Protein AF-0000000087010559 (afdb_homodimer)

Radius of gyration: 24.09 Å; Cα contacts (8 Å, |Δi|>4): 1194; chains: 2; bounding box: 60×68×64 Å

Structure (mmCIF, N/CA/C/O backbone):
data_AF-0000000087010559-model_v1
#
loop_
_entity.id
_entity.type
_entity.pdbx_description
1 polymer 'ROK family protein'
#
loop_
_atom_site.group_PDB
_atom_site.id
_atom_site.type_symbol
_atom_site.label_atom_id
_atom_site.label_alt_id
_atom_site.label_comp_id
_atom_site.label_asym_id
_atom_site.label_entity_id
_atom_site.label_seq_id
_atom_site.pdbx_PDB_ins_code
_atom_site.Cartn_x
_atom_site.Cartn_y
_atom_site.Cartn_z
_atom_site.occupancy
_atom_site.B_iso_or_equiv
_atom_site.auth_seq_id
_atom_site.auth_comp_id
_atom_site.auth_asym_id
_atom_site.auth_atom_id
_atom_site.pdbx_PDB_model_num
ATOM 1 N N . MET A 1 1 ? 35.5 2.902 -21.094 1 21.44 1 MET A N 1
ATOM 2 C CA . MET A 1 1 ? 34.688 2.818 -19.875 1 21.44 1 MET A CA 1
ATOM 3 C C . MET A 1 1 ? 33.719 3.996 -19.781 1 21.44 1 MET A C 1
ATOM 5 O O . MET A 1 1 ? 33.938 4.898 -18.969 1 21.44 1 MET A O 1
ATOM 9 N N . THR A 1 2 ? 33.094 4.387 -20.797 1 21.78 2 THR A N 1
ATOM 10 C CA . THR A 1 2 ? 32.438 5.68 -20.938 1 21.78 2 THR A CA 1
ATOM 11 C C . THR A 1 2 ? 31.172 5.746 -20.078 1 21.78 2 THR A C 1
ATOM 13 O O . THR A 1 2 ? 30.25 4.945 -20.266 1 21.78 2 THR A O 1
ATOM 16 N N . ALA A 1 3 ? 31.328 6.133 -18.797 1 25.91 3 ALA A N 1
ATOM 17 C CA . ALA A 1 3 ? 30.312 6.434 -17.781 1 25.91 3 ALA A CA 1
ATOM 18 C C . ALA A 1 3 ? 29.188 7.285 -18.359 1 25.91 3 ALA A C 1
ATOM 20 O O . ALA A 1 3 ? 29.422 8.422 -18.781 1 25.91 3 ALA A O 1
ATOM 21 N N . GLU A 1 4 ? 28.312 6.664 -19.094 1 28.62 4 GLU A N 1
ATOM 22 C CA . GLU A 1 4 ? 27.219 7.441 -19.688 1 28.62 4 GLU A CA 1
ATOM 23 C C . GLU A 1 4 ? 26.609 8.406 -18.688 1 28.62 4 GLU A C 1
ATOM 25 O O . GLU A 1 4 ? 26.406 8.047 -17.531 1 28.62 4 GLU A O 1
ATOM 30 N N . SER A 1 5 ? 26.906 9.641 -18.828 1 27.52 5 SER A N 1
ATOM 31 C CA . SER A 1 5 ? 26.438 10.82 -18.109 1 27.52 5 SER A CA 1
ATOM 32 C C . SER A 1 5 ? 24.938 10.758 -17.859 1 27.52 5 SER A C 1
ATOM 34 O O . SER A 1 5 ? 24.141 10.648 -18.812 1 27.52 5 SER A O 1
ATOM 36 N N . HIS A 1 6 ? 24.5 9.938 -16.969 1 29.25 6 HIS A N 1
ATOM 37 C CA . HIS A 1 6 ? 23.109 9.992 -16.562 1 29.25 6 HIS A CA 1
ATOM 38 C C . HIS A 1 6 ? 22.594 11.422 -16.578 1 29.25 6 HIS A C 1
ATOM 40 O O . HIS A 1 6 ? 23.094 12.281 -15.852 1 29.25 6 HIS A O 1
ATOM 46 N N . ILE A 1 7 ? 22.312 11.961 -17.766 1 30.36 7 ILE A N 1
ATOM 47 C CA . ILE A 1 7 ? 21.641 13.25 -17.906 1 30.36 7 ILE A CA 1
ATOM 48 C C . ILE A 1 7 ? 20.609 13.422 -16.812 1 30.36 7 ILE A C 1
ATOM 50 O O . ILE A 1 7 ? 19.688 12.609 -16.688 1 30.36 7 ILE A O 1
ATOM 54 N N . GLN A 1 8 ? 20.984 13.961 -15.703 1 33.31 8 GLN A N 1
ATOM 55 C CA . GLN A 1 8 ? 20.047 14.477 -14.711 1 33.31 8 GLN A CA 1
ATOM 56 C C . GLN A 1 8 ? 18.891 15.234 -15.383 1 33.31 8 GLN A C 1
ATOM 58 O O . GLN A 1 8 ? 19.125 16.156 -16.156 1 33.31 8 GLN A O 1
ATOM 63 N N . LEU A 1 9 ? 17.891 14.57 -15.82 1 34.22 9 LEU A N 1
ATOM 64 C CA . LEU A 1 9 ? 16.797 15.375 -16.344 1 34.22 9 LEU A CA 1
ATOM 65 C C . LEU A 1 9 ? 16.75 16.734 -15.656 1 34.22 9 LEU A C 1
ATOM 67 O O . LEU A 1 9 ? 17.094 16.859 -14.477 1 34.22 9 LEU A O 1
ATOM 71 N N . PRO A 1 10 ? 16.828 17.797 -16.344 1 35.31 10 PRO A N 1
ATOM 72 C CA . PRO A 1 10 ? 16.703 19.125 -15.727 1 35.31 10 PRO A CA 1
ATOM 73 C C . PRO A 1 10 ? 15.672 19.156 -14.602 1 35.31 10 PRO A C 1
ATOM 75 O O . PRO A 1 10 ? 14.648 18.484 -14.68 1 35.31 10 PRO A O 1
ATOM 78 N N . ASP A 1 11 ? 16.016 19.312 -13.273 1 45.66 11 ASP A N 1
ATOM 79 C CA . ASP A 1 11 ? 15.234 19.531 -12.062 1 45.66 11 ASP A CA 1
ATOM 80 C C . ASP A 1 11 ? 14.07 20.5 -12.32 1 45.66 11 ASP A C 1
ATOM 82 O O . ASP A 1 11 ? 14.266 21.703 -12.391 1 45.66 11 ASP A O 1
ATOM 86 N N . LEU A 1 12 ? 13.289 20.25 -13.273 1 45.12 12 LEU A N 1
ATOM 87 C CA . LEU A 1 12 ? 12.141 21.109 -13.516 1 45.12 12 LEU A CA 1
ATOM 88 C C . LEU A 1 12 ? 11.773 21.906 -12.258 1 45.12 12 LEU A C 1
ATOM 90 O O . LEU A 1 12 ? 11.055 22.906 -12.336 1 45.12 12 LEU A O 1
ATOM 94 N N . ASN A 1 13 ? 12.078 21.281 -11.047 1 52.38 13 ASN A N 1
ATOM 95 C CA . ASN A 1 13 ? 11.688 21.906 -9.781 1 52.38 13 ASN A CA 1
ATOM 96 C C . ASN A 1 13 ? 12.773 22.844 -9.266 1 52.38 13 ASN A C 1
ATOM 98 O O . ASN A 1 13 ? 12.594 23.484 -8.227 1 52.38 13 ASN A O 1
ATOM 102 N N . SER A 1 14 ? 14.008 22.812 -9.859 1 58.09 14 SER A N 1
ATOM 103 C CA . SER A 1 14 ? 15.203 23.422 -9.289 1 58.09 14 SER A CA 1
ATOM 104 C C . SER A 1 14 ? 15.086 24.953 -9.289 1 58.09 14 SER A C 1
ATOM 106 O O . SER A 1 14 ? 15.656 25.625 -8.43 1 58.09 14 SER A O 1
ATOM 108 N N . GLY A 1 15 ? 13.867 25.422 -9.359 1 72 15 GLY A N 1
ATOM 109 C CA . GLY A 1 15 ? 13.953 26.875 -9.305 1 72 15 GLY A CA 1
ATOM 110 C C . GLY A 1 15 ? 12.695 27.531 -8.766 1 72 15 GLY A C 1
ATOM 111 O O . GLY A 1 15 ? 12.68 28.734 -8.5 1 72 15 GLY A O 1
ATOM 112 N N . HIS A 1 16 ? 11.773 26.703 -8.398 1 88.12 16 HIS A N 1
ATOM 113 C CA . HIS A 1 16 ? 10.516 27.328 -7.992 1 88.12 16 HIS A CA 1
ATOM 114 C C . HIS A 1 16 ? 10.414 27.422 -6.473 1 88.12 16 HIS A C 1
ATOM 116 O O . HIS A 1 16 ? 10.734 26.469 -5.766 1 88.12 16 HIS A O 1
ATOM 122 N N . ALA A 1 17 ? 10.031 28.609 -6.047 1 95.19 17 ALA A N 1
ATOM 123 C CA . ALA A 1 17 ? 9.688 28.766 -4.637 1 95.19 17 ALA A CA 1
ATOM 124 C C . ALA A 1 17 ? 8.336 28.125 -4.328 1 95.19 17 ALA A C 1
ATOM 126 O O . ALA A 1 17 ? 7.391 28.234 -5.113 1 95.19 17 ALA A O 1
ATOM 127 N N . THR A 1 18 ? 8.297 27.375 -3.186 1 96.31 18 THR A N 1
ATOM 128 C CA . THR A 1 18 ? 7.113 26.609 -2.805 1 96.31 18 THR A CA 1
ATOM 129 C C . THR A 1 18 ? 6.609 27.047 -1.431 1 96.31 18 THR A C 1
ATOM 131 O O . THR A 1 18 ? 7.371 27.062 -0.46 1 96.31 18 THR A O 1
ATOM 134 N N . LEU A 1 19 ? 5.371 27.5 -1.341 1 96.5 19 LEU A N 1
ATOM 135 C CA . LEU A 1 19 ? 4.73 27.641 -0.037 1 96.5 19 LEU A CA 1
ATOM 136 C C . LEU A 1 19 ? 4.312 26.266 0.503 1 96.5 19 LEU A C 1
ATOM 138 O O . LEU A 1 19 ? 3.432 25.625 -0.061 1 96.5 19 LEU A O 1
ATOM 142 N N . SER A 1 20 ? 4.973 25.844 1.565 1 95.5 20 SER A N 1
ATOM 143 C CA . SER A 1 20 ? 4.699 24.547 2.176 1 95.5 20 SER A CA 1
ATOM 144 C C . SER A 1 20 ? 3.877 24.688 3.451 1 95.5 20 SER A C 1
ATOM 146 O O . SER A 1 20 ? 4.27 25.422 4.367 1 95.5 20 SER A O 1
ATOM 148 N N . LEU A 1 21 ? 2.705 24.078 3.471 1 95.06 21 LEU A N 1
ATOM 149 C CA . LEU A 1 21 ? 1.866 24.078 4.664 1 95.06 21 LEU A CA 1
ATOM 150 C C . LEU A 1 21 ? 1.717 22.656 5.215 1 95.06 21 LEU A C 1
ATOM 152 O O . LEU A 1 21 ? 1.352 21.734 4.484 1 95.06 21 LEU A O 1
ATOM 156 N N . ASP A 1 22 ? 2.025 22.484 6.449 1 91.38 22 ASP A N 1
ATOM 157 C CA . ASP A 1 22 ? 1.865 21.234 7.188 1 91.38 22 ASP A CA 1
ATOM 158 C C . ASP A 1 22 ? 0.69 21.312 8.156 1 91.38 22 ASP A C 1
ATOM 160 O O . ASP A 1 22 ? 0.793 21.938 9.219 1 91.38 22 ASP A O 1
ATOM 164 N N . PHE A 1 23 ? -0.394 20.688 7.781 1 92.25 23 PHE A N 1
ATOM 165 C CA . PHE A 1 23 ? -1.586 20.688 8.625 1 92.25 23 PHE A CA 1
ATOM 166 C C . PHE A 1 23 ? -1.562 19.516 9.586 1 92.25 23 PHE A C 1
ATOM 168 O O . PHE A 1 23 ? -1.564 18.359 9.164 1 92.25 23 PHE A O 1
ATOM 175 N N . GLY A 1 24 ? -1.525 19.766 10.875 1 86.38 24 GLY A N 1
ATOM 176 C CA . GLY A 1 24 ? -1.696 18.75 11.898 1 86.38 24 GLY A CA 1
ATOM 177 C C . GLY A 1 24 ? -3.094 18.719 12.492 1 86.38 24 GLY A C 1
ATOM 178 O O . GLY A 1 24 ? -4.043 19.219 11.875 1 86.38 24 GLY A O 1
ATOM 179 N N . GLY A 1 25 ? -3.213 18.094 13.602 1 84 25 GLY A N 1
ATOM 180 C CA . GLY A 1 25 ? -4.492 18.047 14.289 1 84 25 GLY A CA 1
ATOM 181 C C . GLY A 1 25 ? -4.777 19.312 15.094 1 84 25 GLY A C 1
ATOM 182 O O . GLY A 1 25 ? -5.938 19.672 15.305 1 84 25 GLY A O 1
ATOM 183 N N . SER A 1 26 ? -3.662 19.984 15.492 1 83.19 26 SER A N 1
ATOM 184 C CA . SER A 1 26 ? -3.846 21.109 16.406 1 83.19 26 SER A CA 1
ATOM 185 C C . SER A 1 26 ? -3.225 22.391 15.844 1 83.19 26 SER A C 1
ATOM 187 O O . SER A 1 26 ? -3.615 23.484 16.234 1 83.19 26 SER A O 1
ATOM 189 N N . ARG A 1 27 ? -2.266 22.234 14.961 1 87.69 27 ARG A N 1
ATOM 190 C CA . ARG A 1 27 ? -1.552 23.391 14.43 1 87.69 27 ARG A CA 1
ATOM 191 C C . ARG A 1 27 ? -1.28 23.219 12.938 1 87.69 27 ARG A C 1
ATOM 193 O O . ARG A 1 27 ? -1.263 22.109 12.422 1 87.69 27 ARG A O 1
ATOM 200 N N . VAL A 1 28 ? -1.125 24.312 12.32 1 92.12 28 VAL A N 1
ATOM 201 C CA . VAL A 1 28 ? -0.604 24.375 10.961 1 92.12 28 VAL A CA 1
ATOM 202 C C . VAL A 1 28 ? 0.703 25.172 10.945 1 92.12 28 VAL A C 1
ATOM 204 O O . VAL A 1 28 ? 0.83 26.188 11.625 1 92.12 28 VAL A O 1
ATOM 207 N N . LYS A 1 29 ? 1.681 24.656 10.266 1 90.56 29 LYS A N 1
ATOM 208 C CA . LYS A 1 29 ? 2.982 25.281 10.07 1 90.56 29 LYS A CA 1
ATOM 209 C C . LYS A 1 29 ? 3.236 25.562 8.586 1 90.56 29 LYS A C 1
ATOM 211 O O . LYS A 1 29 ? 2.854 24.766 7.727 1 90.56 29 LYS A O 1
ATOM 216 N N . SER A 1 30 ? 3.875 26.719 8.305 1 93.44 30 SER A N 1
ATOM 217 C CA . SER A 1 30 ? 4.148 27.016 6.906 1 93.44 30 SER A CA 1
ATOM 218 C C . SER A 1 30 ? 5.48 27.734 6.742 1 93.44 30 SER A C 1
ATOM 220 O O . SER A 1 30 ? 5.945 28.406 7.672 1 93.44 30 SER A O 1
ATOM 222 N N . ALA A 1 31 ? 6.09 27.547 5.625 1 93.75 31 ALA A N 1
ATOM 223 C CA . ALA A 1 31 ? 7.297 28.234 5.176 1 93.75 31 ALA A CA 1
ATOM 224 C C . ALA A 1 31 ? 7.359 28.297 3.652 1 93.75 31 ALA A C 1
ATOM 226 O O . ALA A 1 31 ? 6.785 27.453 2.967 1 93.75 31 ALA A O 1
ATOM 227 N N . VAL A 1 32 ? 7.977 29.328 3.172 1 95.56 32 VAL A N 1
ATOM 228 C CA . VAL A 1 32 ? 8.32 29.359 1.755 1 95.56 32 VAL A CA 1
ATOM 229 C C . VAL A 1 32 ? 9.711 28.766 1.552 1 95.56 32 VAL A C 1
ATOM 231 O O . VAL A 1 32 ? 10.664 29.156 2.23 1 95.56 32 VAL A O 1
ATOM 234 N N . LEU A 1 33 ? 9.742 27.797 0.657 1 94.38 33 LEU A N 1
ATOM 235 C CA . LEU A 1 33 ? 10.977 27.062 0.418 1 94.38 33 LEU A CA 1
ATOM 236 C C . LEU A 1 33 ? 11.5 27.328 -0.989 1 94.38 33 LEU A C 1
ATOM 238 O O . LEU A 1 33 ? 10.727 27.406 -1.942 1 94.38 33 LEU A O 1
ATOM 242 N N . ASP A 1 34 ? 12.828 27.406 -1.091 1 92.75 34 ASP A N 1
ATOM 243 C CA . ASP A 1 34 ? 13.383 27.438 -2.439 1 92.75 34 ASP A CA 1
ATOM 244 C C . ASP A 1 34 ? 13.453 26.031 -3.035 1 92.75 34 ASP A C 1
ATOM 246 O O . ASP A 1 34 ? 12.953 25.078 -2.441 1 92.75 34 ASP A O 1
ATOM 250 N N . GLY A 1 35 ? 13.992 25.891 -4.188 1 88.19 35 GLY A N 1
ATOM 251 C CA . GLY A 1 35 ? 14.023 24.625 -4.895 1 88.19 35 GLY A CA 1
ATOM 252 C C . GLY A 1 35 ? 14.773 23.547 -4.148 1 88.19 35 GLY A C 1
ATOM 253 O O . GLY A 1 35 ? 14.5 22.359 -4.32 1 88.19 35 GLY A O 1
ATOM 254 N N . ASP A 1 36 ? 15.688 23.969 -3.256 1 84.19 36 ASP A N 1
ATOM 255 C CA . ASP A 1 36 ? 16.516 23.016 -2.516 1 84.19 36 ASP A CA 1
ATOM 256 C C . ASP A 1 36 ? 15.914 22.719 -1.145 1 84.19 36 ASP A C 1
ATOM 258 O O . ASP A 1 36 ? 16.453 21.906 -0.387 1 84.19 36 ASP A O 1
ATOM 262 N N . GLY A 1 37 ? 14.836 23.344 -0.834 1 88.5 37 GLY A N 1
ATOM 263 C CA . GLY A 1 37 ? 14.164 23.094 0.43 1 88.5 37 GLY A CA 1
ATOM 264 C C . GLY A 1 37 ? 14.594 24.031 1.535 1 88.5 37 GLY A C 1
ATOM 265 O O . GLY A 1 37 ? 14.203 23.859 2.693 1 88.5 37 GLY A O 1
ATOM 266 N N . THR A 1 38 ? 15.344 25.016 1.129 1 88.62 38 THR A N 1
ATOM 267 C CA . THR A 1 38 ? 15.773 26 2.119 1 88.62 38 THR A CA 1
ATOM 268 C C . THR A 1 38 ? 14.664 27.016 2.387 1 88.62 38 THR A C 1
ATOM 270 O O . THR A 1 38 ? 14.023 27.516 1.452 1 88.62 38 THR A O 1
ATOM 273 N N . GLN A 1 39 ? 14.438 27.344 3.617 1 90.5 39 GLN A N 1
ATOM 274 C CA . GLN A 1 39 ? 13.398 28.297 4.012 1 90.5 39 GLN A CA 1
ATOM 275 C C . GLN A 1 39 ? 13.758 29.703 3.572 1 90.5 39 GLN A C 1
ATOM 277 O O . GLN A 1 39 ? 14.883 30.172 3.795 1 90.5 39 GLN A O 1
ATOM 282 N N . LEU A 1 40 ? 12.711 30.25 2.912 1 91.06 40 LEU A N 1
ATOM 283 C CA . LEU A 1 40 ? 12.82 31.656 2.496 1 91.06 40 LEU A CA 1
ATOM 284 C C . LEU A 1 40 ? 11.961 32.562 3.379 1 91.06 40 LEU A C 1
ATOM 286 O O . LEU A 1 40 ? 10.75 32.344 3.488 1 91.06 40 LEU A O 1
ATOM 290 N N . GLY A 1 41 ? 12.562 33.25 4.289 1 89.81 41 GLY A N 1
ATOM 291 C CA . GLY A 1 41 ? 11.805 34.188 5.117 1 89.81 41 GLY A CA 1
ATOM 292 C C . GLY A 1 41 ? 11.383 33.594 6.449 1 89.81 41 GLY A C 1
ATOM 293 O O . GLY A 1 41 ? 12.172 32.906 7.105 1 89.81 41 GLY A O 1
ATOM 294 N N . THR A 1 42 ? 10.055 33.781 6.832 1 91 42 THR A N 1
ATOM 295 C CA . THR A 1 42 ? 9.617 33.469 8.18 1 91 42 THR A CA 1
ATOM 296 C C . THR A 1 42 ? 8.984 32.062 8.211 1 91 42 THR A C 1
ATOM 298 O O . THR A 1 42 ? 8.523 31.562 7.188 1 91 42 THR A O 1
ATOM 301 N N . TYR A 1 43 ? 9.117 31.438 9.352 1 90.75 43 TYR A N 1
ATOM 302 C CA . TYR A 1 43 ? 8.375 30.234 9.703 1 90.75 43 TYR A CA 1
ATOM 303 C C . TYR A 1 43 ? 7.141 30.578 10.531 1 90.75 43 TYR A C 1
ATOM 305 O O . TYR A 1 43 ? 7.254 31.203 11.594 1 90.75 43 TYR A O 1
ATOM 313 N N . ILE A 1 44 ? 5.949 30.234 10.07 1 92.69 44 ILE A N 1
ATOM 314 C CA . ILE A 1 44 ? 4.707 30.641 10.719 1 92.69 44 ILE A CA 1
ATOM 315 C C . ILE A 1 44 ? 4.027 29.422 11.336 1 92.69 44 ILE A C 1
ATOM 317 O O . ILE A 1 44 ? 3.949 28.359 10.711 1 92.69 44 ILE A O 1
ATOM 321 N N . VAL A 1 45 ? 3.574 29.531 12.578 1 91.94 45 VAL A N 1
ATOM 322 C CA . VAL A 1 45 ? 2.781 28.531 13.273 1 91.94 45 VAL A CA 1
ATOM 323 C C . VAL A 1 45 ? 1.449 29.141 13.719 1 91.94 45 VAL A C 1
ATOM 325 O O . VAL A 1 45 ? 1.417 30.219 14.297 1 91.94 45 VAL A O 1
ATOM 328 N N . GLU A 1 46 ? 0.391 28.469 13.367 1 93.75 46 GLU A N 1
ATOM 329 C CA . GLU A 1 46 ? -0.954 28.891 13.742 1 93.75 46 GLU A CA 1
ATOM 330 C C . GLU A 1 46 ? -1.744 27.75 14.375 1 93.75 46 GLU A C 1
ATOM 332 O O . GLU A 1 46 ? -1.699 26.625 13.891 1 93.75 46 GLU A O 1
ATOM 337 N N . PHE A 1 47 ? -2.441 28.016 15.461 1 92.44 47 PHE A N 1
ATOM 338 C CA . PHE A 1 47 ? -3.314 27.031 16.078 1 92.44 47 PHE A CA 1
ATOM 339 C C . PHE A 1 47 ? -4.609 26.891 15.289 1 92.44 47 PHE A C 1
ATOM 341 O O . PHE A 1 47 ? -5.172 27.875 14.82 1 92.44 47 PHE A O 1
ATOM 348 N N . MET A 1 48 ? -5.035 25.688 15.219 1 90.75 48 MET A N 1
ATOM 349 C CA . MET A 1 48 ? -6.242 25.391 14.453 1 90.75 48 MET A CA 1
ATOM 350 C C . MET A 1 48 ? -7.488 25.594 15.305 1 90.75 48 MET A C 1
ATOM 352 O O . MET A 1 48 ? -7.508 25.234 16.484 1 90.75 48 MET A O 1
ATOM 356 N N . ASP A 1 49 ? -8.516 26.203 14.688 1 92.69 49 ASP A N 1
ATOM 357 C CA . ASP A 1 49 ? -9.82 26.375 15.32 1 92.69 49 ASP A CA 1
ATOM 358 C C . ASP A 1 49 ? -10.789 25.281 14.875 1 92.69 49 ASP A C 1
ATOM 360 O O . ASP A 1 49 ? -10.93 25.031 13.68 1 92.69 49 ASP A O 1
ATOM 364 N N . TYR A 1 50 ? -11.43 24.625 15.82 1 93.25 50 TYR A N 1
ATOM 365 C CA . TYR A 1 50 ? -12.438 23.625 15.523 1 93.25 50 TYR A CA 1
ATOM 366 C C . TYR A 1 50 ? -13.836 24.141 15.82 1 93.25 50 TYR A C 1
ATOM 368 O O . TYR A 1 50 ? -14.023 24.969 16.719 1 93.25 50 TYR A O 1
ATOM 376 N N . PRO A 1 51 ? -14.906 23.719 15.094 1 95.06 51 PRO A N 1
ATOM 377 C CA . PRO A 1 51 ? -14.844 22.719 14.023 1 95.06 51 PRO A CA 1
ATOM 378 C C . PRO A 1 51 ? -14.07 23.203 12.797 1 95.06 51 PRO A C 1
ATOM 380 O O . PRO A 1 51 ? -14.062 24.406 12.508 1 95.06 51 PRO A O 1
ATOM 383 N N . PHE A 1 52 ? -13.398 22.344 12.102 1 96.38 52 PHE A N 1
ATOM 384 C CA . PHE A 1 52 ? -12.5 22.641 11 1 96.38 52 PHE A CA 1
ATOM 385 C C . PHE A 1 52 ? -13.023 22.047 9.695 1 96.38 52 PHE A C 1
ATOM 387 O O . PHE A 1 52 ? -12.93 20.844 9.477 1 96.38 52 PHE A O 1
ATOM 394 N N . THR A 1 53 ? -13.555 22.891 8.797 1 97.19 53 THR A N 1
ATOM 395 C CA . THR A 1 53 ? -14.148 22.469 7.539 1 97.19 53 THR A CA 1
ATOM 396 C C . THR A 1 53 ? -13.156 22.625 6.391 1 97.19 53 THR A C 1
ATOM 398 O O . THR A 1 53 ? -12.109 23.25 6.551 1 97.19 53 THR A O 1
ATOM 401 N N . PRO A 1 54 ? -13.5 22.031 5.234 1 98 54 PRO A N 1
ATOM 402 C CA . PRO A 1 54 ? -12.672 22.297 4.055 1 98 54 PRO A CA 1
ATOM 403 C C . PRO A 1 54 ? -12.562 23.781 3.74 1 98 54 PRO A C 1
ATOM 405 O O . PRO A 1 54 ? -11.477 24.266 3.414 1 98 54 PRO A O 1
ATOM 408 N N . ASP A 1 55 ? -13.641 24.484 3.941 1 97.56 55 ASP A N 1
ATOM 409 C CA . ASP A 1 55 ? -13.609 25.938 3.721 1 97.56 55 ASP A CA 1
ATOM 410 C C . ASP A 1 55 ? -12.68 26.625 4.711 1 97.56 55 ASP A C 1
ATOM 412 O O . ASP A 1 55 ? -12 27.594 4.359 1 97.56 55 ASP A O 1
ATOM 416 N N . SER A 1 56 ? -12.742 26.156 5.941 1 97.12 56 SER A N 1
ATOM 417 C CA . SER A 1 56 ? -11.805 26.672 6.934 1 97.12 56 SER A CA 1
ATOM 418 C C . SER A 1 56 ? -10.359 26.5 6.484 1 97.12 56 SER A C 1
ATOM 420 O O . SER A 1 56 ? -9.547 27.406 6.625 1 97.12 56 SER A O 1
ATOM 422 N N . LEU A 1 57 ? -10.047 25.312 5.941 1 97.81 57 LEU A N 1
ATOM 423 C CA . LEU A 1 57 ? -8.695 25.031 5.465 1 97.81 57 LEU A CA 1
ATOM 424 C C . LEU A 1 57 ? -8.297 26.016 4.363 1 97.81 57 LEU A C 1
ATOM 426 O O . LEU A 1 57 ? -7.184 26.547 4.375 1 97.81 57 LEU A O 1
ATOM 430 N N . ILE A 1 58 ? -9.227 26.266 3.471 1 98.06 58 ILE A N 1
ATOM 431 C CA . ILE A 1 58 ? -8.945 27.172 2.357 1 98.06 58 ILE A CA 1
ATOM 432 C C . ILE A 1 58 ? -8.656 28.562 2.889 1 98.06 58 ILE A C 1
ATOM 434 O O . ILE A 1 58 ? -7.73 29.234 2.424 1 98.06 58 ILE A O 1
ATOM 438 N N . ARG A 1 59 ? -9.422 28.984 3.883 1 97.75 59 ARG A N 1
ATOM 439 C CA . ARG A 1 59 ? -9.203 30.297 4.48 1 97.75 59 ARG A CA 1
ATOM 440 C C . ARG A 1 59 ? -7.832 30.391 5.141 1 97.75 59 ARG A C 1
ATOM 442 O O . ARG A 1 59 ? -7.148 31.406 5.043 1 97.75 59 ARG A O 1
ATOM 449 N N . VAL A 1 60 ? -7.434 29.328 5.797 1 97.81 60 VAL A N 1
ATOM 450 C CA . VAL A 1 60 ? -6.125 29.281 6.438 1 97.81 60 VAL A CA 1
ATOM 451 C C . VAL A 1 60 ? -5.027 29.375 5.379 1 97.81 60 VAL A C 1
ATOM 453 O O . VAL A 1 60 ? -4.078 30.156 5.531 1 97.81 60 VAL A O 1
ATOM 456 N N . VAL A 1 61 ? -5.145 28.609 4.316 1 98 61 VAL A N 1
ATOM 457 C CA . VAL A 1 61 ? -4.152 28.625 3.246 1 98 61 VAL A CA 1
ATOM 458 C C . VAL A 1 61 ? -4.039 30.031 2.664 1 98 61 VAL A C 1
ATOM 460 O O . VAL A 1 61 ? -2.934 30.547 2.482 1 98 61 VAL A O 1
ATOM 463 N N . ALA A 1 62 ? -5.191 30.672 2.434 1 97.12 62 ALA A N 1
ATOM 464 C CA . ALA A 1 62 ? -5.207 32.031 1.874 1 97.12 62 ALA A CA 1
ATOM 465 C C . ALA A 1 62 ? -4.531 33 2.816 1 97.12 62 ALA A C 1
ATOM 467 O O . ALA A 1 62 ? -3.771 33.875 2.375 1 97.12 62 ALA A O 1
ATOM 468 N N . ARG A 1 63 ? -4.812 32.875 4.062 1 97.25 63 ARG A N 1
ATOM 469 C CA . ARG A 1 63 ? -4.211 33.75 5.059 1 97.25 63 ARG A CA 1
ATOM 470 C C . ARG A 1 63 ? -2.697 33.562 5.098 1 97.25 63 ARG A C 1
ATOM 472 O O . ARG A 1 63 ? -1.957 34.562 5.102 1 97.25 63 ARG A O 1
ATOM 479 N N . HIS A 1 64 ? -2.244 32.312 5.121 1 97.06 64 HIS A N 1
ATOM 480 C CA . HIS A 1 64 ? -0.807 32.062 5.137 1 97.06 64 HIS A CA 1
ATOM 481 C C . HIS A 1 64 ? -0.146 32.562 3.857 1 97.06 64 HIS A C 1
ATOM 483 O O . HIS A 1 64 ? 0.938 33.156 3.9 1 97.06 64 HIS A O 1
ATOM 489 N N . ALA A 1 65 ? -0.792 32.344 2.73 1 96.44 65 ALA A N 1
ATOM 490 C CA . ALA A 1 65 ? -0.269 32.812 1.454 1 96.44 65 ALA A CA 1
ATOM 491 C C . ALA A 1 65 ? -0.092 34.344 1.472 1 96.44 65 ALA A C 1
ATOM 493 O O . ALA A 1 65 ? 0.888 34.875 0.936 1 96.44 65 ALA A O 1
ATOM 494 N N . ALA A 1 66 ? -1.017 35.031 2.145 1 95.5 66 ALA A N 1
ATOM 495 C CA . ALA A 1 66 ? -0.984 36.5 2.191 1 95.5 66 ALA A CA 1
ATOM 496 C C . ALA A 1 66 ? 0.03 37 3.219 1 95.5 66 ALA A C 1
ATOM 498 O O . ALA A 1 66 ? 0.575 38.094 3.086 1 95.5 66 ALA A O 1
ATOM 499 N N . THR A 1 67 ? 0.259 36.219 4.207 1 96 67 THR A N 1
ATOM 500 C CA . THR A 1 67 ? 1.11 36.625 5.316 1 96 67 THR A CA 1
ATOM 501 C C . THR A 1 67 ? 2.584 36.5 4.941 1 96 67 THR A C 1
ATOM 503 O O . THR A 1 67 ? 3.408 37.312 5.355 1 96 67 THR A O 1
ATOM 506 N N . HIS A 1 68 ? 2.906 35.406 4.188 1 94.62 68 HIS A N 1
ATOM 507 C CA . HIS A 1 68 ? 4.293 35.281 3.76 1 94.62 68 HIS A CA 1
ATOM 508 C C . HIS A 1 68 ? 4.688 36.375 2.781 1 94.62 68 HIS A C 1
ATOM 510 O O . HIS A 1 68 ? 3.947 36.656 1.838 1 94.62 68 HIS A O 1
ATOM 516 N N . ASN A 1 69 ? 5.824 37.062 2.984 1 91 69 ASN A N 1
ATOM 517 C CA . ASN A 1 69 ? 6.281 38.188 2.182 1 91 69 ASN A CA 1
ATOM 518 C C . ASN A 1 69 ? 7.234 37.75 1.076 1 91 69 ASN A C 1
ATOM 520 O O . ASN A 1 69 ? 7.891 38.594 0.447 1 91 69 ASN A O 1
ATOM 524 N N . VAL A 1 70 ? 7.398 36.562 0.957 1 94.19 70 VAL A N 1
ATOM 525 C CA . VAL A 1 70 ? 8.234 35.969 -0.096 1 94.19 70 VAL A CA 1
ATOM 526 C C . VAL A 1 70 ? 7.352 35.406 -1.203 1 94.19 70 VAL A C 1
ATOM 528 O O . VAL A 1 70 ? 6.383 34.688 -0.928 1 94.19 70 VAL A O 1
ATOM 531 N N . ALA A 1 71 ? 7.711 35.781 -2.424 1 94.44 71 ALA A N 1
ATOM 532 C CA . ALA A 1 71 ? 6.949 35.281 -3.557 1 94.44 71 ALA A CA 1
ATOM 533 C C . ALA A 1 71 ? 7.129 33.781 -3.695 1 94.44 71 ALA A C 1
ATOM 535 O O . ALA A 1 71 ? 8.195 33.219 -3.385 1 94.44 71 ALA A O 1
ATOM 536 N N . PHE A 1 72 ? 6.109 33.062 -4.098 1 96.12 72 PHE A N 1
ATOM 537 C CA . PHE A 1 72 ? 6.145 31.625 -4.395 1 96.12 72 PHE A CA 1
ATOM 538 C C . PHE A 1 72 ? 5.324 31.312 -5.637 1 96.12 72 PHE A C 1
ATOM 540 O O . PHE A 1 72 ? 4.469 32.094 -6.043 1 96.12 72 PHE A O 1
ATOM 547 N N . GLU A 1 73 ? 5.59 30.141 -6.191 1 95.81 73 GLU A N 1
ATOM 548 C CA . GLU A 1 73 ? 4.992 29.812 -7.48 1 95.81 73 GLU A CA 1
ATOM 549 C C . GLU A 1 73 ? 4.082 28.594 -7.367 1 95.81 73 GLU A C 1
ATOM 551 O O . GLU A 1 73 ? 3.293 28.312 -8.273 1 95.81 73 GLU A O 1
ATOM 556 N N . ARG A 1 74 ? 4.168 27.891 -6.281 1 96.19 74 ARG A N 1
ATOM 557 C CA . ARG A 1 74 ? 3.355 26.688 -6.074 1 96.19 74 ARG A CA 1
ATOM 558 C C . ARG A 1 74 ? 3.148 26.422 -4.59 1 96.19 74 ARG A C 1
ATOM 560 O O . ARG A 1 74 ? 3.803 27.031 -3.742 1 96.19 74 ARG A O 1
ATOM 567 N N . ILE A 1 75 ? 2.191 25.562 -4.273 1 96.38 75 ILE A N 1
ATOM 568 C CA . ILE A 1 75 ? 1.812 25.281 -2.896 1 96.38 75 ILE A CA 1
ATOM 569 C C . ILE A 1 75 ? 1.853 23.766 -2.656 1 96.38 75 ILE A C 1
ATOM 571 O O . ILE A 1 75 ? 1.434 22.984 -3.512 1 96.38 75 ILE A O 1
ATOM 575 N N . THR A 1 76 ? 2.449 23.359 -1.57 1 96.5 76 THR A N 1
ATOM 576 C CA . THR A 1 76 ? 2.369 21.984 -1.074 1 96.5 76 THR A CA 1
ATOM 577 C C . THR A 1 76 ? 1.615 21.938 0.252 1 96.5 76 THR A C 1
ATOM 579 O O . THR A 1 76 ? 1.938 22.672 1.185 1 96.5 76 THR A O 1
ATOM 582 N N . ILE A 1 77 ? 0.638 21.094 0.284 1 96.38 77 ILE A N 1
ATOM 583 C CA . ILE A 1 77 ? -0.098 20.891 1.526 1 96.38 77 ILE A CA 1
ATOM 584 C C . ILE A 1 77 ? 0.054 19.438 1.978 1 96.38 77 ILE A C 1
ATOM 586 O O . ILE A 1 77 ? -0.246 18.516 1.221 1 96.38 77 ILE A O 1
ATOM 590 N N . GLY A 1 78 ? 0.595 19.234 3.143 1 94.56 78 GLY A N 1
ATOM 591 C CA . GLY A 1 78 ? 0.518 17.969 3.857 1 94.56 78 GLY A CA 1
ATOM 592 C C . GLY A 1 78 ? -0.57 17.953 4.914 1 94.56 78 GLY A C 1
ATOM 593 O O . GLY A 1 78 ? -0.699 18.891 5.699 1 94.56 78 GLY A O 1
ATOM 594 N N . MET A 1 79 ? -1.37 16.938 4.922 1 93.94 79 MET A N 1
ATOM 595 C CA . MET A 1 79 ? -2.443 16.875 5.91 1 93.94 79 MET A CA 1
ATOM 596 C C . MET A 1 79 ? -2.688 15.438 6.359 1 93.94 79 MET A C 1
ATOM 598 O O . MET A 1 79 ? -2.359 14.492 5.637 1 93.94 79 MET A O 1
ATOM 602 N N . PRO A 1 80 ? -3.283 15.266 7.582 1 92.06 80 PRO A N 1
ATOM 603 C CA . PRO A 1 80 ? -3.574 13.914 8.055 1 92.06 80 PRO A CA 1
ATOM 604 C C . PRO A 1 80 ? -4.738 13.258 7.312 1 92.06 80 PRO A C 1
ATOM 606 O O . PRO A 1 80 ? -5.688 13.945 6.93 1 92.06 80 PRO A O 1
ATOM 609 N N . GLY A 1 81 ? -4.594 11.961 7.148 1 94.06 81 GLY A N 1
ATOM 610 C CA . GLY A 1 81 ? -5.676 11.203 6.539 1 94.06 81 GLY A CA 1
ATOM 611 C C . GLY A 1 81 ? -5.324 10.648 5.172 1 94.06 81 GLY A C 1
ATOM 612 O O . GLY A 1 81 ? -4.172 10.734 4.742 1 94.06 81 GLY A O 1
ATOM 613 N N . ILE A 1 82 ? -6.301 10.016 4.543 1 95.88 82 ILE A N 1
ATOM 614 C CA . ILE A 1 82 ? -6.145 9.445 3.211 1 95.88 82 ILE A CA 1
ATOM 615 C C . ILE A 1 82 ? -6.488 10.492 2.156 1 95.88 82 ILE A C 1
ATOM 617 O O . ILE A 1 82 ? -7.637 10.938 2.068 1 95.88 82 ILE A O 1
ATOM 621 N N . VAL A 1 83 ? -5.477 10.875 1.457 1 95.31 83 VAL A N 1
ATOM 622 C CA . VAL A 1 83 ? -5.625 11.828 0.362 1 95.31 83 VAL A CA 1
ATOM 623 C C . VAL A 1 83 ? -5.195 11.18 -0.951 1 95.31 83 VAL A C 1
ATOM 625 O O . VAL A 1 83 ? -4.117 10.586 -1.033 1 95.31 83 VAL A O 1
ATOM 628 N N . ARG A 1 84 ? -6.027 11.203 -1.951 1 92.38 84 ARG A N 1
ATOM 629 C CA . ARG A 1 84 ? -5.719 10.664 -3.27 1 92.38 84 ARG A CA 1
ATOM 630 C C . ARG A 1 84 ? -5.945 11.703 -4.359 1 92.38 84 ARG A C 1
ATOM 632 O O . ARG A 1 84 ? -7.07 12.164 -4.566 1 92.38 84 ARG A O 1
ATOM 639 N N . ARG A 1 85 ? -4.875 12.117 -4.988 1 89.69 85 ARG A N 1
ATOM 640 C CA . ARG A 1 85 ? -4.938 13.086 -6.078 1 89.69 85 ARG A CA 1
ATOM 641 C C . ARG A 1 85 ? -5.574 14.391 -5.617 1 89.69 85 ARG A C 1
ATOM 643 O O . ARG A 1 85 ? -6.445 14.945 -6.301 1 89.69 85 ARG A O 1
ATOM 650 N N . GLY A 1 86 ? -5.238 14.727 -4.457 1 93.81 86 GLY A N 1
ATOM 651 C CA . GLY A 1 86 ? -5.66 16.016 -3.928 1 93.81 86 GLY A CA 1
ATOM 652 C C . GLY A 1 86 ? -7.031 15.977 -3.279 1 93.81 86 GLY A C 1
ATOM 653 O O . GLY A 1 86 ? -7.508 16.984 -2.752 1 93.81 86 GLY A O 1
ATOM 654 N N . ILE A 1 87 ? -7.664 14.773 -3.332 1 94.75 87 ILE A N 1
ATOM 655 C CA . ILE A 1 87 ? -9.008 14.594 -2.797 1 94.75 87 ILE A CA 1
ATOM 656 C C . ILE A 1 87 ? -8.938 13.859 -1.46 1 94.75 87 ILE A C 1
ATOM 658 O O . ILE A 1 87 ? -8.258 12.836 -1.342 1 94.75 87 ILE A O 1
ATOM 662 N N . VAL A 1 88 ? -9.641 14.398 -0.483 1 96.75 88 VAL A N 1
ATOM 663 C CA . VAL A 1 88 ? -9.68 13.758 0.828 1 96.75 88 VAL A CA 1
ATOM 664 C C . VAL A 1 88 ? -10.672 12.594 0.808 1 96.75 88 VAL A C 1
ATOM 666 O O . VAL A 1 88 ? -11.852 12.781 0.522 1 96.75 88 VAL A O 1
ATOM 669 N N . ILE A 1 89 ? -10.141 11.445 1.104 1 96.25 89 ILE A N 1
ATOM 670 C CA . ILE A 1 89 ? -10.977 10.25 1.191 1 96.25 89 ILE A CA 1
ATOM 671 C C . ILE A 1 89 ? -11.461 10.062 2.627 1 96.25 89 ILE A C 1
ATOM 673 O O . ILE A 1 89 ? -12.609 9.695 2.857 1 96.25 89 ILE A O 1
ATOM 677 N N . HIS A 1 90 ? -10.555 10.352 3.541 1 95.19 90 HIS A N 1
ATOM 678 C CA . HIS A 1 90 ? -10.867 10.289 4.965 1 95.19 90 HIS A CA 1
ATOM 679 C C . HIS A 1 90 ? -9.836 11.062 5.785 1 95.19 90 HIS A C 1
ATOM 681 O O . HIS A 1 90 ? -8.641 11 5.5 1 95.19 90 HIS A O 1
ATOM 687 N N . THR A 1 91 ? -10.273 11.766 6.777 1 93.56 91 THR A N 1
ATOM 688 C CA . THR A 1 91 ? -9.391 12.422 7.73 1 93.56 91 THR A CA 1
ATOM 689 C C . THR A 1 91 ? -9.852 12.172 9.164 1 93.56 91 THR A C 1
ATOM 691 O O . THR A 1 91 ? -11.023 12.359 9.484 1 93.56 91 THR A O 1
ATOM 694 N N . PRO A 1 92 ? -8.992 11.711 9.992 1 86.75 92 PRO A N 1
ATOM 695 C CA . PRO A 1 92 ? -9.406 11.281 11.336 1 86.75 92 PRO A CA 1
ATOM 696 C C . PRO A 1 92 ? -9.648 12.461 12.273 1 86.75 92 PRO A C 1
ATOM 698 O O . PRO A 1 92 ? -10.453 12.352 13.203 1 86.75 92 PRO A O 1
ATOM 701 N N . HIS A 1 93 ? -9.023 13.594 12.055 1 86.94 93 HIS A N 1
ATOM 702 C CA . HIS A 1 93 ? -9.023 14.68 13.031 1 86.94 93 HIS A CA 1
ATOM 703 C C . HIS A 1 93 ? -10.086 15.719 12.695 1 86.94 93 HIS A C 1
ATOM 705 O O . HIS A 1 93 ? -10.82 16.172 13.578 1 86.94 93 HIS A O 1
ATOM 711 N N . TYR A 1 94 ? -10.219 15.984 11.477 1 94.19 94 TYR A N 1
ATOM 712 C CA . TYR A 1 94 ? -10.977 17.172 11.078 1 94.19 94 TYR A CA 1
ATOM 713 C C . TYR A 1 94 ? -12.469 16.875 11.086 1 94.19 94 TYR A C 1
ATOM 715 O O . TYR A 1 94 ? -13.289 17.812 11.016 1 94.19 94 TYR A O 1
ATOM 723 N N . ILE A 1 95 ? -12.812 15.602 11.242 1 95.19 95 ILE A N 1
ATOM 724 C CA . ILE A 1 95 ? -14.227 15.25 11.258 1 95.19 95 ILE A CA 1
ATOM 725 C C . ILE A 1 95 ? -14.758 15.289 12.695 1 95.19 95 ILE A C 1
ATOM 727 O O . ILE A 1 95 ? -15.898 14.898 12.953 1 95.19 95 ILE A O 1
ATOM 731 N N . ARG A 1 96 ? -13.891 15.727 13.562 1 92.75 96 ARG A N 1
ATOM 732 C CA . ARG A 1 96 ? -14.242 15.82 14.977 1 92.75 96 ARG A CA 1
ATOM 733 C C . ARG A 1 96 ? -14.445 17.266 15.398 1 92.75 96 ARG A C 1
ATOM 735 O O . ARG A 1 96 ? -13.594 18.125 15.133 1 92.75 96 ARG A O 1
ATOM 742 N N . SER A 1 97 ? -15.516 17.547 16.156 1 92.19 97 SER A N 1
ATOM 743 C CA . SER A 1 97 ? -15.922 18.906 16.453 1 92.19 97 SER A CA 1
ATOM 744 C C . SER A 1 97 ? -14.906 19.609 17.344 1 92.19 97 SER A C 1
ATOM 746 O O . SER A 1 97 ? -14.703 20.812 17.234 1 92.19 97 SER A O 1
ATOM 748 N N . GLY A 1 98 ? -14.328 18.875 18.234 1 89.69 98 GLY A N 1
ATOM 749 C CA . GLY A 1 98 ? -13.383 19.469 19.172 1 89.69 98 GLY A CA 1
ATOM 750 C C . GLY A 1 98 ? -11.938 19.156 18.828 1 89.69 98 GLY A C 1
ATOM 751 O O . GLY A 1 98 ? -11.047 19.344 19.656 1 89.69 98 GLY A O 1
ATOM 752 N N . GLY A 1 99 ? -11.734 18.609 17.641 1 85.5 99 GLY A N 1
ATOM 753 C CA . GLY A 1 99 ? -10.383 18.234 17.266 1 85.5 99 GLY A CA 1
ATOM 754 C C . GLY A 1 99 ? -10.023 16.812 17.672 1 85.5 99 GLY A C 1
ATOM 755 O O . GLY A 1 99 ? -10.906 16 17.969 1 85.5 99 GLY A O 1
ATOM 756 N N . PRO A 1 100 ? -8.672 16.484 17.609 1 78.5 100 PRO A N 1
ATOM 757 C CA . PRO A 1 100 ? -8.234 15.117 17.922 1 78.5 100 PRO A CA 1
ATOM 758 C C . PRO A 1 100 ? -8.742 14.648 19.281 1 78.5 100 PRO A C 1
ATOM 760 O O . PRO A 1 100 ? -8.648 15.375 20.281 1 78.5 100 PRO A O 1
ATOM 763 N N . GLY A 1 101 ? -9.32 13.422 19.297 1 76.75 101 GLY A N 1
ATOM 764 C CA . GLY A 1 101 ? -9.844 12.859 20.531 1 76.75 101 GLY A CA 1
ATOM 765 C C . GLY A 1 101 ? -11.289 13.227 20.797 1 76.75 101 GLY A C 1
ATOM 766 O O . GLY A 1 101 ? -11.938 12.648 21.672 1 76.75 101 GLY A O 1
ATOM 767 N N . GLY A 1 102 ? -11.781 14.234 20 1 83.06 102 GLY A N 1
ATOM 768 C CA . GLY A 1 102 ? -13.164 14.648 20.156 1 83.06 102 GLY A CA 1
ATOM 769 C C . GLY A 1 102 ? -14.148 13.711 19.484 1 83.06 102 GLY A C 1
ATOM 770 O O . GLY A 1 102 ? -13.766 12.664 18.969 1 83.06 102 GLY A O 1
ATOM 771 N N . GLU A 1 103 ? -15.375 14.117 19.578 1 91.88 103 GLU A N 1
ATOM 772 C CA . GLU A 1 103 ? -16.438 13.312 19 1 91.88 103 GLU A CA 1
ATOM 773 C C . GLU A 1 103 ? -16.547 13.539 17.484 1 91.88 103 GLU A C 1
ATOM 775 O O . GLU A 1 103 ? -16.359 14.664 17.016 1 91.88 103 GLU A O 1
ATOM 780 N N . ILE A 1 104 ? -16.938 12.492 16.859 1 93.62 104 ILE A N 1
ATOM 781 C CA . ILE A 1 104 ? -17.141 12.594 15.422 1 93.62 104 ILE A CA 1
ATOM 782 C C . ILE A 1 104 ? -18.422 13.383 15.133 1 93.62 104 ILE A C 1
ATOM 784 O O . ILE A 1 104 ? -19.453 13.148 15.758 1 93.62 104 ILE A O 1
ATOM 788 N N . ASP A 1 105 ? -18.344 14.359 14.297 1 96.06 105 ASP A N 1
ATOM 789 C CA . ASP A 1 105 ? -19.469 15.141 13.789 1 96.06 105 ASP A CA 1
ATOM 790 C C . ASP A 1 105 ? -19.859 14.695 12.383 1 96.06 105 ASP A C 1
ATOM 792 O O . ASP A 1 105 ? -19.125 14.922 11.422 1 96.06 105 ASP A O 1
ATOM 796 N N . PRO A 1 106 ? -21.062 14.078 12.25 1 94.44 106 PRO A N 1
ATOM 797 C CA . PRO A 1 106 ? -21.469 13.555 10.945 1 94.44 106 PRO A CA 1
ATOM 798 C C . PRO A 1 106 ? -21.516 14.625 9.867 1 94.44 106 PRO A C 1
ATOM 800 O O . PRO A 1 106 ? -21.266 14.336 8.695 1 94.44 106 PRO A O 1
ATOM 803 N N . TYR A 1 107 ? -21.844 15.797 10.289 1 95.06 107 TYR A N 1
ATOM 804 C CA . TYR A 1 107 ? -21.875 16.891 9.32 1 95.06 107 TYR A CA 1
ATOM 805 C C . TYR A 1 107 ? -20.469 17.203 8.805 1 95.06 107 TYR A C 1
ATOM 807 O O . TYR A 1 107 ? -20.281 17.375 7.602 1 95.06 107 TYR A O 1
ATOM 815 N N . LEU A 1 108 ? -19.516 17.203 9.68 1 95.5 108 LEU A N 1
ATOM 816 C CA . LEU A 1 108 ? -18.125 17.406 9.273 1 95.5 108 LEU A CA 1
ATOM 817 C C . LEU A 1 108 ? -17.641 16.25 8.414 1 95.5 108 LEU A C 1
ATOM 819 O O . LEU A 1 108 ? -16.938 16.453 7.414 1 95.5 108 LEU A O 1
ATOM 823 N N . SER A 1 109 ? -18 15.055 8.828 1 95.38 109 SER A N 1
ATOM 824 C CA . SER A 1 109 ? -17.625 13.867 8.062 1 95.38 109 SER A CA 1
ATOM 825 C C . SER A 1 109 ? -18.109 13.969 6.617 1 95.38 109 SER A C 1
ATOM 827 O O . SER A 1 109 ? -17.359 13.672 5.688 1 95.38 109 SER A O 1
ATOM 829 N N . GLU A 1 110 ? -19.281 14.438 6.441 1 96.06 110 GLU A N 1
ATOM 830 C CA . GLU A 1 110 ? -19.859 14.586 5.105 1 96.06 110 GLU A CA 1
ATOM 831 C C . GLU A 1 110 ? -19.109 15.648 4.301 1 96.06 110 GLU A C 1
ATOM 833 O O . GLU A 1 110 ? -18.859 15.469 3.107 1 96.06 110 GLU A O 1
ATOM 838 N N . GLN A 1 111 ? -18.734 16.688 4.918 1 97 111 GLN A N 1
ATOM 839 C CA . GLN A 1 111 ? -18.062 17.781 4.23 1 97 111 GLN A CA 1
AT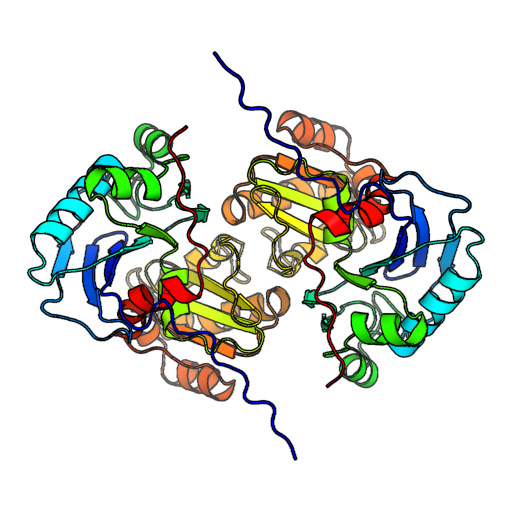OM 840 C C . GLN A 1 111 ? -16.672 17.375 3.752 1 97 111 GLN A C 1
ATOM 842 O O . GLN A 1 111 ? -16.219 17.797 2.684 1 97 111 GLN A O 1
ATOM 847 N N . TRP A 1 112 ? -16.047 16.547 4.539 1 97.56 112 TRP A N 1
ATOM 848 C CA . TRP A 1 112 ? -14.664 16.188 4.223 1 97.56 112 TRP A CA 1
ATOM 849 C C . TRP A 1 112 ? -14.617 15.023 3.236 1 97.56 112 TRP A C 1
ATOM 851 O O . TRP A 1 112 ? -13.648 14.875 2.488 1 97.56 112 TRP A O 1
ATOM 861 N N . ASP A 1 113 ? -15.695 14.219 3.254 1 95.94 113 ASP A N 1
ATOM 862 C CA . ASP A 1 113 ? -15.75 13.039 2.393 1 95.94 113 ASP A CA 1
ATOM 863 C C . ASP A 1 113 ? -15.758 13.438 0.918 1 95.94 113 ASP A C 1
ATOM 865 O O . ASP A 1 113 ? -16.766 13.938 0.412 1 95.94 113 ASP A O 1
ATOM 869 N N . GLY A 1 114 ? -14.57 13.266 0.253 1 95.56 114 GLY A N 1
ATOM 870 C CA . GLY A 1 114 ? -14.484 13.578 -1.165 1 95.56 114 GLY A CA 1
ATOM 871 C C . GLY A 1 114 ? -14.148 15.031 -1.437 1 95.56 114 GLY A C 1
ATOM 872 O O . GLY A 1 114 ? -14.242 15.492 -2.574 1 95.56 114 GLY A O 1
ATOM 873 N N . ALA A 1 115 ? -13.734 15.758 -0.418 1 97.44 115 ALA A N 1
ATOM 874 C CA . ALA A 1 115 ? -13.375 17.156 -0.617 1 97.44 115 ALA A CA 1
ATOM 875 C C . ALA A 1 115 ? -12.133 17.281 -1.498 1 97.44 115 ALA A C 1
ATOM 877 O O . ALA A 1 115 ? -11.062 16.781 -1.149 1 97.44 115 ALA A O 1
ATOM 878 N N . ASP A 1 116 ? -12.312 17.938 -2.637 1 96.94 116 ASP A N 1
ATOM 879 C CA . ASP A 1 116 ? -11.195 18.172 -3.549 1 96.94 116 ASP A CA 1
ATOM 880 C C . ASP A 1 116 ? -10.383 19.391 -3.117 1 96.94 116 ASP A C 1
ATOM 882 O O . ASP A 1 116 ? -10.5 20.469 -3.711 1 96.94 116 ASP A O 1
ATOM 886 N N . ILE A 1 117 ? -9.555 19.203 -2.143 1 97.62 117 ILE A N 1
ATOM 887 C CA . ILE A 1 117 ? -8.828 20.281 -1.496 1 97.62 117 ILE A CA 1
ATOM 888 C C . ILE A 1 117 ? -7.863 20.922 -2.494 1 97.62 117 ILE A C 1
ATOM 890 O O . ILE A 1 117 ? -7.664 22.141 -2.475 1 97.62 117 ILE A O 1
ATOM 894 N N . GLN A 1 118 ? -7.238 20.094 -3.326 1 97.19 118 GLN A N 1
ATOM 895 C CA . GLN A 1 118 ? -6.328 20.656 -4.32 1 97.19 118 GLN A CA 1
ATOM 896 C C . GLN A 1 118 ? -7.039 21.672 -5.203 1 97.19 118 GLN A C 1
ATOM 898 O O . GLN A 1 118 ? -6.566 22.812 -5.355 1 97.19 118 GLN A O 1
ATOM 903 N N . HIS A 1 119 ? -8.156 21.312 -5.703 1 96.5 119 HIS A N 1
ATOM 904 C CA . HIS A 1 119 ? -8.914 22.203 -6.57 1 96.5 119 HIS A CA 1
ATOM 905 C C . HIS A 1 119 ? -9.375 23.438 -5.816 1 96.5 119 HIS A C 1
ATOM 907 O O . HIS A 1 119 ? -9.281 24.562 -6.336 1 96.5 119 HIS A O 1
ATOM 913 N N . MET A 1 120 ? -9.852 23.234 -4.625 1 97.5 120 MET A N 1
ATOM 914 C CA . MET A 1 120 ? -10.344 24.344 -3.818 1 97.5 120 MET A CA 1
ATOM 915 C C . MET A 1 120 ? -9.234 25.359 -3.547 1 97.5 120 MET A C 1
ATOM 917 O O . MET A 1 120 ? -9.445 26.562 -3.648 1 97.5 120 MET A O 1
ATOM 921 N N . VAL A 1 121 ? -8.047 24.875 -3.26 1 97.75 121 VAL A N 1
ATOM 922 C CA . VAL A 1 121 ? -6.918 25.75 -2.979 1 97.75 121 VAL A CA 1
ATOM 923 C C . VAL A 1 121 ? -6.484 26.469 -4.258 1 97.75 121 VAL A C 1
ATOM 925 O O . VAL A 1 121 ? -6.242 27.672 -4.25 1 97.75 121 VAL A O 1
ATOM 928 N N . GLU A 1 122 ? -6.395 25.719 -5.316 1 96.69 122 GLU A N 1
ATOM 929 C CA . GLU A 1 122 ? -5.98 26.312 -6.586 1 96.69 122 GLU A CA 1
ATOM 930 C C . GLU A 1 122 ? -6.945 27.406 -7.027 1 96.69 122 GLU A C 1
ATOM 932 O O . GLU A 1 122 ? -6.523 28.438 -7.547 1 96.69 122 GLU A O 1
ATOM 937 N N . ASN A 1 123 ? -8.188 27.203 -6.836 1 95.44 123 ASN A N 1
ATOM 938 C CA . ASN A 1 123 ? -9.188 28.203 -7.18 1 95.44 123 ASN A CA 1
ATOM 939 C C . ASN A 1 123 ? -9.039 29.453 -6.324 1 95.44 123 ASN A C 1
ATOM 941 O O . ASN A 1 123 ? -9.242 30.578 -6.809 1 95.44 123 ASN A O 1
ATOM 945 N N . SER A 1 124 ? -8.734 29.25 -5.121 1 96.06 124 SER A N 1
ATOM 946 C CA . SER A 1 124 ? -8.648 30.359 -4.176 1 96.06 124 SER A CA 1
ATOM 947 C C . SER A 1 124 ? -7.355 31.156 -4.363 1 96.06 124 SER A C 1
ATOM 949 O O . SER A 1 124 ? -7.344 32.375 -4.227 1 96.06 124 SER A O 1
ATOM 951 N N . THR A 1 125 ? -6.234 30.5 -4.688 1 95.75 125 THR A N 1
ATOM 952 C CA . THR A 1 125 ? -4.922 31.125 -4.672 1 95.75 125 THR A CA 1
ATOM 953 C C . THR A 1 125 ? -4.402 31.328 -6.094 1 95.75 125 THR A C 1
ATOM 955 O O . THR A 1 125 ? -3.436 32.062 -6.309 1 95.75 125 THR A O 1
ATOM 958 N N . GLN A 1 126 ? -4.973 30.625 -7.043 1 94.06 126 GLN A N 1
ATOM 959 C CA . GLN A 1 126 ? -4.531 30.625 -8.43 1 94.06 126 GLN A CA 1
ATOM 960 C C . GLN A 1 126 ? -3.096 30.125 -8.555 1 94.06 126 GLN A C 1
ATOM 962 O O . GLN A 1 126 ? -2.34 30.594 -9.414 1 94.06 126 GLN A O 1
ATOM 967 N N . CYS A 1 127 ? -2.709 29.281 -7.629 1 95.25 127 CYS A N 1
ATOM 968 C CA . CYS A 1 127 ? -1.383 28.672 -7.625 1 95.25 127 CYS A CA 1
ATOM 969 C C . CYS A 1 127 ? -1.474 27.156 -7.789 1 95.25 127 CYS A C 1
ATOM 971 O O . CYS A 1 127 ? -2.309 26.516 -7.152 1 95.25 127 CYS A O 1
ATOM 973 N N . PRO A 1 128 ? -0.579 26.609 -8.711 1 96 128 PRO A N 1
ATOM 974 C CA . PRO A 1 128 ? -0.503 25.141 -8.727 1 96 128 PRO A CA 1
ATOM 975 C C . PRO A 1 128 ? -0.272 24.547 -7.34 1 96 128 PRO A C 1
ATOM 977 O O . PRO A 1 128 ? 0.547 25.062 -6.574 1 96 128 PRO A O 1
ATOM 980 N N . THR A 1 129 ? -1.058 23.484 -7.016 1 96.75 129 THR A N 1
ATOM 981 C CA . THR A 1 129 ? -1.032 22.953 -5.656 1 96.75 129 THR A CA 1
ATOM 982 C C . THR A 1 129 ? -1.006 21.438 -5.672 1 96.75 129 THR A C 1
ATOM 984 O O . THR A 1 129 ? -1.691 20.797 -6.477 1 96.75 129 THR A O 1
ATOM 987 N N . ILE A 1 130 ? -0.154 20.859 -4.824 1 95.62 130 ILE A N 1
ATOM 988 C CA . ILE A 1 130 ? -0.297 19.438 -4.52 1 95.62 130 ILE A CA 1
ATOM 989 C C . ILE A 1 130 ? -0.759 19.266 -3.076 1 95.62 130 ILE A C 1
ATOM 991 O O . ILE A 1 130 ? -0.323 20 -2.186 1 95.62 130 ILE A O 1
ATOM 995 N N . VAL A 1 131 ? -1.722 18.375 -2.869 1 96 131 VAL A N 1
ATOM 996 C CA . VAL A 1 131 ? -2.24 18 -1.556 1 96 131 VAL A CA 1
ATOM 997 C C . VAL A 1 131 ? -2.045 16.5 -1.326 1 96 131 VAL A C 1
ATOM 999 O O . VAL A 1 131 ? -2.547 15.688 -2.096 1 96 131 VAL A O 1
ATOM 1002 N N . VAL A 1 132 ? -1.276 16.188 -0.298 1 95 132 VAL A N 1
ATOM 1003 C CA . VAL A 1 132 ? -0.966 14.789 -0.008 1 95 132 VAL A CA 1
ATOM 1004 C C . VAL A 1 132 ? -0.978 14.555 1.502 1 95 132 VAL A C 1
ATOM 1006 O O . VAL A 1 132 ? -1.123 15.5 2.279 1 95 132 VAL A O 1
ATOM 1009 N N . ASN A 1 133 ? -0.941 13.32 1.899 1 95.12 133 ASN A N 1
ATOM 1010 C CA . ASN A 1 133 ? -0.742 13 3.309 1 95.12 133 ASN A CA 1
ATOM 1011 C C . ASN A 1 133 ? 0.551 13.609 3.846 1 95.12 133 ASN A C 1
ATOM 1013 O O . ASN A 1 133 ? 1.565 13.641 3.146 1 95.12 133 ASN A O 1
ATOM 1017 N N . ASP A 1 134 ? 0.538 14.008 5.055 1 91.62 134 ASP A N 1
ATOM 1018 C CA . ASP A 1 134 ? 1.677 14.695 5.664 1 91.62 134 ASP A CA 1
ATOM 1019 C C . ASP A 1 134 ? 2.902 13.781 5.703 1 91.62 134 ASP A C 1
ATOM 1021 O O . ASP A 1 134 ? 4.035 14.258 5.578 1 91.62 134 ASP A O 1
ATOM 1025 N N . ALA A 1 135 ? 2.736 12.492 5.836 1 92 135 ALA A N 1
ATOM 1026 C CA . ALA A 1 135 ? 3.873 11.578 5.828 1 92 135 ALA A CA 1
ATOM 1027 C C . ALA A 1 135 ? 4.551 11.555 4.461 1 92 135 ALA A C 1
ATOM 1029 O O . ALA A 1 135 ? 5.762 11.336 4.363 1 92 135 ALA A O 1
ATOM 1030 N N . ILE A 1 136 ? 3.822 11.758 3.41 1 93.44 136 ILE A N 1
ATOM 1031 C CA . ILE A 1 136 ? 4.371 11.797 2.061 1 93.44 136 ILE A CA 1
ATOM 1032 C C . ILE A 1 136 ? 5.281 13.016 1.909 1 93.44 136 ILE A C 1
ATOM 1034 O O . ILE A 1 136 ? 6.359 12.922 1.321 1 93.44 136 ILE A O 1
ATOM 1038 N N . VAL A 1 137 ? 4.859 14.133 2.477 1 92.06 137 VAL A N 1
ATOM 1039 C CA . VAL A 1 137 ? 5.688 15.336 2.422 1 92.06 137 VAL A CA 1
ATOM 1040 C C . VAL A 1 137 ? 6.988 15.102 3.188 1 92.06 137 VAL A C 1
ATOM 1042 O O . VAL A 1 137 ? 8.07 15.438 2.701 1 92.06 137 VAL A O 1
ATOM 1045 N N . ALA A 1 138 ? 6.879 14.539 4.324 1 90.06 138 ALA A N 1
ATOM 1046 C CA . ALA A 1 138 ? 8.062 14.219 5.117 1 90.06 138 ALA A CA 1
ATOM 1047 C C . ALA A 1 138 ? 8.992 13.289 4.352 1 90.06 138 ALA A C 1
ATOM 1049 O O . ALA A 1 138 ? 10.211 13.477 4.355 1 90.06 138 ALA A O 1
ATOM 1050 N N . ALA A 1 139 ? 8.422 12.297 3.713 1 93.25 139 ALA A N 1
ATOM 1051 C CA . ALA A 1 139 ? 9.211 11.32 2.963 1 93.25 139 ALA A CA 1
ATOM 1052 C C . ALA A 1 139 ? 9.961 11.992 1.814 1 93.25 139 ALA A C 1
ATOM 1054 O O . ALA A 1 139 ? 11.133 11.688 1.565 1 93.25 139 ALA A O 1
ATOM 1055 N N . ALA A 1 140 ? 9.328 12.875 1.181 1 92.06 140 ALA A N 1
ATOM 1056 C CA . ALA A 1 140 ? 9.938 13.555 0.037 1 92.06 140 ALA A CA 1
ATOM 1057 C C . ALA A 1 140 ? 11.227 14.258 0.437 1 92.06 140 ALA A C 1
ATOM 1059 O O . ALA A 1 140 ? 12.141 14.398 -0.377 1 92.06 140 ALA A O 1
ATOM 1060 N N . ALA A 1 141 ? 11.336 14.625 1.662 1 89.38 141 ALA A N 1
ATOM 1061 C CA . ALA A 1 141 ? 12.484 15.391 2.143 1 89.38 141 ALA A CA 1
ATOM 1062 C C . ALA A 1 141 ? 13.719 14.5 2.275 1 89.38 141 ALA A C 1
ATOM 1064 O O . ALA A 1 141 ? 14.852 14.992 2.299 1 89.38 141 ALA A O 1
ATOM 1065 N N . VAL A 1 142 ? 13.516 13.203 2.305 1 92 142 VAL A N 1
ATOM 1066 C CA . VAL A 1 142 ? 14.648 12.445 2.824 1 92 142 VAL A CA 1
ATOM 1067 C C . VAL A 1 142 ? 14.953 11.266 1.903 1 92 142 VAL A C 1
ATOM 1069 O O . VAL A 1 142 ? 16.047 10.703 1.943 1 92 142 VAL A O 1
ATOM 1072 N N . ILE A 1 143 ? 14.008 10.812 1.129 1 92.69 143 ILE A N 1
ATOM 1073 C CA . ILE A 1 143 ? 14.242 9.617 0.327 1 92.69 143 ILE A CA 1
ATOM 1074 C C . ILE A 1 143 ? 15.352 9.883 -0.684 1 92.69 143 ILE A C 1
ATOM 1076 O O . ILE A 1 143 ? 15.508 11.016 -1.163 1 92.69 143 ILE A O 1
ATOM 1080 N N . SER A 1 144 ? 16.109 8.922 -1.001 1 92.44 144 SER A N 1
ATOM 1081 C CA . SER A 1 144 ? 17.234 9.016 -1.933 1 92.44 144 SER A CA 1
ATOM 1082 C C . SER A 1 144 ? 16.781 8.75 -3.365 1 92.44 144 SER A C 1
ATOM 1084 O O . SER A 1 144 ? 17.484 9.117 -4.316 1 92.44 144 SER A O 1
ATOM 1086 N N . GLY A 1 145 ? 15.664 8.039 -3.502 1 91.12 145 GLY A N 1
ATOM 1087 C CA . GLY A 1 145 ? 15.172 7.66 -4.82 1 91.12 145 GLY A CA 1
ATOM 1088 C C . GLY A 1 145 ? 15.703 6.316 -5.289 1 91.12 145 GLY A C 1
ATOM 1089 O O . GLY A 1 145 ? 15.578 5.973 -6.465 1 91.12 145 GLY A O 1
ATOM 1090 N N . ARG A 1 146 ? 16.297 5.582 -4.367 1 91.69 146 ARG A N 1
ATOM 1091 C CA . ARG A 1 146 ? 16.875 4.289 -4.723 1 91.69 146 ARG A CA 1
ATOM 1092 C C . ARG A 1 146 ? 16.25 3.168 -3.898 1 91.69 146 ARG A C 1
ATOM 1094 O O . ARG A 1 146 ? 16.016 3.326 -2.699 1 91.69 146 ARG A O 1
ATOM 1101 N N . GLY A 1 147 ? 15.93 2.09 -4.609 1 92.88 147 GLY A N 1
ATOM 1102 C CA . GLY A 1 147 ? 15.391 0.939 -3.908 1 92.88 147 GLY A CA 1
ATOM 1103 C C . GLY A 1 147 ? 14.023 1.202 -3.301 1 92.88 147 GLY A C 1
ATOM 1104 O O . GLY A 1 147 ? 13.195 1.893 -3.896 1 92.88 147 GLY A O 1
ATOM 1105 N N . SER A 1 148 ? 13.742 0.485 -2.236 1 95.62 148 SER A N 1
ATOM 1106 C CA . SER A 1 148 ? 12.5 0.67 -1.49 1 95.62 148 SER A CA 1
ATOM 1107 C C . SER A 1 148 ? 12.758 1.351 -0.15 1 95.62 148 SER A C 1
ATOM 1109 O O . SER A 1 148 ? 13.594 0.895 0.633 1 95.62 148 SER A O 1
ATOM 1111 N N . GLU A 1 149 ? 12.086 2.473 0.07 1 96.81 149 GLU A N 1
ATOM 1112 C CA . GLU A 1 149 ? 12.344 3.312 1.235 1 96.81 149 GLU A CA 1
ATOM 1113 C C . GLU A 1 149 ? 11.07 3.537 2.043 1 96.81 149 GLU A C 1
ATOM 1115 O O . GLU A 1 149 ? 10.078 4.055 1.521 1 96.81 149 GLU A O 1
ATOM 1120 N N . LEU A 1 150 ? 11.094 3.105 3.301 1 98 150 LEU A N 1
ATOM 1121 C CA . LEU A 1 150 ? 9.969 3.297 4.215 1 98 150 LEU A CA 1
ATOM 1122 C C . LEU A 1 150 ? 10.234 4.461 5.164 1 98 150 LEU A C 1
ATOM 1124 O O . LEU A 1 150 ? 11.312 4.555 5.754 1 98 150 LEU A O 1
ATOM 1128 N N . VAL A 1 151 ? 9.297 5.387 5.246 1 96.56 151 VAL A N 1
ATOM 1129 C CA . VAL A 1 151 ? 9.391 6.523 6.156 1 96.56 151 VAL A CA 1
ATOM 1130 C C . VAL A 1 151 ? 8.258 6.461 7.18 1 96.56 151 VAL A C 1
ATOM 1132 O O . VAL A 1 151 ? 7.078 6.426 6.809 1 96.56 151 VAL A O 1
ATOM 1135 N N . LEU A 1 152 ? 8.656 6.406 8.406 1 97.06 152 LEU A N 1
ATOM 1136 C CA . LEU A 1 152 ? 7.711 6.445 9.516 1 97.06 152 LEU A CA 1
ATOM 1137 C C . LEU A 1 152 ? 7.812 7.766 10.273 1 97.06 152 LEU A C 1
ATOM 1139 O O . LEU A 1 152 ? 8.914 8.242 10.555 1 97.06 152 LEU A O 1
ATOM 1143 N N . THR A 1 153 ? 6.656 8.367 10.492 1 93.12 153 THR A N 1
ATOM 1144 C CA . THR A 1 153 ? 6.629 9.555 11.328 1 93.12 153 THR A CA 1
ATOM 1145 C C . THR A 1 153 ? 5.836 9.305 12.609 1 93.12 153 THR A C 1
ATOM 1147 O O . THR A 1 153 ? 4.684 8.859 12.555 1 93.12 153 THR A O 1
ATOM 1150 N N . LEU A 1 154 ? 6.488 9.555 13.766 1 93.69 154 LEU A N 1
ATOM 1151 C CA . LEU A 1 154 ? 5.863 9.367 15.07 1 93.69 154 LEU A CA 1
ATOM 1152 C C . LEU A 1 154 ? 5.316 10.688 15.602 1 93.69 154 LEU A C 1
ATOM 1154 O O . LEU A 1 154 ? 6.086 11.602 15.898 1 93.69 154 LEU A O 1
ATOM 1158 N N . GLY A 1 155 ? 4.043 10.844 15.672 1 88 155 GLY A N 1
ATOM 1159 C CA . GLY A 1 155 ? 3.334 11.992 16.219 1 88 155 GLY A CA 1
ATOM 1160 C C . GLY A 1 155 ? 2.129 11.609 17.047 1 88 155 GLY A C 1
ATOM 1161 O O . GLY A 1 155 ? 2.232 10.766 17.953 1 88 155 GLY A O 1
ATOM 1162 N N . THR A 1 156 ? 0.98 12.266 16.703 1 83.88 156 THR A N 1
ATOM 1163 C CA . THR A 1 156 ? -0.249 11.852 17.375 1 83.88 156 THR A CA 1
ATOM 1164 C C . THR A 1 156 ? -0.572 10.398 17.047 1 83.88 156 THR A C 1
ATOM 1166 O O . THR A 1 156 ? -1.148 9.688 17.875 1 83.88 156 THR A O 1
ATOM 1169 N N . GLY A 1 157 ? -0.195 10.016 15.953 1 90.25 157 GLY A N 1
ATOM 1170 C CA . GLY A 1 157 ? -0.28 8.641 15.492 1 90.25 157 GLY A CA 1
ATOM 1171 C C . GLY A 1 157 ? 0.936 8.195 14.703 1 90.25 157 GLY A C 1
ATOM 1172 O O . GLY A 1 157 ? 2.061 8.602 15 1 90.25 157 GLY A O 1
ATOM 1173 N N . LEU A 1 158 ? 0.75 7.297 13.844 1 94.56 158 LEU A N 1
ATOM 1174 C CA . LEU A 1 158 ? 1.826 6.773 13.008 1 94.56 158 LEU A CA 1
ATOM 1175 C C . LEU A 1 158 ? 1.614 7.152 11.547 1 94.56 158 LEU A C 1
ATOM 1177 O O . LEU A 1 158 ? 0.623 6.75 10.93 1 94.56 158 LEU A O 1
ATOM 1181 N N . GLY A 1 159 ? 2.496 7.992 11.039 1 94.19 159 GLY A N 1
ATOM 1182 C CA . GLY A 1 159 ? 2.533 8.227 9.602 1 94.19 159 GLY A CA 1
ATOM 1183 C C . GLY A 1 159 ? 3.385 7.223 8.852 1 94.19 159 GLY A C 1
ATOM 1184 O O . GLY A 1 159 ? 4.434 6.805 9.344 1 94.19 159 GLY A O 1
ATOM 1185 N N . VAL A 1 160 ? 2.916 6.812 7.707 1 96.56 160 VAL A N 1
ATOM 1186 C CA . VAL A 1 160 ? 3.643 5.844 6.891 1 96.56 160 VAL A CA 1
ATOM 1187 C C . VAL A 1 160 ? 3.697 6.324 5.441 1 96.56 160 VAL A C 1
ATOM 1189 O O . VAL A 1 160 ? 2.67 6.684 4.863 1 96.56 160 VAL A O 1
ATOM 1192 N N . ALA A 1 161 ? 4.82 6.41 4.895 1 95.56 161 ALA A N 1
ATOM 1193 C CA . ALA A 1 161 ? 5.035 6.66 3.471 1 95.56 161 ALA A CA 1
ATOM 1194 C C . ALA A 1 161 ? 6.07 5.695 2.898 1 95.56 161 ALA A C 1
ATOM 1196 O O . ALA A 1 161 ? 7.016 5.305 3.59 1 95.56 161 ALA A O 1
ATOM 1197 N N . PHE A 1 162 ? 5.859 5.266 1.723 1 96.06 162 PHE A N 1
ATOM 1198 C CA . PHE A 1 162 ? 6.703 4.258 1.088 1 96.06 162 PHE A CA 1
ATOM 1199 C C . PHE A 1 162 ? 7.066 4.676 -0.332 1 96.06 162 PHE A C 1
ATOM 1201 O O . PHE A 1 162 ? 6.223 5.18 -1.074 1 96.06 162 PHE A O 1
ATOM 1208 N N . ALA A 1 163 ? 8.32 4.562 -0.688 1 93.69 163 ALA A N 1
ATOM 1209 C CA . ALA A 1 163 ? 8.805 4.879 -2.029 1 93.69 163 ALA A CA 1
ATOM 1210 C C . ALA A 1 163 ? 9.531 3.688 -2.645 1 93.69 163 ALA A C 1
ATOM 1212 O O . ALA A 1 163 ? 10.273 2.982 -1.958 1 93.69 163 ALA A O 1
ATOM 1213 N N . ILE A 1 164 ? 9.312 3.488 -3.9 1 91.62 164 ILE A N 1
ATOM 1214 C CA . ILE A 1 164 ? 10.016 2.469 -4.68 1 91.62 164 ILE A CA 1
ATOM 1215 C C . ILE A 1 164 ? 10.711 3.117 -5.871 1 91.62 164 ILE A C 1
ATOM 1217 O O . ILE A 1 164 ? 10.055 3.709 -6.734 1 91.62 164 ILE A O 1
ATOM 1221 N N . GLU A 1 165 ? 11.977 3.031 -5.914 1 88.19 165 GLU A N 1
ATOM 1222 C CA . GLU A 1 165 ? 12.789 3.58 -6.992 1 88.19 165 GLU A CA 1
ATOM 1223 C C . GLU A 1 165 ? 12.406 5.027 -7.293 1 88.19 165 GLU A C 1
ATOM 1225 O O . GLU A 1 165 ? 12.18 5.387 -8.445 1 88.19 165 GLU A O 1
ATOM 1230 N N . GLY A 1 166 ? 12.227 5.715 -6.246 1 86.19 166 GLY A N 1
ATOM 1231 C CA . GLY A 1 166 ? 12.008 7.148 -6.367 1 86.19 166 GLY A CA 1
ATOM 1232 C C . GLY A 1 166 ? 10.555 7.516 -6.602 1 86.19 166 GLY A C 1
ATOM 1233 O O . GLY A 1 166 ? 10.234 8.672 -6.879 1 86.19 166 GLY A O 1
ATOM 1234 N N . THR A 1 167 ? 9.75 6.562 -6.551 1 84.69 167 THR A N 1
ATOM 1235 C CA . THR A 1 167 ? 8.328 6.84 -6.695 1 84.69 167 THR A CA 1
ATOM 1236 C C . THR A 1 167 ? 7.598 6.602 -5.375 1 84.69 167 THR A C 1
ATOM 1238 O O . THR A 1 167 ? 7.613 5.488 -4.844 1 84.69 167 THR A O 1
ATOM 1241 N N . LEU A 1 168 ? 7 7.691 -4.895 1 89.25 168 LEU A N 1
ATOM 1242 C CA . LEU A 1 168 ? 6.168 7.543 -3.705 1 89.25 168 LEU A CA 1
ATOM 1243 C C . LEU A 1 168 ? 4.855 6.848 -4.039 1 89.25 168 LEU A C 1
ATOM 1245 O O . LEU A 1 168 ? 4.176 7.223 -4.996 1 89.25 168 LEU A O 1
ATOM 1249 N N . THR A 1 169 ? 4.555 5.836 -3.283 1 87.62 169 THR A N 1
ATOM 1250 C CA . THR A 1 169 ? 3.352 5.051 -3.549 1 87.62 169 THR A CA 1
ATOM 1251 C C . THR A 1 169 ? 2.107 5.785 -3.062 1 87.62 169 THR A C 1
ATOM 1253 O O . THR A 1 169 ? 2.197 6.676 -2.215 1 87.62 169 THR A O 1
ATOM 1256 N N . GLU A 1 170 ? 1.012 5.375 -3.695 1 84.44 170 GLU A N 1
ATOM 1257 C CA . GLU A 1 170 ? -0.258 5.922 -3.229 1 84.44 170 GLU A CA 1
ATOM 1258 C C . GLU A 1 170 ? -0.477 5.625 -1.748 1 84.44 170 GLU A C 1
ATOM 1260 O O . GLU A 1 170 ? -0.127 4.543 -1.269 1 84.44 170 GLU A O 1
ATOM 1265 N N . HIS A 1 171 ? -1.081 6.594 -1.226 1 82.31 171 HIS A N 1
ATOM 1266 C CA . HIS A 1 171 ? -1.186 6.504 0.226 1 82.31 171 HIS A CA 1
ATOM 1267 C C . HIS A 1 171 ? -2.316 5.57 0.641 1 82.31 171 HIS A C 1
ATOM 1269 O O . HIS A 1 171 ? -3.447 5.707 0.166 1 82.31 171 HIS A O 1
ATOM 1275 N N . ILE A 1 172 ? -1.989 4.57 1.371 1 90 172 ILE A N 1
ATOM 1276 C CA . ILE A 1 172 ? -2.916 3.799 2.191 1 90 172 ILE A CA 1
ATOM 1277 C C . ILE A 1 172 ? -2.559 3.961 3.666 1 90 172 ILE A C 1
ATOM 1279 O O . ILE A 1 172 ? -1.42 4.293 4.004 1 90 172 ILE A O 1
ATOM 1283 N N . GLU A 1 173 ? -3.559 3.801 4.535 1 94.44 173 GLU A N 1
ATOM 1284 C CA . GLU A 1 173 ? -3.32 4.023 5.957 1 94.44 173 GLU A CA 1
ATOM 1285 C C . GLU A 1 173 ? -3.064 2.709 6.688 1 94.44 173 GLU A C 1
ATOM 1287 O O . GLU A 1 173 ? -3.85 2.311 7.551 1 94.44 173 GLU A O 1
ATOM 1292 N N . VAL A 1 174 ? -1.913 2.203 6.434 1 95.88 174 VAL A N 1
ATOM 1293 C CA . VAL A 1 174 ? -1.528 0.943 7.062 1 95.88 174 VAL A CA 1
ATOM 1294 C C . VAL A 1 174 ? -1.495 1.108 8.578 1 95.88 174 VAL A C 1
ATOM 1296 O O . VAL A 1 174 ? -1.643 0.133 9.32 1 95.88 174 VAL A O 1
ATOM 1299 N N . SER A 1 175 ? -1.36 2.369 9.016 1 95.81 175 SER A N 1
ATOM 1300 C CA . SER A 1 175 ? -1.295 2.633 10.445 1 95.81 175 SER A CA 1
ATOM 1301 C C . SER A 1 175 ? -2.59 2.225 11.148 1 95.81 175 SER A C 1
ATOM 1303 O O . SER A 1 175 ? -2.609 2.023 12.359 1 95.81 175 SER A O 1
ATOM 1305 N N . HIS A 1 176 ? -3.625 2.096 10.422 1 95.62 176 HIS A N 1
ATOM 1306 C CA . HIS A 1 176 ? -4.91 1.761 11.023 1 95.62 176 HIS A CA 1
ATOM 1307 C C . HIS A 1 176 ? -5.148 0.255 11.016 1 95.62 176 HIS A C 1
ATOM 1309 O O . HIS A 1 176 ? -6.184 -0.218 11.492 1 95.62 176 HIS A O 1
ATOM 1315 N N . ALA A 1 177 ? -4.238 -0.54 10.484 1 96.88 177 ALA A N 1
ATOM 1316 C CA . ALA A 1 177 ? -4.289 -1.993 10.625 1 96.88 177 ALA A CA 1
ATOM 1317 C C . ALA A 1 177 ? -4.008 -2.416 12.062 1 96.88 177 ALA A C 1
ATOM 1319 O O . ALA A 1 177 ? -3.443 -1.646 12.844 1 96.88 177 ALA A O 1
ATOM 1320 N N . PRO A 1 178 ? -4.367 -3.602 12.391 1 97.38 178 PRO A N 1
ATOM 1321 C CA . PRO A 1 178 ? -4.09 -4.102 13.734 1 97.38 178 PRO A CA 1
ATOM 1322 C C . PRO A 1 178 ? -2.596 -4.168 14.047 1 97.38 178 PRO A C 1
ATOM 1324 O O . PRO A 1 178 ? -1.781 -4.344 13.133 1 97.38 178 PRO A O 1
ATOM 1327 N N . SER A 1 179 ? -2.328 -3.988 15.258 1 97.12 179 SER A N 1
ATOM 1328 C CA . SER A 1 179 ? -0.956 -4.16 15.727 1 97.12 179 SER A CA 1
ATOM 1329 C C . SER A 1 179 ? -0.759 -5.523 16.375 1 97.12 179 SER A C 1
ATOM 1331 O O . SER A 1 179 ? -1.73 -6.199 16.734 1 97.12 179 SER A O 1
ATOM 1333 N N . PRO A 1 180 ? 0.508 -5.945 16.531 1 94.62 180 PRO A N 1
ATOM 1334 C CA . PRO A 1 180 ? 0.76 -7.254 17.141 1 94.62 180 PRO A CA 1
ATOM 1335 C C . PRO A 1 180 ? 0.478 -7.277 18.641 1 94.62 180 PRO A C 1
ATOM 1337 O O . PRO A 1 180 ? 0.431 -8.352 19.25 1 94.62 180 PRO A O 1
ATOM 1340 N N . ILE A 1 181 ? 0.292 -6.133 19.266 1 94.69 181 ILE A N 1
ATOM 1341 C CA . ILE A 1 181 ? 0.129 -6.117 20.719 1 94.69 181 ILE A CA 1
ATOM 1342 C C . ILE A 1 181 ? -1.248 -5.562 21.078 1 94.69 181 ILE A C 1
ATOM 1344 O O . ILE A 1 181 ? -1.466 -5.102 22.203 1 94.69 181 ILE A O 1
ATOM 1348 N N . GLY A 1 182 ? -2.127 -5.559 20.141 1 93.5 182 GLY A N 1
ATOM 1349 C CA . GLY A 1 182 ? -3.469 -5.047 20.359 1 93.5 182 GLY A CA 1
ATOM 1350 C C . GLY A 1 182 ? -3.678 -3.65 19.797 1 93.5 182 GLY A C 1
ATOM 1351 O O . GLY A 1 182 ? -2.725 -2.883 19.672 1 93.5 182 GLY A O 1
ATOM 1352 N N . GLY A 1 183 ? -4.91 -3.295 19.469 1 95 183 GLY A N 1
ATOM 1353 C CA . GLY A 1 183 ? -5.172 -2.02 18.812 1 95 183 GLY A CA 1
ATOM 1354 C C . GLY A 1 183 ? -4.555 -1.916 17.438 1 95 183 GLY A C 1
ATOM 1355 O O . GLY A 1 183 ? -4.191 -2.93 16.828 1 95 183 GLY A O 1
ATOM 1356 N N . THR A 1 184 ? -4.535 -0.723 16.906 1 96.56 184 THR A N 1
ATOM 1357 C CA . THR A 1 184 ? -3.914 -0.487 15.602 1 96.56 184 THR A CA 1
ATOM 1358 C C . THR A 1 184 ? -2.475 -0.008 15.766 1 96.56 184 THR A C 1
ATOM 1360 O O . THR A 1 184 ? -2.053 0.331 16.875 1 96.56 184 THR A O 1
ATOM 1363 N N . PHE A 1 185 ? -1.706 -0.037 14.695 1 97.75 185 PHE A N 1
ATOM 1364 C CA . PHE A 1 185 ? -0.375 0.558 14.727 1 97.75 185 PHE A CA 1
ATOM 1365 C C . PHE A 1 185 ? -0.44 2.004 15.203 1 97.75 185 PHE A C 1
ATOM 1367 O O . PHE A 1 185 ? 0.42 2.449 15.969 1 97.75 185 PHE A O 1
ATOM 1374 N N . ASP A 1 186 ? -1.442 2.703 14.758 1 95.06 186 ASP A N 1
ATOM 1375 C CA . ASP A 1 186 ? -1.646 4.105 15.102 1 95.06 186 ASP A CA 1
ATOM 1376 C C . ASP A 1 186 ? -1.843 4.281 16.609 1 95.06 186 ASP A C 1
ATOM 1378 O O . ASP A 1 186 ? -1.251 5.176 17.219 1 95.06 186 ASP A O 1
ATOM 1382 N N . ASP A 1 187 ? -2.658 3.43 17.203 1 93.81 187 ASP A N 1
ATOM 1383 C CA . ASP A 1 187 ? -2.904 3.465 18.641 1 93.81 187 ASP A CA 1
ATOM 1384 C C . ASP A 1 187 ? -1.609 3.273 19.422 1 93.81 187 ASP A C 1
ATOM 1386 O O . ASP A 1 187 ? -1.335 4.016 20.359 1 93.81 187 ASP A O 1
ATOM 1390 N N . VAL A 1 188 ? -0.886 2.312 19 1 96.75 188 VAL A N 1
ATOM 1391 C CA . VAL A 1 188 ? 0.331 1.946 19.719 1 96.75 188 VAL A CA 1
ATOM 1392 C C . VAL A 1 188 ? 1.36 3.066 19.594 1 96.75 188 VAL A C 1
ATOM 1394 O O . VAL A 1 188 ? 1.94 3.496 20.594 1 96.75 188 VAL A O 1
ATOM 1397 N N . ALA A 1 189 ? 1.541 3.588 18.406 1 96.62 189 ALA A N 1
ATOM 1398 C CA . ALA A 1 189 ? 2.508 4.66 18.188 1 96.62 189 ALA A CA 1
ATOM 13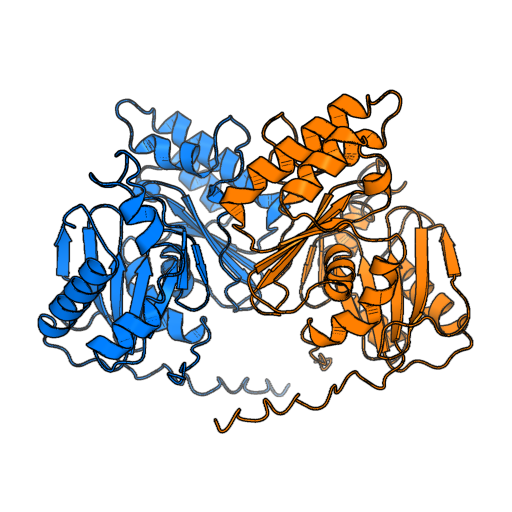99 C C . ALA A 1 189 ? 2.09 5.934 18.922 1 96.62 189 ALA A C 1
ATOM 1401 O O . ALA A 1 189 ? 2.928 6.637 19.484 1 96.62 189 ALA A O 1
ATOM 1402 N N . GLY A 1 190 ? 0.854 6.195 18.938 1 93.62 190 GLY A N 1
ATOM 1403 C CA . GLY A 1 190 ? 0.349 7.426 19.516 1 93.62 190 GLY A CA 1
ATOM 1404 C C . GLY A 1 190 ? 0.249 7.367 21.031 1 93.62 190 GLY A C 1
ATOM 1405 O O . GLY A 1 190 ? 0.016 8.383 21.688 1 93.62 190 GLY A O 1
ATOM 1406 N N . ALA A 1 191 ? 0.442 6.219 21.672 1 95.44 191 ALA A N 1
ATOM 1407 C CA . ALA A 1 191 ? 0.229 6.008 23.094 1 95.44 191 ALA A CA 1
ATOM 1408 C C . ALA A 1 191 ? 1.12 6.93 23.922 1 95.44 191 ALA A C 1
ATOM 1410 O O . ALA A 1 191 ? 0.762 7.309 25.047 1 95.44 191 ALA A O 1
ATOM 1411 N N . ILE A 1 192 ? 2.205 7.336 23.391 1 95.75 192 ILE A N 1
ATOM 1412 C CA . ILE A 1 192 ? 3.182 8.156 24.109 1 95.75 192 ILE A CA 1
ATOM 1413 C C . ILE A 1 192 ? 2.57 9.508 24.453 1 95.75 192 ILE A C 1
ATOM 1415 O O . ILE A 1 192 ? 3.084 10.234 25.312 1 95.75 192 ILE A O 1
ATOM 1419 N N . ASN A 1 193 ? 1.517 9.898 23.734 1 89.69 193 ASN A N 1
ATOM 1420 C CA . ASN A 1 193 ? 0.878 11.188 23.953 1 89.69 193 ASN A CA 1
ATOM 1421 C C . ASN A 1 193 ? -0.034 11.156 25.188 1 89.69 193 ASN A C 1
ATOM 1423 O O . ASN A 1 193 ? -0.508 12.203 25.641 1 89.69 193 ASN A O 1
ATOM 1427 N N . TYR A 1 194 ? -0.278 9.961 25.734 1 90.88 194 TYR A N 1
ATOM 1428 C CA . TYR A 1 194 ? -1.119 9.844 26.922 1 90.88 194 TYR A CA 1
ATOM 1429 C C . TYR A 1 194 ? -0.294 10 28.188 1 90.88 194 TYR A C 1
ATOM 1431 O O . TYR A 1 194 ? 0.852 9.547 28.25 1 90.88 194 TYR A O 1
ATOM 1439 N N . PRO A 1 195 ? -0.999 10.516 29.125 1 91 195 PRO A N 1
ATOM 1440 C CA . PRO A 1 195 ? -0.288 10.703 30.391 1 91 195 PRO A CA 1
ATOM 1441 C C . PRO A 1 195 ? 0.143 9.383 31.031 1 91 195 PRO A C 1
ATOM 1443 O O . PRO A 1 195 ? -0.57 8.375 30.922 1 91 195 PRO A O 1
ATOM 1446 N N . HIS A 1 196 ? 1.27 9.273 31.594 1 91.94 196 HIS A N 1
ATOM 1447 C CA . HIS A 1 196 ? 1.805 8.203 32.406 1 91.94 196 HIS A CA 1
ATOM 1448 C C . HIS A 1 196 ? 2.273 7.027 31.562 1 91.94 196 HIS A C 1
ATOM 1450 O O . HIS A 1 196 ? 2.537 5.941 32.094 1 91.94 196 HIS A O 1
ATOM 1456 N N . THR A 1 197 ? 2.264 7.273 30.234 1 95.06 197 THR A N 1
ATOM 1457 C CA . THR A 1 197 ? 2.85 6.234 29.391 1 95.06 197 THR A CA 1
ATOM 1458 C C . THR A 1 197 ? 4.332 6.055 29.719 1 95.06 197 THR A C 1
ATOM 1460 O O . THR A 1 197 ? 5.059 7.035 29.875 1 95.06 197 THR A O 1
ATOM 1463 N N . ASN A 1 198 ? 4.754 4.785 29.875 1 97.31 198 ASN A N 1
ATOM 1464 C CA . ASN A 1 198 ? 6.16 4.465 30.094 1 97.31 198 ASN A CA 1
ATOM 1465 C C . ASN A 1 198 ? 6.965 4.531 28.797 1 97.31 198 ASN A C 1
ATOM 1467 O O . ASN A 1 198 ? 6.793 3.689 27.906 1 97.31 198 ASN A O 1
ATOM 1471 N N . PRO A 1 199 ? 7.902 5.445 28.766 1 97.25 199 PRO A N 1
ATOM 1472 C CA . PRO A 1 199 ? 8.641 5.641 27.516 1 97.25 199 PRO A CA 1
ATOM 1473 C C . PRO A 1 199 ? 9.445 4.406 27.109 1 97.25 199 PRO A C 1
ATOM 1475 O O . PRO A 1 199 ? 9.617 4.145 25.922 1 97.25 199 PRO A O 1
ATOM 1478 N N . GLN A 1 200 ? 9.906 3.695 28.062 1 98.19 200 GLN A N 1
ATOM 1479 C CA . GLN A 1 200 ? 10.688 2.5 27.75 1 98.19 200 GLN A CA 1
ATOM 1480 C C . GLN A 1 200 ? 9.812 1.43 27.109 1 98.19 200 GLN A C 1
ATOM 1482 O O . GLN A 1 200 ? 10.188 0.865 26.078 1 98.19 200 GLN A O 1
ATOM 1487 N N . GLN A 1 201 ? 8.734 1.215 27.75 1 98.12 201 GLN A N 1
ATOM 1488 C CA . GLN A 1 201 ? 7.809 0.235 27.188 1 98.12 201 GLN A CA 1
ATOM 1489 C C . GLN A 1 201 ? 7.309 0.678 25.812 1 98.12 201 GLN A C 1
ATOM 1491 O O . GLN A 1 201 ? 7.199 -0.136 24.891 1 98.12 201 GLN A O 1
ATOM 1496 N N . TRP A 1 202 ? 6.938 1.937 25.688 1 98.5 202 TRP A N 1
ATOM 1497 C CA . TRP A 1 202 ? 6.496 2.486 24.406 1 98.5 202 TRP A CA 1
ATOM 1498 C C . TRP A 1 202 ? 7.57 2.311 23.344 1 98.5 202 TRP A C 1
ATOM 1500 O O . TRP A 1 202 ? 7.277 1.897 22.219 1 98.5 202 TRP A O 1
ATOM 1510 N N . SER A 1 203 ? 8.781 2.574 23.703 1 98.75 203 SER A N 1
ATOM 1511 C CA . SER A 1 203 ? 9.891 2.439 22.766 1 98.75 203 SER A CA 1
ATOM 1512 C C . SER A 1 203 ? 10.031 1.003 22.281 1 98.75 203 SER A C 1
ATOM 1514 O O . SER A 1 203 ? 10.25 0.767 21.094 1 98.75 203 SER A O 1
ATOM 1516 N N . HIS A 1 204 ? 9.875 0.106 23.172 1 98.62 204 HIS A N 1
ATOM 1517 C CA . HIS A 1 204 ? 9.922 -1.3 22.781 1 98.62 204 HIS A CA 1
ATOM 1518 C C . HIS A 1 204 ? 8.758 -1.656 21.859 1 98.62 204 HIS A C 1
ATOM 1520 O O . HIS A 1 204 ? 8.906 -2.475 20.953 1 98.62 204 HIS A O 1
ATOM 1526 N N . ASN A 1 205 ? 7.641 -1.058 22.156 1 98.44 205 ASN A N 1
ATOM 1527 C CA . ASN A 1 205 ? 6.484 -1.293 21.312 1 98.44 205 ASN A CA 1
ATOM 1528 C C . ASN A 1 205 ? 6.711 -0.765 19.891 1 98.44 205 ASN A C 1
ATOM 1530 O O . ASN A 1 205 ? 6.211 -1.339 18.922 1 98.44 205 ASN A O 1
ATOM 1534 N N . ILE A 1 206 ? 7.473 0.319 19.734 1 98.62 206 ILE A N 1
ATOM 1535 C CA . ILE A 1 206 ? 7.812 0.844 18.406 1 98.62 206 ILE A CA 1
ATOM 1536 C C . ILE A 1 206 ? 8.656 -0.175 17.656 1 98.62 206 ILE A C 1
ATOM 1538 O O . ILE A 1 206 ? 8.453 -0.393 16.453 1 98.62 206 ILE A O 1
ATOM 1542 N N . VAL A 1 207 ? 9.523 -0.834 18.344 1 98.69 207 VAL A N 1
ATOM 1543 C CA . VAL A 1 207 ? 10.328 -1.883 17.719 1 98.69 207 VAL A CA 1
ATOM 1544 C C . VAL A 1 207 ? 9.414 -3 17.219 1 98.69 207 VAL A C 1
ATOM 1546 O O . VAL A 1 207 ? 9.586 -3.496 16.109 1 98.69 207 VAL A O 1
ATOM 1549 N N . ARG A 1 208 ? 8.43 -3.34 18.031 1 98.25 208 ARG A N 1
ATOM 1550 C CA . ARG A 1 208 ? 7.488 -4.383 17.641 1 98.25 208 ARG A CA 1
ATOM 1551 C C . ARG A 1 208 ? 6.691 -3.973 16.406 1 98.25 208 ARG A C 1
ATOM 1553 O O . ARG A 1 208 ? 6.383 -4.809 15.547 1 98.25 208 ARG A O 1
ATOM 1560 N N . ILE A 1 209 ? 6.34 -2.705 16.312 1 98.19 209 ILE A N 1
ATOM 1561 C CA . ILE A 1 209 ? 5.656 -2.168 15.133 1 98.19 209 ILE A CA 1
ATOM 1562 C C . ILE A 1 209 ? 6.535 -2.344 13.898 1 98.19 209 ILE A C 1
ATOM 1564 O O . ILE A 1 209 ? 6.07 -2.832 12.867 1 98.19 209 ILE A O 1
ATOM 1568 N N . ILE A 1 210 ? 7.754 -1.966 14.055 1 98.56 210 ILE A N 1
ATOM 1569 C CA . ILE A 1 210 ? 8.695 -2.012 12.938 1 98.56 210 ILE A CA 1
ATOM 1570 C C . ILE A 1 210 ? 8.891 -3.457 12.484 1 98.56 210 ILE A C 1
ATOM 1572 O O . ILE A 1 210 ? 8.883 -3.746 11.289 1 98.56 210 ILE A O 1
ATOM 1576 N N . GLU A 1 211 ? 9 -4.363 13.453 1 98.19 211 GLU A N 1
ATOM 1577 C CA . GLU A 1 211 ? 9.141 -5.781 13.141 1 98.19 211 GLU A CA 1
ATOM 1578 C C . GLU A 1 211 ? 7.914 -6.316 12.406 1 98.19 211 GLU A C 1
ATOM 1580 O O . GLU A 1 211 ? 8.039 -7.129 11.492 1 98.19 211 GLU A O 1
ATOM 1585 N N . ALA A 1 212 ? 6.789 -5.867 12.789 1 97.88 212 ALA A N 1
ATOM 1586 C CA . ALA A 1 212 ? 5.547 -6.32 12.172 1 97.88 212 ALA A CA 1
ATOM 1587 C C . ALA A 1 212 ? 5.391 -5.754 10.766 1 97.88 212 ALA A C 1
ATOM 1589 O O . ALA A 1 212 ? 4.734 -6.359 9.914 1 97.88 212 ALA A O 1
ATOM 1590 N N . LEU A 1 213 ? 5.973 -4.59 10.508 1 98.12 213 LEU A N 1
ATOM 1591 C CA . LEU A 1 213 ? 5.848 -3.938 9.203 1 98.12 213 LEU A CA 1
ATOM 1592 C C . LEU A 1 213 ? 6.852 -4.508 8.211 1 98.12 213 LEU A C 1
ATOM 1594 O O . LEU A 1 213 ? 6.676 -4.375 7 1 98.12 213 LEU A O 1
ATOM 1598 N N . TRP A 1 214 ? 7.871 -5.176 8.68 1 97.75 214 TRP A N 1
ATOM 1599 C CA . TRP A 1 214 ? 8.945 -5.656 7.816 1 97.75 214 TRP A CA 1
ATOM 1600 C C . TRP A 1 214 ? 8.406 -6.625 6.77 1 97.75 214 TRP A C 1
ATOM 1602 O O . TRP A 1 214 ? 8.625 -6.43 5.57 1 97.75 214 TRP A O 1
ATOM 1612 N N . PRO A 1 215 ? 7.641 -7.641 7.133 1 96 215 PRO A N 1
ATOM 1613 C CA . PRO A 1 215 ? 7.164 -8.578 6.109 1 96 215 PRO A CA 1
ATOM 1614 C C . PRO A 1 215 ? 6.137 -7.949 5.172 1 96 215 PRO A C 1
ATOM 1616 O O . PRO A 1 215 ? 5.828 -8.516 4.117 1 96 215 PRO A O 1
ATOM 1619 N N . VAL A 1 216 ? 5.602 -6.832 5.504 1 96.69 216 VAL A N 1
ATOM 1620 C CA . VAL A 1 216 ? 4.617 -6.137 4.688 1 96.69 216 VAL A CA 1
ATOM 1621 C C . VAL A 1 216 ? 5.32 -5.359 3.578 1 96.69 216 VAL A C 1
ATOM 1623 O O . VAL A 1 216 ? 4.898 -5.398 2.42 1 96.69 216 VAL A O 1
ATOM 1626 N N . TYR A 1 217 ? 6.43 -4.719 3.928 1 96.75 217 TYR A N 1
ATOM 1627 C CA . TYR A 1 217 ? 7.004 -3.74 3.012 1 96.75 217 TYR A CA 1
ATOM 1628 C C . TYR A 1 217 ? 8.328 -4.242 2.438 1 96.75 217 TYR A C 1
ATOM 1630 O O . TYR A 1 217 ? 8.664 -3.945 1.289 1 96.75 217 TYR A O 1
ATOM 1638 N N . ARG A 1 218 ? 9.164 -4.918 3.246 1 96.62 218 ARG A N 1
ATOM 1639 C CA . ARG A 1 218 ? 10.5 -5.359 2.875 1 96.62 218 ARG A CA 1
ATOM 1640 C C . ARG A 1 218 ? 11.32 -4.203 2.307 1 96.62 218 ARG A C 1
ATOM 1642 O O . ARG A 1 218 ? 11.812 -4.281 1.179 1 96.62 218 ARG A O 1
ATOM 1649 N N . TRP A 1 219 ? 11.578 -3.232 3.104 1 97.19 219 TRP A N 1
ATOM 1650 C CA . TRP A 1 219 ? 12.266 -2.02 2.67 1 97.19 219 TRP A CA 1
ATOM 1651 C C . TRP A 1 219 ? 13.773 -2.23 2.631 1 97.19 219 TRP A C 1
ATOM 1653 O O . TRP A 1 219 ? 14.297 -3.158 3.256 1 97.19 219 TRP A O 1
ATOM 1663 N N . ASP A 1 220 ? 14.469 -1.374 1.802 1 97.25 220 ASP A N 1
ATOM 1664 C CA . ASP A 1 220 ? 15.922 -1.296 1.82 1 97.25 220 ASP A CA 1
ATOM 1665 C C . ASP A 1 220 ? 16.406 -0.293 2.867 1 97.25 220 ASP A C 1
ATOM 1667 O O . ASP A 1 220 ? 17.453 -0.489 3.484 1 97.25 220 ASP A O 1
ATOM 1671 N N . GLN A 1 221 ? 15.633 0.745 3.082 1 98.25 221 GLN A N 1
ATOM 1672 C CA . GLN A 1 221 ? 16 1.825 3.994 1 98.25 221 GLN A CA 1
ATOM 1673 C C . GLN A 1 221 ? 14.797 2.283 4.812 1 98.25 221 GLN A C 1
ATOM 1675 O O . GLN A 1 221 ? 13.711 2.494 4.27 1 98.25 221 GLN A O 1
ATOM 1680 N N . LEU A 1 222 ? 15.008 2.346 6.125 1 98.56 222 LEU A N 1
ATOM 1681 C CA . LEU A 1 222 ? 13.984 2.852 7.031 1 98.56 222 LEU A CA 1
ATOM 1682 C C . LEU A 1 222 ? 14.367 4.223 7.582 1 98.56 222 LEU A C 1
ATOM 1684 O O . LEU A 1 222 ? 15.5 4.418 8.031 1 98.56 222 LEU A O 1
ATOM 1688 N N . TYR A 1 223 ? 13.445 5.176 7.465 1 97.31 223 TYR A N 1
ATOM 1689 C CA . TYR A 1 223 ? 13.562 6.488 8.094 1 97.31 223 TYR A CA 1
ATOM 1690 C C . TYR A 1 223 ? 12.523 6.656 9.195 1 97.31 223 TYR A C 1
ATOM 1692 O O . TYR A 1 223 ? 11.375 6.234 9.047 1 97.31 223 TYR A O 1
ATOM 1700 N N . ILE A 1 224 ? 12.945 7.254 10.297 1 97.12 224 ILE A N 1
ATOM 1701 C CA . ILE A 1 224 ? 12 7.547 11.367 1 97.12 224 ILE A CA 1
ATOM 1702 C C . ILE A 1 224 ? 12.102 9.023 11.758 1 97.12 224 ILE A C 1
ATOM 1704 O O . ILE A 1 224 ? 13.195 9.516 12.055 1 97.12 224 ILE A O 1
ATOM 1708 N N . GLY A 1 225 ? 11.016 9.695 11.633 1 93 225 GLY A N 1
ATOM 1709 C CA . GLY A 1 225 ? 10.93 11.086 12.055 1 93 225 GLY A CA 1
ATOM 1710 C C . GLY A 1 225 ? 9.711 11.375 12.914 1 93 225 GLY A C 1
ATOM 1711 O O . GLY A 1 225 ? 9.195 10.484 13.586 1 93 225 GLY A O 1
ATOM 1712 N N . GLY A 1 226 ? 9.359 12.695 12.961 1 88.5 226 GLY A N 1
ATOM 1713 C CA . GLY A 1 226 ? 8.25 13.117 13.797 1 88.5 226 GLY A CA 1
ATOM 1714 C C . GLY A 1 226 ? 8.68 13.555 15.18 1 88.5 226 GLY A C 1
ATOM 1715 O O . GLY A 1 226 ? 9.711 13.109 15.688 1 88.5 226 GLY A O 1
ATOM 1716 N N . GLY A 1 227 ? 7.852 14.391 15.758 1 86.69 227 GLY A N 1
ATOM 1717 C CA . GLY A 1 227 ? 8.188 14.945 17.062 1 86.69 227 GLY A CA 1
ATOM 1718 C C . GLY A 1 227 ? 8.391 13.891 18.125 1 86.69 227 GLY A C 1
ATOM 1719 O O . GLY A 1 227 ? 9.266 14.016 18.984 1 86.69 227 GLY A O 1
ATOM 1720 N N . ASN A 1 228 ? 7.621 12.828 18.094 1 92.06 228 ASN A N 1
ATOM 1721 C CA . ASN A 1 228 ? 7.676 11.812 19.141 1 92.06 228 ASN A CA 1
ATOM 1722 C C . ASN A 1 228 ? 8.852 10.867 18.938 1 92.06 228 ASN A C 1
ATOM 1724 O O . ASN A 1 228 ? 9.18 10.07 19.812 1 92.06 228 ASN A O 1
ATOM 1728 N N . ALA A 1 229 ? 9.516 10.961 17.766 1 94.62 229 ALA A N 1
ATOM 1729 C CA . ALA A 1 229 ? 10.711 10.156 17.562 1 94.62 229 ALA A CA 1
ATOM 1730 C C . ALA A 1 229 ? 11.789 10.484 18.594 1 94.62 229 ALA A C 1
ATOM 1732 O O . ALA A 1 229 ? 12.602 9.633 18.953 1 94.62 229 ALA A O 1
ATOM 1733 N N . PHE A 1 230 ? 11.734 11.695 19.078 1 93.69 230 PHE A N 1
ATOM 1734 C CA . PHE A 1 230 ? 12.734 12.156 20.047 1 93.69 230 PHE A CA 1
ATOM 1735 C C . PHE A 1 230 ? 12.453 11.586 21.438 1 93.69 230 PHE A C 1
ATOM 1737 O O . PHE A 1 230 ? 13.289 11.672 22.328 1 93.69 230 PHE A O 1
ATOM 1744 N N . LYS A 1 231 ? 11.352 10.953 21.609 1 95.81 231 LYS A N 1
ATOM 1745 C CA . LYS A 1 231 ? 10.977 10.367 22.891 1 95.81 231 LYS A CA 1
ATOM 1746 C C . LYS A 1 231 ? 11.422 8.914 22.984 1 95.81 231 LYS A C 1
ATOM 1748 O O . LYS A 1 231 ? 11.289 8.289 24.047 1 95.81 231 LYS A O 1
ATOM 1753 N N . LEU A 1 232 ? 11.922 8.367 21.875 1 97.81 232 LEU A N 1
ATOM 1754 C CA . LEU A 1 232 ? 12.492 7.023 21.938 1 97.81 232 LEU A CA 1
ATOM 1755 C C . LEU A 1 232 ? 13.672 6.973 22.906 1 97.81 232 LEU A C 1
ATOM 1757 O O . LEU A 1 232 ? 14.5 7.887 22.938 1 97.81 232 LEU A O 1
ATOM 1761 N N . THR A 1 233 ? 13.719 5.926 23.703 1 98.5 233 THR A N 1
ATOM 1762 C CA . THR A 1 233 ? 14.828 5.781 24.641 1 98.5 233 THR A CA 1
ATOM 1763 C C . THR A 1 233 ? 16.141 5.508 23.891 1 98.5 233 THR A C 1
ATOM 1765 O O . THR A 1 233 ? 16.125 4.992 22.781 1 98.5 233 THR A O 1
ATOM 1768 N N . ALA A 1 234 ? 17.188 5.812 24.531 1 98.06 234 ALA A N 1
ATOM 1769 C CA . ALA A 1 234 ? 18.5 5.746 23.906 1 98.06 234 ALA A CA 1
ATOM 1770 C C . ALA A 1 234 ? 18.812 4.324 23.438 1 98.06 234 ALA A C 1
ATOM 1772 O O . ALA A 1 234 ? 19.359 4.129 22.344 1 98.06 234 ALA A O 1
ATOM 1773 N N . ASP A 1 235 ? 18.531 3.361 24.203 1 98.38 235 ASP A N 1
ATOM 1774 C CA . ASP A 1 235 ? 18.844 1.978 23.859 1 98.38 235 ASP A CA 1
ATOM 1775 C C . ASP A 1 235 ? 18.078 1.538 22.609 1 98.38 235 ASP A C 1
ATOM 1777 O O . ASP A 1 235 ? 18.625 0.864 21.75 1 98.38 235 ASP A O 1
ATOM 1781 N N . VAL A 1 236 ? 16.859 1.917 22.594 1 98.56 236 VAL A N 1
ATOM 1782 C CA . VAL A 1 236 ? 16.047 1.554 21.438 1 98.56 236 VAL A CA 1
ATOM 1783 C C . VAL A 1 236 ? 16.531 2.316 20.203 1 98.56 236 VAL A C 1
ATOM 1785 O O . VAL A 1 236 ? 16.641 1.745 19.109 1 98.56 236 VAL A O 1
ATOM 1788 N N . ARG A 1 237 ? 16.797 3.561 20.312 1 97.94 237 ARG A N 1
ATOM 1789 C CA . ARG A 1 237 ? 17.328 4.348 19.203 1 97.94 237 ARG A CA 1
ATOM 1790 C C . ARG A 1 237 ? 18.625 3.74 18.672 1 97.94 237 ARG A C 1
ATOM 1792 O O . ARG A 1 237 ? 18.797 3.607 17.453 1 97.94 237 ARG A O 1
ATOM 1799 N N . ASP A 1 238 ? 19.469 3.379 19.578 1 98.25 238 ASP A N 1
ATOM 1800 C CA . ASP A 1 238 ? 20.734 2.762 19.203 1 98.25 238 ASP A CA 1
ATOM 1801 C C . ASP A 1 238 ? 20.5 1.441 18.469 1 98.25 238 ASP A C 1
ATOM 1803 O O . ASP A 1 238 ? 21.172 1.153 17.469 1 98.25 238 ASP A O 1
ATOM 1807 N N . HIS A 1 239 ? 19.609 0.68 19.016 1 98.44 239 HIS A N 1
ATOM 1808 C CA . HIS A 1 239 ? 19.281 -0.593 18.391 1 98.44 239 HIS A CA 1
ATOM 1809 C C . HIS A 1 239 ? 18.781 -0.389 16.953 1 98.44 239 HIS A C 1
ATOM 1811 O O . HIS A 1 239 ? 19.281 -1.028 16.031 1 98.44 239 HIS A O 1
ATOM 1817 N N . LEU A 1 240 ? 17.891 0.525 16.766 1 98.44 240 LEU A N 1
ATOM 1818 C CA . LEU A 1 240 ? 17.344 0.8 15.453 1 98.44 240 LEU A CA 1
ATOM 1819 C C . LEU A 1 240 ? 18.406 1.365 14.516 1 98.44 240 LEU A C 1
ATOM 1821 O O . LEU A 1 240 ? 18.453 1.013 13.336 1 98.44 240 LEU A O 1
ATOM 1825 N N . SER A 1 241 ? 19.25 2.205 15.023 1 98 241 SER A N 1
ATOM 1826 C CA . SER A 1 241 ? 20.344 2.736 14.242 1 98 241 SER A CA 1
ATOM 1827 C C . SER A 1 241 ? 21.297 1.624 13.781 1 98 241 SER A C 1
ATOM 1829 O O . SER A 1 241 ? 21.781 1.646 12.656 1 98 241 SER A O 1
ATOM 1831 N N . SER A 1 242 ? 21.516 0.674 14.641 1 98.25 242 SER A N 1
ATOM 1832 C CA . SER A 1 242 ? 22.406 -0.438 14.312 1 98.25 242 SER A CA 1
ATOM 1833 C C . SER A 1 242 ? 21.828 -1.293 13.188 1 98.25 242 SER A C 1
ATOM 1835 O O . SER A 1 242 ? 22.562 -1.996 12.492 1 98.25 242 SER A O 1
ATOM 1837 N N . LEU A 1 243 ? 20.531 -1.18 13.039 1 97.62 243 LEU A N 1
ATOM 1838 C CA . LEU A 1 243 ? 19.875 -1.918 11.977 1 97.62 243 LEU A CA 1
ATOM 1839 C C . LEU A 1 243 ? 19.797 -1.086 10.695 1 97.62 243 LEU A C 1
ATOM 1841 O O . LEU A 1 243 ? 19.172 -1.493 9.719 1 97.62 243 LEU A O 1
ATOM 1845 N N . GLY A 1 244 ? 20.375 0.145 10.75 1 97.56 244 GLY A N 1
ATOM 1846 C CA . GLY A 1 244 ? 20.469 0.954 9.539 1 97.56 244 GLY A CA 1
ATOM 1847 C C . GLY A 1 244 ? 19.406 2.035 9.461 1 97.56 244 GLY A C 1
ATOM 1848 O O . GLY A 1 244 ? 19.297 2.719 8.445 1 97.56 244 GLY A O 1
ATOM 1849 N N . THR A 1 245 ? 18.641 2.18 10.516 1 98.38 245 THR A N 1
ATOM 1850 C CA . THR A 1 245 ? 17.594 3.207 10.531 1 98.38 245 THR A CA 1
ATOM 1851 C C . THR A 1 245 ? 18.219 4.602 10.555 1 98.38 245 THR A C 1
ATOM 1853 O O . THR A 1 245 ? 19.188 4.848 11.281 1 98.38 245 THR A O 1
ATOM 1856 N N . ILE A 1 246 ? 17.703 5.508 9.711 1 96.62 246 ILE A N 1
ATOM 1857 C CA . ILE A 1 246 ? 18.109 6.91 9.727 1 96.62 246 ILE A CA 1
ATOM 1858 C C . ILE A 1 246 ? 17.047 7.754 10.414 1 96.62 246 ILE A C 1
ATOM 1860 O O . ILE A 1 246 ? 15.883 7.758 9.992 1 96.62 246 ILE A O 1
ATOM 1864 N N . PHE A 1 247 ? 17.406 8.422 11.43 1 95.94 247 PHE A N 1
ATOM 1865 C CA . PHE A 1 247 ? 16.484 9.305 12.133 1 95.94 247 PHE A CA 1
ATOM 1866 C C . PHE A 1 247 ? 16.516 10.703 11.539 1 95.94 247 PHE A C 1
ATOM 1868 O O . PHE A 1 247 ? 17.578 11.219 11.195 1 95.94 247 PHE A O 1
ATOM 1875 N N . LEU A 1 248 ? 15.297 11.18 11.391 1 89.38 248 LEU A N 1
ATOM 1876 C CA . LEU A 1 248 ? 15.156 12.5 10.773 1 89.38 248 LEU A CA 1
ATOM 1877 C C . LEU A 1 248 ? 15.219 13.602 11.828 1 89.38 248 LEU A C 1
ATOM 1879 O O . LEU A 1 248 ? 14.82 13.391 12.977 1 89.38 248 LEU A O 1
ATOM 1883 N N . ASP A 1 249 ? 15.75 14.711 11.328 1 78.75 249 ASP A N 1
ATOM 1884 C CA . ASP A 1 249 ? 15.734 15.891 12.188 1 78.75 249 ASP A CA 1
ATOM 1885 C C . ASP A 1 249 ? 14.383 16.609 12.117 1 78.75 249 ASP A C 1
ATOM 1887 O O . ASP A 1 249 ? 13.523 16.234 11.312 1 78.75 249 ASP A O 1
ATOM 1891 N N . TYR A 1 250 ? 14.133 17.516 13.102 1 64.19 250 TYR A N 1
ATOM 1892 C CA . TYR A 1 250 ? 12.859 18.219 13.242 1 64.19 250 TYR A CA 1
ATOM 1893 C C . TYR A 1 250 ? 12.516 18.969 11.961 1 64.19 250 TYR A C 1
ATOM 1895 O O . TYR A 1 250 ? 11.336 19.094 11.609 1 64.19 250 TYR A O 1
ATOM 1903 N N . GLU A 1 251 ? 13.562 19.297 11.188 1 60.5 251 GLU A N 1
ATOM 1904 C CA . GLU A 1 251 ? 13.344 20.203 10.062 1 60.5 251 GLU A CA 1
ATOM 1905 C C . GLU A 1 251 ? 13.055 19.438 8.781 1 60.5 251 GLU A C 1
ATOM 1907 O O . GLU A 1 251 ? 12.656 20.016 7.773 1 60.5 251 GLU A O 1
ATOM 1912 N N . ALA A 1 252 ? 13.234 18.109 8.836 1 59.59 252 ALA A N 1
ATOM 1913 C CA . ALA A 1 252 ? 13.094 17.344 7.605 1 59.59 252 ALA A CA 1
ATOM 1914 C C . ALA A 1 252 ? 11.688 17.469 7.039 1 59.59 252 ALA A C 1
ATOM 1916 O O . ALA A 1 252 ? 11.508 17.594 5.824 1 59.59 252 ALA A O 1
ATOM 1917 N N . GLY A 1 253 ? 10.695 17.484 7.871 1 60.31 253 GLY A N 1
ATOM 1918 C CA . GLY A 1 253 ? 9.32 17.562 7.414 1 60.31 253 GLY A CA 1
ATOM 1919 C C . GLY A 1 253 ? 9.031 18.828 6.617 1 60.31 253 GLY A C 1
ATOM 1920 O O . GLY A 1 253 ? 8.414 18.766 5.551 1 60.31 253 GLY A O 1
ATOM 1921 N N . ALA A 1 254 ? 9.664 19.891 7.031 1 61.94 254 ALA A N 1
ATOM 1922 C CA . ALA A 1 254 ? 9.391 21.172 6.363 1 61.94 254 ALA A CA 1
ATOM 1923 C C . ALA A 1 254 ? 10.086 21.234 5.008 1 61.94 254 ALA A C 1
ATOM 1925 O O . ALA A 1 254 ? 9.531 21.766 4.043 1 61.94 254 ALA A O 1
ATOM 1926 N N . ARG A 1 255 ? 11.102 20.531 4.84 1 73.38 255 ARG A N 1
ATOM 1927 C CA . ARG A 1 255 ? 11.875 20.547 3.6 1 73.38 255 ARG A CA 1
ATOM 1928 C C . ARG A 1 255 ? 11.211 19.688 2.531 1 73.38 255 ARG A C 1
ATOM 1930 O O . ARG A 1 255 ? 11.484 19.844 1.339 1 73.38 255 ARG A O 1
ATOM 1937 N N . GLY A 1 256 ? 10.281 18.953 2.963 1 89.25 256 GLY A N 1
ATOM 1938 C CA . GLY A 1 256 ? 9.695 18.016 2.018 1 89.25 256 GLY A CA 1
ATOM 1939 C C . GLY A 1 256 ? 8.703 18.656 1.076 1 89.25 256 GLY A C 1
ATOM 1940 O O . GLY A 1 256 ? 8.32 18.062 0.064 1 89.25 256 GLY A O 1
ATOM 1941 N N . GLY A 1 257 ? 8.336 19.938 1.433 1 92 257 GLY A N 1
ATOM 1942 C CA . GLY A 1 257 ? 7.324 20.594 0.621 1 92 257 GLY A CA 1
ATOM 1943 C C . GLY A 1 257 ? 7.801 20.906 -0.785 1 92 257 GLY A C 1
ATOM 1944 O O . GLY A 1 257 ? 7.039 20.781 -1.745 1 92 257 GLY A O 1
ATOM 1945 N N . ALA A 1 258 ? 9.047 21.344 -0.926 1 92.44 258 ALA A N 1
ATOM 1946 C CA . ALA A 1 258 ? 9.625 21.609 -2.242 1 92.44 258 ALA A CA 1
ATOM 1947 C C . ALA A 1 258 ? 9.938 20.312 -2.979 1 92.44 258 ALA A C 1
ATOM 1949 O O . ALA A 1 258 ? 9.562 20.141 -4.141 1 92.44 258 ALA A O 1
ATOM 1950 N N . ALA A 1 259 ? 10.492 19.375 -2.219 1 91.12 259 ALA A N 1
ATOM 1951 C CA . ALA A 1 259 ? 10.938 18.125 -2.812 1 91.12 259 ALA A CA 1
ATOM 1952 C C . ALA A 1 259 ? 9.75 17.281 -3.262 1 91.12 259 ALA A C 1
ATOM 1954 O O . ALA A 1 259 ? 9.867 16.469 -4.191 1 91.12 259 ALA A O 1
ATOM 1955 N N . ALA A 1 260 ? 8.602 17.422 -2.67 1 91.88 260 ALA A N 1
ATOM 1956 C CA . ALA A 1 260 ? 7.418 16.641 -2.998 1 91.88 260 ALA A CA 1
ATOM 1957 C C . ALA A 1 260 ? 7.051 16.797 -4.473 1 91.88 260 ALA A C 1
ATOM 1959 O O . ALA A 1 260 ? 6.512 15.867 -5.082 1 91.88 260 ALA A O 1
ATOM 1960 N N . TRP A 1 261 ? 7.375 17.859 -5.062 1 91.25 261 TRP A N 1
ATOM 1961 C CA . TRP A 1 261 ? 7.023 18.141 -6.449 1 91.25 261 TRP A CA 1
ATOM 1962 C C . TRP A 1 261 ? 7.848 17.281 -7.402 1 91.25 261 TRP A C 1
ATOM 1964 O O . TRP A 1 261 ? 7.527 17.172 -8.586 1 91.25 261 TRP A O 1
ATOM 1974 N N . ASN A 1 262 ? 8.875 16.641 -6.867 1 87.19 262 ASN A N 1
ATOM 1975 C CA . ASN A 1 262 ? 9.68 15.727 -7.668 1 87.19 262 ASN A CA 1
ATOM 1976 C C . ASN A 1 262 ? 9.094 14.312 -7.652 1 87.19 262 ASN A C 1
ATOM 1978 O O . ASN A 1 262 ? 9.438 13.484 -8.5 1 87.19 262 ASN A O 1
ATOM 1982 N N . TYR A 1 263 ? 8.227 14.148 -6.672 1 85.25 263 TYR A N 1
ATOM 1983 C CA . TYR A 1 263 ? 7.879 12.758 -6.422 1 85.25 263 TYR A CA 1
ATOM 1984 C C . TYR A 1 263 ? 6.375 12.539 -6.551 1 85.25 263 TYR A C 1
ATOM 1986 O O . TYR A 1 263 ? 5.914 11.398 -6.641 1 85.25 263 TYR A O 1
ATOM 1994 N N . VAL A 1 264 ? 5.594 13.516 -6.531 1 84.94 264 VAL A N 1
ATOM 1995 C CA . VAL A 1 264 ? 4.137 13.445 -6.613 1 84.94 264 VAL A CA 1
ATOM 1996 C C . VAL A 1 264 ? 3.672 13.977 -7.969 1 84.94 264 VAL A C 1
ATOM 1998 O O . VAL A 1 264 ? 3.975 15.117 -8.328 1 84.94 264 VAL A O 1
ATOM 2001 N N . PRO A 1 265 ? 2.975 13.125 -8.695 1 78.94 265 PRO A N 1
ATOM 2002 C CA . PRO A 1 265 ? 2.467 13.617 -9.977 1 78.94 265 PRO A CA 1
ATOM 2003 C C . PRO A 1 265 ? 1.46 14.75 -9.812 1 78.94 265 PRO A C 1
ATOM 2005 O O . PRO A 1 265 ? 0.613 14.711 -8.922 1 78.94 265 PRO A O 1
ATOM 2008 N N . TYR A 1 266 ? 1.702 15.828 -10.523 1 83.81 266 TYR A N 1
ATOM 2009 C CA . TYR A 1 266 ? 0.785 16.969 -10.555 1 83.81 266 TYR A CA 1
ATOM 2010 C C . TYR A 1 266 ? -0.042 16.969 -11.836 1 83.81 266 TYR A C 1
ATOM 2012 O O . TYR A 1 266 ? 0.502 16.828 -12.93 1 83.81 266 TYR A O 1
ATOM 2020 N N . GLN A 1 267 ? -1.347 16.844 -11.742 1 73.5 267 GLN A N 1
ATOM 2021 C CA . GLN A 1 267 ? -2.248 16.953 -12.883 1 73.5 267 GLN A CA 1
ATOM 2022 C C . GLN A 1 267 ? -3.143 18.188 -12.758 1 73.5 267 GLN A C 1
ATOM 2024 O O . GLN A 1 267 ? -3.852 18.344 -11.766 1 73.5 267 GLN A O 1
ATOM 2029 N N . LEU A 1 268 ? -2.945 19.109 -13.758 1 64.94 268 LEU A N 1
ATOM 2030 C CA . LEU A 1 268 ? -3.852 20.25 -13.789 1 64.94 268 LEU A CA 1
ATOM 2031 C C . LEU A 1 268 ? -5.277 19.797 -14.094 1 64.94 268 LEU A C 1
ATOM 2033 O O . LEU A 1 268 ? -5.516 19.047 -15.047 1 64.94 268 LEU A O 1
ATOM 2037 N N . ARG A 1 269 ? -6.121 19.812 -13.148 1 61.91 269 ARG A N 1
ATOM 2038 C CA . ARG A 1 269 ? -7.5 19.375 -13.367 1 61.91 269 ARG A CA 1
ATOM 2039 C C . ARG A 1 269 ? -8.336 20.516 -13.953 1 61.91 269 ARG A C 1
ATOM 2041 O O . ARG A 1 269 ? -8.18 21.672 -13.57 1 61.91 269 ARG A O 1
ATOM 2048 N N . THR A 1 270 ? -8.469 20.422 -15.289 1 52.72 270 THR A N 1
ATOM 2049 C CA . THR A 1 270 ? -9.344 21.406 -15.914 1 52.72 270 THR A CA 1
ATOM 2050 C C . THR A 1 270 ? -10.766 21.281 -15.383 1 52.72 270 THR A C 1
ATOM 2052 O O . THR A 1 270 ? -11.258 20.188 -15.133 1 52.72 270 THR A O 1
ATOM 2055 N N . ALA A 1 271 ? -11.125 22.266 -14.68 1 44.06 271 ALA A N 1
ATOM 2056 C CA . ALA A 1 271 ? -12.531 22.328 -14.305 1 44.06 271 ALA A CA 1
ATOM 2057 C C . ALA A 1 271 ? -13.43 21.922 -15.477 1 44.06 271 ALA A C 1
ATOM 2059 O O . ALA A 1 271 ? -13.219 22.375 -16.609 1 44.06 271 ALA A O 1
ATOM 2060 N N . ASP A 1 272 ? -13.898 20.625 -15.492 1 37.84 272 ASP A N 1
ATOM 2061 C CA . ASP A 1 272 ? -15.008 20.578 -16.438 1 37.84 272 ASP A CA 1
ATOM 2062 C C . ASP A 1 272 ? -15.984 21.719 -16.203 1 37.84 272 ASP A C 1
ATOM 2064 O O . ASP A 1 272 ? -16.266 22.078 -15.062 1 37.84 272 ASP A O 1
ATOM 2068 N N . MET B 1 1 ? -24.219 20.797 -25.297 1 20.45 1 MET B N 1
ATOM 2069 C CA . MET B 1 1 ? -24.078 19.422 -24.828 1 20.45 1 MET B CA 1
ATOM 2070 C C . MET B 1 1 ? -22.781 18.812 -25.328 1 20.45 1 MET B C 1
ATOM 2072 O O . MET B 1 1 ? -22.641 17.578 -25.344 1 20.45 1 MET B O 1
ATOM 2076 N N . THR B 1 2 ? -21.812 19.547 -25.734 1 22.47 2 THR B N 1
ATOM 2077 C CA . THR B 1 2 ? -20.766 18.938 -26.562 1 22.47 2 THR B CA 1
ATOM 2078 C C . THR B 1 2 ? -19.875 18.031 -25.719 1 22.47 2 THR B C 1
ATOM 2080 O O . THR B 1 2 ? -19.156 18.484 -24.844 1 22.47 2 THR B O 1
ATOM 2083 N N . ALA B 1 3 ? -20.422 16.828 -25.438 1 26.97 3 ALA B N 1
ATOM 2084 C CA . ALA B 1 3 ? -19.828 15.68 -24.766 1 26.97 3 ALA B CA 1
ATOM 2085 C C . ALA B 1 3 ? -18.469 15.336 -25.344 1 26.97 3 ALA B C 1
ATOM 2087 O O . ALA B 1 3 ? -18.359 14.953 -26.516 1 26.97 3 ALA B O 1
ATOM 2088 N N . GLU B 1 4 ? -17.438 16.094 -25 1 28.77 4 GLU B N 1
ATOM 2089 C CA . GLU B 1 4 ? -16.109 15.844 -25.562 1 28.77 4 GLU B CA 1
ATOM 2090 C C . GLU B 1 4 ? -15.789 14.352 -25.578 1 28.77 4 GLU B C 1
ATOM 2092 O O . GLU B 1 4 ? -16.062 13.641 -24.625 1 28.77 4 GLU B O 1
ATOM 2097 N N . SER B 1 5 ? -15.789 13.766 -26.719 1 27.61 5 SER B N 1
ATOM 2098 C CA . SER B 1 5 ? -15.438 12.406 -27.109 1 27.61 5 SER B CA 1
ATOM 2099 C C . SER B 1 5 ? -14.156 11.953 -26.406 1 27.61 5 SER B C 1
ATOM 2101 O O . SER B 1 5 ? -13.109 12.586 -26.547 1 27.61 5 SER B O 1
ATOM 2103 N N . HIS B 1 6 ? -14.234 11.625 -25.188 1 29.39 6 HIS B N 1
ATOM 2104 C CA . HIS B 1 6 ? -13.102 11 -24.516 1 29.39 6 HIS B CA 1
ATOM 2105 C C . HIS B 1 6 ? -12.367 10.047 -25.453 1 29.39 6 HIS B C 1
ATOM 2107 O O . HIS B 1 6 ? -12.945 9.055 -25.906 1 29.39 6 HIS B O 1
ATOM 2113 N N . ILE B 1 7 ? -11.578 10.57 -26.406 1 30.42 7 ILE B N 1
ATOM 2114 C CA . ILE B 1 7 ? -10.703 9.758 -27.25 1 30.42 7 ILE B CA 1
ATOM 2115 C C . ILE B 1 7 ? -10.141 8.594 -26.438 1 30.42 7 ILE B C 1
ATOM 2117 O O . ILE B 1 7 ? -9.492 8.805 -25.406 1 30.42 7 ILE B O 1
ATOM 2121 N N . GLN B 1 8 ? -10.789 7.461 -26.422 1 33.19 8 GLN B N 1
ATOM 2122 C CA . GLN B 1 8 ? -10.234 6.191 -25.969 1 33.19 8 GLN B CA 1
ATOM 2123 C C . GLN B 1 8 ? -8.82 5.984 -26.516 1 33.19 8 GLN B C 1
ATOM 2125 O O . GLN B 1 8 ? -8.594 6.062 -27.719 1 33.19 8 GLN B O 1
ATOM 2130 N N . LEU B 1 9 ? -7.844 6.52 -25.875 1 34.81 9 LEU B N 1
ATOM 2131 C CA . LEU B 1 9 ? -6.512 6.195 -26.375 1 34.81 9 LEU B CA 1
ATOM 2132 C C . LEU B 1 9 ? -6.508 4.832 -27.062 1 34.81 9 LEU B C 1
ATOM 2134 O O . LEU B 1 9 ? -7.25 3.93 -26.672 1 34.81 9 LEU B O 1
ATOM 2138 N N . PRO B 1 10 ? -6.141 4.688 -28.25 1 35.78 10 PRO B N 1
ATOM 2139 C CA . PRO B 1 10 ? -6.055 3.387 -28.922 1 35.78 10 PRO B CA 1
ATOM 2140 C C . PRO B 1 10 ? -5.543 2.281 -28 1 35.78 10 PRO B C 1
ATOM 2142 O O . PRO B 1 10 ? -4.719 2.539 -27.125 1 35.78 10 PRO B O 1
ATOM 2145 N N . ASP B 1 11 ? -6.332 1.227 -27.578 1 45.41 11 ASP B N 1
ATOM 2146 C CA . ASP B 1 11 ? -6.055 0.013 -26.812 1 45.41 11 ASP B CA 1
ATOM 2147 C C . ASP B 1 11 ? -4.738 -0.622 -27.266 1 45.41 11 ASP B C 1
ATOM 2149 O O . ASP B 1 11 ? -4.688 -1.319 -28.281 1 45.41 11 ASP B O 1
ATOM 2153 N N . LEU B 1 12 ? -3.711 0.076 -27.328 1 44.88 12 LEU B N 1
ATOM 2154 C CA . LEU B 1 12 ? -2.418 -0.49 -27.703 1 44.88 12 LEU B CA 1
ATOM 2155 C C . LEU B 1 12 ? -2.398 -1.997 -27.469 1 44.88 12 LEU B C 1
ATOM 2157 O O . LEU B 1 12 ? -1.531 -2.699 -28 1 44.88 12 LEU B O 1
ATOM 2161 N N . ASN B 1 13 ? -3.209 -2.482 -26.438 1 52 13 ASN B N 1
ATOM 2162 C CA . ASN B 1 13 ? -3.191 -3.893 -26.062 1 52 13 ASN B CA 1
ATOM 2163 C C . ASN B 1 13 ? -4.219 -4.695 -26.859 1 52 13 ASN B C 1
ATOM 2165 O O . ASN B 1 13 ? -4.324 -5.91 -26.703 1 52 13 ASN B O 1
ATOM 2169 N N . SER B 1 14 ? -5.16 -4.043 -27.562 1 57.56 14 SER B N 1
ATOM 2170 C CA . SER B 1 14 ? -6.348 -4.688 -28.109 1 57.56 14 SER B CA 1
ATOM 2171 C C . SER B 1 14 ? -5.98 -5.715 -29.172 1 57.56 14 SER B C 1
ATOM 2173 O O . SER B 1 14 ? -6.707 -6.688 -29.391 1 57.56 14 SER B O 1
ATOM 2175 N N . GLY B 1 15 ? -4.688 -5.859 -29.344 1 71.06 15 GLY B N 1
ATOM 2176 C CA . GLY B 1 15 ? -4.539 -6.797 -30.438 1 71.06 15 GLY B CA 1
ATOM 2177 C C . GLY B 1 15 ? -3.463 -7.84 -30.203 1 71.06 15 GLY B C 1
ATOM 2178 O O . GLY B 1 15 ? -3.332 -8.797 -30.969 1 71.06 15 GLY B O 1
ATOM 2179 N N . HIS B 1 16 ? -2.9 -7.797 -29.016 1 88 16 HIS B N 1
ATOM 2180 C CA . HIS B 1 16 ? -1.778 -8.711 -28.844 1 88 16 HIS B CA 1
ATOM 2181 C C . HIS B 1 16 ? -2.201 -9.953 -28.062 1 88 16 HIS B C 1
ATOM 2183 O O . HIS B 1 16 ? -2.908 -9.852 -27.047 1 88 16 HIS B O 1
ATOM 2189 N N . ALA B 1 17 ? -1.786 -11.086 -28.609 1 95.19 17 ALA B N 1
ATOM 2190 C CA . ALA B 1 17 ? -1.933 -12.328 -27.859 1 95.19 17 ALA B CA 1
ATOM 2191 C C . ALA B 1 17 ? -0.91 -12.406 -26.734 1 95.19 17 ALA B C 1
ATOM 2193 O O . ALA B 1 17 ? 0.252 -12.031 -26.906 1 95.19 17 ALA B O 1
ATOM 2194 N N . THR B 1 18 ? -1.387 -12.836 -25.531 1 96.38 18 THR B N 1
ATOM 2195 C CA . THR B 1 18 ? -0.566 -12.859 -24.328 1 96.38 18 THR B CA 1
ATOM 2196 C C . THR B 1 18 ? -0.5 -14.273 -23.75 1 96.38 18 THR B C 1
ATOM 2198 O O . THR B 1 18 ? -1.534 -14.898 -23.516 1 96.38 18 THR B O 1
ATOM 2201 N N . LEU B 1 19 ? 0.684 -14.836 -23.625 1 96.5 19 LEU B N 1
ATOM 2202 C CA . LEU B 1 19 ? 0.848 -16.031 -22.797 1 96.5 19 LEU B CA 1
ATOM 2203 C C . LEU B 1 19 ? 0.801 -15.68 -21.312 1 96.5 19 LEU B C 1
ATOM 2205 O O . LEU B 1 19 ? 1.69 -14.992 -20.812 1 96.5 19 LEU B O 1
ATOM 2209 N N . SER B 1 20 ? -0.246 -16.125 -20.641 1 95.5 20 SER B N 1
ATOM 2210 C CA . SER B 1 20 ? -0.437 -15.844 -19.234 1 95.5 20 SER B CA 1
ATOM 2211 C C . SER B 1 20 ? -0.092 -17.062 -18.375 1 95.5 20 SER B C 1
ATOM 2213 O O . SER B 1 20 ? -0.641 -18.141 -18.578 1 95.5 20 SER B O 1
ATOM 2215 N N . LEU B 1 21 ? 0.88 -16.891 -17.484 1 95 21 LEU B N 1
ATOM 2216 C CA . LEU B 1 21 ? 1.239 -17.953 -16.547 1 95 21 LEU B CA 1
ATOM 2217 C C . LEU B 1 21 ? 0.936 -17.547 -15.117 1 95 21 LEU B C 1
ATOM 2219 O O . LEU B 1 21 ? 1.361 -16.469 -14.672 1 95 21 LEU B O 1
ATOM 2223 N N . ASP B 1 22 ? 0.189 -18.328 -14.422 1 91.38 22 ASP B N 1
ATOM 2224 C CA . ASP B 1 22 ? -0.141 -18.172 -13.008 1 91.38 22 ASP B CA 1
ATOM 2225 C C . ASP B 1 22 ? 0.619 -19.172 -12.148 1 91.38 22 ASP B C 1
ATOM 2227 O O . ASP B 1 22 ? 0.268 -20.344 -12.102 1 91.38 22 ASP B O 1
ATOM 2231 N N . PHE B 1 23 ? 1.641 -18.672 -11.492 1 92.12 23 PHE B N 1
ATOM 2232 C CA . PHE B 1 23 ? 2.447 -19.531 -10.617 1 92.12 23 PHE B CA 1
ATOM 2233 C C . PHE B 1 23 ? 1.881 -19.547 -9.203 1 92.12 23 PHE B C 1
ATOM 2235 O O . PHE B 1 23 ? 1.812 -18.516 -8.547 1 92.12 23 PHE B O 1
ATOM 2242 N N . GLY B 1 24 ? 1.452 -20.703 -8.727 1 86.25 24 GLY B N 1
ATOM 2243 C CA . GLY B 1 24 ? 1.076 -20.906 -7.34 1 86.25 24 GLY B CA 1
ATOM 2244 C C . GLY B 1 24 ? 2.158 -21.578 -6.52 1 86.25 24 GLY B C 1
ATOM 2245 O O . GLY B 1 24 ? 3.33 -21.578 -6.902 1 86.25 24 GLY B O 1
ATOM 2246 N N . GLY B 1 25 ? 1.77 -22.062 -5.391 1 83.81 25 GLY B N 1
ATOM 2247 C CA . GLY B 1 25 ? 2.707 -22.781 -4.551 1 83.81 25 GLY B CA 1
ATOM 2248 C C . GLY B 1 25 ? 2.916 -24.219 -5 1 83.81 25 GLY B C 1
ATOM 2249 O O . GLY B 1 25 ? 3.975 -24.812 -4.758 1 83.81 25 GLY B O 1
ATOM 2250 N N . SER B 1 26 ? 1.877 -24.766 -5.691 1 83 26 SER B N 1
ATOM 2251 C CA . SER B 1 26 ? 1.931 -26.188 -6.004 1 83 26 SER B CA 1
ATOM 2252 C C . SER B 1 26 ? 1.77 -26.422 -7.5 1 83 26 SER B C 1
ATOM 2254 O O . SER B 1 26 ? 2.184 -27.469 -8.016 1 83 26 SER B O 1
ATOM 2256 N N . ARG B 1 27 ? 1.162 -25.484 -8.195 1 87.38 27 ARG B N 1
ATOM 2257 C CA . ARG B 1 27 ? 0.886 -25.656 -9.617 1 87.38 27 ARG B CA 1
ATOM 2258 C C . ARG B 1 27 ? 1.124 -24.359 -10.383 1 87.38 27 ARG B C 1
ATOM 2260 O O . ARG B 1 27 ? 1.095 -23.281 -9.805 1 87.38 27 ARG B O 1
ATOM 2267 N N . VAL B 1 28 ? 1.383 -24.531 -11.602 1 92.12 28 VAL B N 1
ATOM 2268 C CA . VAL B 1 28 ? 1.384 -23.422 -12.562 1 92.12 28 VAL B CA 1
ATOM 2269 C C . VAL B 1 28 ? 0.326 -23.672 -13.633 1 92.12 28 VAL B C 1
ATOM 2271 O O . VAL B 1 28 ? 0.153 -24.797 -14.094 1 92.12 28 VAL B O 1
ATOM 2274 N N . LYS B 1 29 ? -0.425 -22.672 -13.938 1 90.62 29 LYS B N 1
ATOM 2275 C CA . LYS B 1 29 ? -1.445 -22.672 -14.977 1 90.62 29 LYS B CA 1
ATOM 2276 C C . LYS B 1 29 ? -1.121 -21.672 -16.078 1 90.62 29 LYS B C 1
ATOM 2278 O O . LYS B 1 29 ? -0.618 -20.578 -15.789 1 90.62 29 LYS B O 1
ATOM 2283 N N . SER B 1 30 ? -1.404 -22.031 -17.328 1 93.5 30 SER B N 1
ATOM 2284 C CA . SER B 1 30 ? -1.123 -21.094 -18.406 1 93.5 30 SER B CA 1
ATOM 2285 C C . SER B 1 30 ? -2.16 -21.188 -19.516 1 93.5 30 SER B C 1
ATOM 2287 O O . SER B 1 30 ? -2.793 -22.234 -19.688 1 93.5 30 SER B O 1
ATOM 2289 N N . ALA B 1 31 ? -2.373 -20.109 -20.188 1 93.81 31 ALA B N 1
ATOM 2290 C CA . ALA B 1 31 ? -3.209 -19.984 -21.375 1 93.81 31 ALA B CA 1
ATOM 2291 C C . ALA B 1 31 ? -2.725 -18.828 -22.25 1 93.81 31 ALA B C 1
ATOM 2293 O O . ALA B 1 31 ? -2.111 -17.875 -21.766 1 93.81 31 ALA B O 1
ATOM 2294 N N . VAL B 1 32 ? -2.943 -19 -23.531 1 95.56 32 VAL B N 1
ATOM 2295 C CA . VAL B 1 32 ? -2.768 -17.859 -24.422 1 95.56 32 VAL B CA 1
ATOM 2296 C C . VAL B 1 32 ? -4.086 -17.094 -24.562 1 95.56 32 VAL B C 1
ATOM 2298 O O . VAL B 1 32 ? -5.129 -17.688 -24.828 1 95.56 32 VAL B O 1
ATOM 2301 N N . LEU B 1 33 ? -3.977 -15.812 -24.312 1 94.38 33 LEU B N 1
ATOM 2302 C CA . LEU B 1 33 ? -5.16 -14.961 -24.297 1 94.38 33 LEU B CA 1
ATOM 2303 C C . LEU B 1 33 ? -5.113 -13.945 -25.438 1 94.38 33 LEU B C 1
ATOM 2305 O O . LEU B 1 33 ? -4.051 -13.398 -25.734 1 94.38 33 LEU B O 1
ATOM 2309 N N . ASP B 1 34 ? -6.281 -13.695 -26.031 1 92.75 34 ASP B N 1
ATOM 2310 C CA . ASP B 1 34 ? -6.32 -12.578 -26.969 1 92.75 34 ASP B CA 1
ATOM 2311 C C . ASP B 1 34 ? -6.426 -11.242 -26.219 1 92.75 34 ASP B C 1
ATOM 2313 O O . ASP B 1 34 ? -6.34 -11.203 -25 1 92.75 34 ASP B O 1
ATOM 2317 N N . GLY B 1 35 ? -6.555 -10.18 -26.906 1 88.5 35 GLY B N 1
ATOM 2318 C CA . GLY B 1 35 ? -6.559 -8.844 -26.328 1 88.5 35 GLY B CA 1
ATOM 2319 C C . GLY B 1 35 ? -7.707 -8.625 -25.359 1 88.5 35 GLY B C 1
ATOM 2320 O O . GLY B 1 35 ? -7.602 -7.809 -24.438 1 88.5 35 GLY B O 1
ATOM 2321 N N . ASP B 1 36 ? -8.766 -9.422 -25.531 1 84.31 36 ASP B N 1
ATOM 2322 C CA . ASP B 1 36 ? -9.953 -9.266 -24.703 1 84.31 36 ASP B CA 1
ATOM 2323 C C . ASP B 1 36 ? -9.93 -10.242 -23.531 1 84.31 36 ASP B C 1
ATOM 2325 O O . ASP B 1 36 ? -10.836 -10.242 -22.688 1 84.31 36 ASP B O 1
ATOM 2329 N N . GLY B 1 37 ? -8.93 -11.047 -23.469 1 88.75 37 GLY B N 1
ATOM 2330 C CA . GLY B 1 37 ? -8.789 -11.984 -22.359 1 88.75 37 GLY B CA 1
ATOM 2331 C C . GLY B 1 37 ? -9.406 -13.344 -22.641 1 88.75 37 GLY B C 1
ATOM 2332 O O . GLY B 1 37 ? -9.484 -14.188 -21.75 1 88.75 37 GLY B O 1
ATOM 2333 N N . THR B 1 38 ? -9.781 -13.492 -23.875 1 88.69 38 THR B N 1
ATOM 2334 C CA . THR B 1 38 ? -10.352 -14.781 -24.25 1 88.69 38 THR B CA 1
ATOM 2335 C C . THR B 1 38 ? -9.242 -15.805 -24.5 1 88.69 38 THR B C 1
ATOM 2337 O O . THR B 1 38 ? -8.25 -15.5 -25.172 1 88.69 38 THR B O 1
ATOM 2340 N N . GLN B 1 39 ? -9.391 -16.984 -24.016 1 90.5 39 GLN B N 1
ATOM 2341 C CA . GLN B 1 39 ? -8.414 -18.047 -24.172 1 90.5 39 GLN B CA 1
ATOM 2342 C C . GLN B 1 39 ? -8.344 -18.516 -25.625 1 90.5 39 GLN B C 1
ATOM 2344 O O . GLN B 1 39 ? -9.375 -18.766 -26.25 1 90.5 39 GLN B O 1
ATOM 2349 N N . LEU B 1 40 ? -7.043 -18.531 -26.031 1 90.88 40 LEU B N 1
ATOM 2350 C CA . LEU B 1 40 ? -6.754 -19.047 -27.359 1 90.88 40 LEU B CA 1
ATOM 2351 C C . LEU B 1 40 ? -6.117 -20.422 -27.281 1 90.88 40 LEU B C 1
ATOM 2353 O O . LEU B 1 40 ? -5.082 -20.609 -26.641 1 90.88 40 LEU B O 1
ATOM 2357 N N . GLY B 1 41 ? -6.875 -21.453 -27.547 1 89.5 41 GLY B N 1
ATOM 2358 C CA . GLY B 1 41 ? -6.305 -22.781 -27.547 1 89.5 41 GLY B CA 1
ATOM 2359 C C . GLY B 1 41 ? -6.484 -23.516 -26.234 1 89.5 41 GLY B C 1
ATOM 2360 O O . GLY B 1 41 ? -7.559 -23.469 -25.625 1 89.5 41 GLY B O 1
ATOM 2361 N N . THR B 1 42 ? -5.344 -24.188 -25.734 1 90.88 42 THR B N 1
ATOM 2362 C CA . THR B 1 42 ? -5.473 -25.094 -24.594 1 90.88 42 THR B CA 1
ATOM 2363 C C . THR B 1 42 ? -5.141 -24.375 -23.281 1 90.88 42 THR B C 1
ATOM 2365 O O . THR B 1 42 ? -4.461 -23.359 -23.297 1 90.88 42 THR B O 1
ATOM 2368 N N . TYR B 1 43 ? -5.77 -24.844 -22.25 1 90.75 43 TYR B N 1
ATOM 2369 C CA . TYR B 1 43 ? -5.418 -24.5 -20.875 1 90.75 43 TYR B CA 1
ATOM 2370 C C . TYR B 1 43 ? -4.512 -25.562 -20.266 1 90.75 43 TYR B C 1
ATOM 2372 O O . TYR B 1 43 ? -4.871 -26.75 -20.219 1 90.75 43 TYR B O 1
ATOM 2380 N N . ILE B 1 44 ? -3.311 -25.203 -19.828 1 92.69 44 ILE B N 1
ATOM 2381 C CA . ILE B 1 44 ? -2.32 -26.156 -19.359 1 92.69 44 ILE B CA 1
ATOM 2382 C C . ILE B 1 44 ? -2.119 -26.016 -17.859 1 92.69 44 ILE B C 1
ATOM 2384 O O . ILE B 1 44 ? -2.02 -24.891 -17.344 1 92.69 44 ILE B O 1
ATOM 2388 N N . VAL B 1 45 ? -2.111 -27.125 -17.125 1 91.88 45 VAL B N 1
ATOM 2389 C CA . VAL B 1 45 ? -1.799 -27.172 -15.703 1 91.88 45 VAL B CA 1
ATOM 2390 C C . VAL B 1 45 ? -0.619 -28.125 -15.469 1 91.88 45 VAL B C 1
ATOM 2392 O O . VAL B 1 45 ? -0.6 -29.234 -15.977 1 91.88 45 VAL B O 1
ATOM 2395 N N . GLU B 1 46 ? 0.357 -27.625 -14.773 1 93.62 46 GLU B N 1
ATOM 2396 C CA . GLU B 1 46 ? 1.543 -28.406 -14.438 1 93.62 46 GLU B CA 1
ATOM 2397 C C . GLU B 1 46 ? 1.853 -28.328 -12.945 1 93.62 46 GLU B C 1
ATOM 2399 O O . GLU B 1 46 ? 1.78 -27.25 -12.344 1 93.62 46 GLU B O 1
ATOM 2404 N N . PHE B 1 47 ? 2.17 -29.438 -12.32 1 92.31 47 PHE B N 1
ATOM 2405 C CA . PHE B 1 47 ? 2.584 -29.453 -10.922 1 92.31 47 PHE B CA 1
ATOM 2406 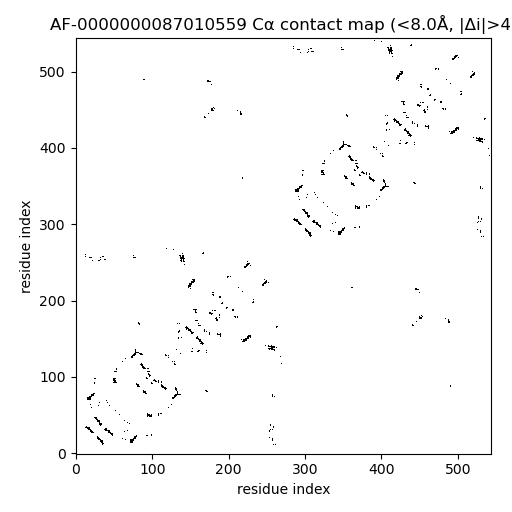C C . PHE B 1 47 ? 4.023 -28.984 -10.773 1 92.31 47 PHE B C 1
ATOM 2408 O O . PHE B 1 47 ? 4.883 -29.312 -11.594 1 92.31 47 PHE B O 1
ATOM 2415 N N . MET B 1 48 ? 4.227 -28.281 -9.742 1 90.5 48 MET B N 1
ATOM 2416 C CA . MET B 1 48 ? 5.551 -27.703 -9.508 1 90.5 48 MET B CA 1
ATOM 2417 C C . MET B 1 48 ? 6.441 -28.703 -8.773 1 90.5 48 MET B C 1
ATOM 2419 O O . MET B 1 48 ? 5.988 -29.391 -7.859 1 90.5 48 MET B O 1
ATOM 2423 N N . ASP B 1 49 ? 7.707 -28.766 -9.227 1 92.5 49 ASP B N 1
ATOM 2424 C CA . ASP B 1 49 ? 8.719 -29.594 -8.555 1 92.5 49 ASP B CA 1
ATOM 2425 C C . ASP B 1 49 ? 9.578 -28.75 -7.617 1 92.5 49 ASP B C 1
ATOM 2427 O O . ASP B 1 49 ? 10.07 -27.688 -8.008 1 92.5 49 ASP B O 1
ATOM 2431 N N . TYR B 1 50 ? 9.719 -29.172 -6.387 1 93.19 50 TYR B N 1
ATOM 2432 C CA . TYR B 1 50 ? 10.578 -28.516 -5.414 1 93.19 50 TYR B CA 1
ATOM 2433 C C . TYR B 1 50 ? 11.859 -29.297 -5.176 1 93.19 50 TYR B C 1
ATOM 2435 O O . TYR B 1 50 ? 11.859 -30.531 -5.258 1 93.19 50 TYR B O 1
ATOM 2443 N N . PRO B 1 51 ? 13.023 -28.656 -4.859 1 95 51 PRO B N 1
ATOM 2444 C CA . PRO B 1 51 ? 13.156 -27.219 -4.691 1 95 51 PRO B CA 1
ATOM 2445 C C . PRO B 1 51 ? 12.945 -26.438 -5.992 1 95 51 PRO B C 1
ATOM 2447 O O . PRO B 1 51 ? 13.25 -26.953 -7.07 1 95 51 PRO B O 1
ATOM 2450 N N . PHE B 1 52 ? 12.406 -25.266 -5.93 1 96.31 52 PHE B N 1
ATOM 2451 C CA . PHE B 1 52 ? 12.016 -24.438 -7.07 1 96.31 52 PHE B CA 1
ATOM 2452 C C . PHE B 1 52 ? 12.844 -23.156 -7.129 1 96.31 52 PHE B C 1
ATOM 2454 O O . PHE B 1 52 ? 12.617 -22.234 -6.34 1 96.31 52 PHE B O 1
ATOM 2461 N N . THR B 1 53 ? 13.781 -23.062 -8.062 1 97.12 53 THR B N 1
ATOM 2462 C CA . THR B 1 53 ? 14.695 -21.938 -8.203 1 97.12 53 THR B CA 1
ATOM 2463 C C . THR B 1 53 ? 14.211 -20.984 -9.281 1 97.12 53 THR B C 1
ATOM 2465 O O . THR B 1 53 ? 13.305 -21.312 -10.047 1 97.12 53 THR B O 1
ATOM 2468 N N . PRO B 1 54 ? 14.82 -19.781 -9.32 1 98 54 PRO B N 1
ATOM 2469 C CA . PRO B 1 54 ? 14.516 -18.906 -10.445 1 98 54 PRO B CA 1
ATOM 2470 C C . PRO B 1 54 ? 14.789 -19.547 -11.805 1 98 54 PRO B C 1
ATOM 2472 O O . PRO B 1 54 ? 13.984 -19.406 -12.727 1 98 54 PRO B O 1
ATOM 2475 N N . ASP B 1 55 ? 15.836 -20.312 -11.867 1 97.56 55 ASP B N 1
ATOM 2476 C CA . ASP B 1 55 ? 16.141 -21.031 -13.109 1 97.56 55 ASP B CA 1
ATOM 2477 C C . ASP B 1 55 ? 15.062 -22.047 -13.438 1 97.56 55 ASP B C 1
ATOM 2479 O O . ASP B 1 55 ? 14.727 -22.266 -14.602 1 97.56 55 ASP B O 1
ATOM 2483 N N . SER B 1 56 ? 14.602 -22.734 -12.391 1 97.12 56 SER B N 1
ATOM 2484 C CA . SER B 1 56 ? 13.492 -23.656 -12.586 1 97.12 56 SER B CA 1
ATOM 2485 C C . SER B 1 56 ? 12.281 -22.953 -13.195 1 97.12 56 SER B C 1
ATOM 2487 O O . SER B 1 56 ? 11.648 -23.484 -14.109 1 97.12 56 SER B O 1
ATOM 2489 N N . LEU B 1 57 ? 11.969 -21.75 -12.68 1 97.75 57 LEU B N 1
ATOM 2490 C CA . LEU B 1 57 ? 10.844 -20.984 -13.195 1 97.75 57 LEU B CA 1
ATOM 2491 C C . LEU B 1 57 ? 11.031 -20.656 -14.672 1 97.75 57 LEU B C 1
ATOM 2493 O O . LEU B 1 57 ? 10.094 -20.812 -15.461 1 97.75 57 LEU B O 1
ATOM 2497 N N . ILE B 1 58 ? 12.242 -20.281 -15.016 1 98 58 ILE B N 1
ATOM 2498 C CA . ILE B 1 58 ? 12.523 -19.922 -16.406 1 98 58 ILE B CA 1
ATOM 2499 C C . ILE B 1 58 ? 12.328 -21.156 -17.297 1 98 58 ILE B C 1
ATOM 2501 O O . ILE B 1 58 ? 11.75 -21.047 -18.375 1 98 58 ILE B O 1
ATOM 2505 N N . ARG B 1 59 ? 12.758 -22.312 -16.812 1 97.75 59 ARG B N 1
ATOM 2506 C CA . ARG B 1 59 ? 12.578 -23.547 -17.594 1 97.75 59 ARG B CA 1
ATOM 2507 C C . ARG B 1 59 ? 11.102 -23.859 -17.766 1 97.75 59 ARG B C 1
ATOM 2509 O O . ARG B 1 59 ? 10.688 -24.297 -18.844 1 97.75 59 ARG B O 1
ATOM 2516 N N . VAL B 1 60 ? 10.336 -23.656 -16.75 1 97.81 60 VAL B N 1
ATOM 2517 C CA . VAL B 1 60 ? 8.898 -23.891 -16.828 1 97.81 60 VAL B CA 1
ATOM 2518 C C . VAL B 1 60 ? 8.266 -22.953 -17.859 1 97.81 60 VAL B C 1
ATOM 2520 O O . VAL B 1 60 ? 7.477 -23.375 -18.703 1 97.81 60 VAL B O 1
ATOM 2523 N N . VAL B 1 61 ? 8.609 -21.672 -17.781 1 97.94 61 VAL B N 1
ATOM 2524 C CA . VAL B 1 61 ? 8.07 -20.688 -18.703 1 97.94 61 VAL B CA 1
ATOM 2525 C C . VAL B 1 61 ? 8.414 -21.078 -20.141 1 97.94 61 VAL B C 1
ATOM 2527 O O . VAL B 1 61 ? 7.547 -21.062 -21.016 1 97.94 61 VAL B O 1
ATOM 2530 N N . ALA B 1 62 ? 9.664 -21.484 -20.359 1 97.12 62 ALA B N 1
ATOM 2531 C CA . ALA B 1 62 ? 10.109 -21.891 -21.688 1 97.12 62 ALA B CA 1
ATOM 2532 C C . ALA B 1 62 ? 9.336 -23.109 -22.188 1 97.12 62 ALA B C 1
ATOM 2534 O O . ALA B 1 62 ? 8.938 -23.156 -23.359 1 97.12 62 ALA B O 1
ATOM 2535 N N . ARG B 1 63 ? 9.133 -24.016 -21.312 1 97.25 63 ARG B N 1
ATOM 2536 C CA . ARG B 1 63 ? 8.391 -25.234 -21.672 1 97.25 63 ARG B CA 1
ATOM 2537 C C . ARG B 1 63 ? 6.953 -24.891 -22.047 1 97.25 63 ARG B C 1
ATOM 2539 O O . ARG B 1 63 ? 6.445 -25.375 -23.062 1 97.25 63 ARG B O 1
ATOM 2546 N N . HIS B 1 64 ? 6.309 -24.062 -21.219 1 97 64 HIS B N 1
ATOM 2547 C CA . HIS B 1 64 ? 4.938 -23.672 -21.516 1 97 64 HIS B CA 1
ATOM 2548 C C . HIS B 1 64 ? 4.859 -22.875 -22.812 1 97 64 HIS B C 1
ATOM 2550 O O . HIS B 1 64 ? 3.949 -23.078 -23.625 1 97 64 HIS B O 1
ATOM 2556 N N . ALA B 1 65 ? 5.812 -21.984 -23.016 1 96.38 65 ALA B N 1
ATOM 2557 C CA . ALA B 1 65 ? 5.859 -21.203 -24.25 1 96.38 65 ALA B CA 1
ATOM 2558 C C . ALA B 1 65 ? 5.957 -22.109 -25.469 1 96.38 65 ALA B C 1
ATOM 2560 O O . ALA B 1 65 ? 5.332 -21.844 -26.5 1 96.38 65 ALA B O 1
ATOM 2561 N N . ALA B 1 66 ? 6.699 -23.219 -25.328 1 95.5 66 ALA B N 1
ATOM 2562 C CA . ALA B 1 66 ? 6.91 -24.156 -26.453 1 95.5 66 ALA B CA 1
ATOM 2563 C C . ALA B 1 66 ? 5.707 -25.062 -26.625 1 95.5 66 ALA B C 1
ATOM 2565 O O . ALA B 1 66 ? 5.445 -25.547 -27.734 1 95.5 66 ALA B O 1
ATOM 2566 N N . THR B 1 67 ? 5.016 -25.312 -25.578 1 95.94 67 THR B N 1
ATOM 2567 C CA . THR B 1 67 ? 3.922 -26.266 -25.609 1 95.94 67 THR B CA 1
ATOM 2568 C C . THR B 1 67 ? 2.67 -25.656 -26.219 1 95.94 67 THR B C 1
ATOM 2570 O O . THR B 1 67 ? 1.916 -26.328 -26.922 1 95.94 67 THR B O 1
ATOM 2573 N N . HIS B 1 68 ? 2.439 -24.344 -25.906 1 94.5 68 HIS B N 1
ATOM 2574 C CA . HIS B 1 68 ? 1.284 -23.688 -26.5 1 94.5 68 HIS B CA 1
ATOM 2575 C C . HIS B 1 68 ? 1.461 -23.531 -28.016 1 94.5 68 HIS B C 1
ATOM 2577 O O . HIS B 1 68 ? 2.518 -23.109 -28.484 1 94.5 68 HIS B O 1
ATOM 2583 N N . ASN B 1 69 ? 0.483 -23.938 -28.844 1 90.88 69 ASN B N 1
ATOM 2584 C CA . ASN B 1 69 ? 0.544 -23.922 -30.297 1 90.88 69 ASN B CA 1
ATOM 2585 C C . ASN B 1 69 ? -0.028 -22.641 -30.875 1 90.88 69 ASN B C 1
ATOM 2587 O O . ASN B 1 69 ? -0.247 -22.531 -32.094 1 90.88 69 ASN B O 1
ATOM 2591 N N . VAL B 1 70 ? -0.38 -21.781 -30.062 1 94.12 70 VAL B N 1
ATOM 2592 C CA . VAL B 1 70 ? -0.885 -20.484 -30.484 1 94.12 70 VAL B CA 1
ATOM 2593 C C . VAL B 1 70 ? 0.21 -19.438 -30.328 1 94.12 70 VAL B C 1
ATOM 2595 O O . VAL B 1 70 ? 0.88 -19.375 -29.297 1 94.12 70 VAL B O 1
ATOM 2598 N N . ALA B 1 71 ? 0.382 -18.672 -31.406 1 94.38 71 ALA B N 1
ATOM 2599 C CA . ALA B 1 71 ? 1.386 -17.609 -31.344 1 94.38 71 ALA B CA 1
ATOM 2600 C C . ALA B 1 71 ? 0.997 -16.547 -30.312 1 94.38 71 ALA B C 1
ATOM 2602 O O . ALA B 1 71 ? -0.189 -16.281 -30.109 1 94.38 71 ALA B O 1
ATOM 2603 N N . PHE B 1 72 ? 1.945 -15.969 -29.625 1 96.06 72 PHE B N 1
ATOM 2604 C CA . PHE B 1 72 ? 1.757 -14.859 -28.703 1 96.06 72 PHE B CA 1
ATOM 2605 C C . PHE B 1 72 ? 2.889 -13.852 -28.828 1 96.06 72 PHE B C 1
ATOM 2607 O O . PHE B 1 72 ? 3.957 -14.172 -29.359 1 96.06 72 PHE B O 1
ATOM 2614 N N . GLU B 1 73 ? 2.629 -12.656 -28.328 1 95.75 73 GLU B N 1
ATOM 2615 C CA . GLU B 1 73 ? 3.566 -11.562 -28.547 1 95.75 73 GLU B CA 1
ATOM 2616 C C . GLU B 1 73 ? 4.152 -11.062 -27.234 1 95.75 73 GLU B C 1
ATOM 2618 O O . GLU B 1 73 ? 5.141 -10.328 -27.219 1 95.75 73 GLU B O 1
ATOM 2623 N N . ARG B 1 74 ? 3.572 -11.461 -26.141 1 96.19 74 ARG B N 1
ATOM 2624 C CA . ARG B 1 74 ? 4.035 -11.031 -24.828 1 96.19 74 ARG B CA 1
ATOM 2625 C C . ARG B 1 74 ? 3.664 -12.047 -23.75 1 96.19 74 ARG B C 1
ATOM 2627 O O . ARG B 1 74 ? 2.877 -12.961 -24 1 96.19 74 ARG B O 1
ATOM 2634 N N . ILE B 1 75 ? 4.281 -11.922 -22.594 1 96.38 75 ILE B N 1
ATOM 2635 C CA . ILE B 1 75 ? 4.098 -12.875 -21.5 1 96.38 75 ILE B CA 1
ATOM 2636 C C . ILE B 1 75 ? 3.713 -12.133 -20.234 1 96.38 75 ILE B C 1
ATOM 2638 O O . ILE B 1 75 ? 4.258 -11.062 -19.938 1 96.38 75 ILE B O 1
ATOM 2642 N N . THR B 1 76 ? 2.723 -12.602 -19.547 1 96.5 76 THR B N 1
ATOM 2643 C CA . THR B 1 76 ? 2.381 -12.164 -18.188 1 96.5 76 THR B CA 1
ATOM 2644 C C . THR B 1 76 ? 2.607 -13.281 -17.188 1 96.5 76 THR B C 1
ATOM 2646 O O . THR B 1 76 ? 2.117 -14.398 -17.359 1 96.5 76 THR B O 1
ATOM 2649 N N . ILE B 1 77 ? 3.346 -12.961 -16.172 1 96.44 77 ILE B N 1
ATOM 2650 C CA . ILE B 1 77 ? 3.557 -13.922 -15.094 1 96.44 77 ILE B CA 1
ATOM 2651 C C . ILE B 1 77 ? 3.008 -13.352 -13.789 1 96.44 77 ILE B C 1
ATOM 2653 O O . ILE B 1 77 ? 3.385 -12.258 -13.375 1 96.44 77 ILE B O 1
ATOM 2657 N N . GLY B 1 78 ? 2.07 -14.031 -13.188 1 94.56 78 GLY B N 1
ATOM 2658 C CA . GLY B 1 78 ? 1.674 -13.82 -11.805 1 94.56 78 GLY B CA 1
ATOM 2659 C C . GLY B 1 78 ? 2.309 -14.812 -10.844 1 94.56 78 GLY B C 1
ATOM 2660 O O . GLY B 1 78 ? 2.324 -16.016 -11.109 1 94.56 78 GLY B O 1
ATOM 2661 N N . MET B 1 79 ? 2.865 -14.336 -9.781 1 93.94 79 MET B N 1
ATOM 2662 C CA . MET B 1 79 ? 3.502 -15.25 -8.836 1 93.94 79 MET B CA 1
ATOM 2663 C C . MET B 1 79 ? 3.318 -14.758 -7.402 1 93.94 79 MET B C 1
ATOM 2665 O O . MET B 1 79 ? 3.098 -13.562 -7.176 1 93.94 79 MET B O 1
ATOM 2669 N N . PRO B 1 80 ? 3.41 -15.688 -6.414 1 92 80 PRO B N 1
ATOM 2670 C CA . PRO B 1 80 ? 3.275 -15.281 -5.016 1 92 80 PRO B CA 1
ATOM 2671 C C . PRO B 1 80 ? 4.488 -14.508 -4.508 1 92 80 PRO B C 1
ATOM 2673 O O . PRO B 1 80 ? 5.621 -14.789 -4.91 1 92 80 PRO B O 1
ATOM 2676 N N . GLY B 1 81 ? 4.188 -13.555 -3.645 1 94 81 GLY B N 1
ATOM 2677 C CA . GLY B 1 81 ? 5.258 -12.805 -3.004 1 94 81 GLY B CA 1
ATOM 2678 C C . GLY B 1 81 ? 5.312 -11.359 -3.438 1 94 81 GLY B C 1
ATOM 2679 O O . GLY B 1 81 ? 4.414 -10.875 -4.133 1 94 81 GLY B O 1
ATOM 2680 N N . ILE B 1 82 ? 6.32 -10.648 -2.949 1 95.81 82 ILE B N 1
ATOM 2681 C CA . ILE B 1 82 ? 6.535 -9.242 -3.277 1 95.81 82 ILE B CA 1
ATOM 2682 C C . ILE B 1 82 ? 7.406 -9.133 -4.527 1 95.81 82 ILE B C 1
ATOM 2684 O O . ILE B 1 82 ? 8.57 -9.539 -4.52 1 95.81 82 ILE B O 1
ATOM 2688 N N . VAL B 1 83 ? 6.781 -8.656 -5.551 1 95.31 83 VAL B N 1
ATOM 2689 C CA . VAL B 1 83 ? 7.465 -8.422 -6.816 1 95.31 83 VAL B CA 1
ATOM 2690 C C . VAL B 1 83 ? 7.414 -6.934 -7.164 1 95.31 83 VAL B C 1
ATOM 2692 O O . VAL B 1 83 ? 6.348 -6.316 -7.129 1 95.31 83 VAL B O 1
ATOM 2695 N N . ARG B 1 84 ? 8.531 -6.324 -7.43 1 92.38 84 ARG B N 1
ATOM 2696 C CA . ARG B 1 84 ? 8.617 -4.918 -7.824 1 92.38 84 ARG B CA 1
ATOM 2697 C C . ARG B 1 84 ? 9.375 -4.762 -9.133 1 92.38 84 ARG B C 1
ATOM 2699 O O . ARG B 1 84 ? 10.57 -5.074 -9.203 1 92.38 84 ARG B O 1
ATOM 2706 N N . ARG B 1 85 ? 8.68 -4.34 -10.156 1 89.75 85 ARG B N 1
ATOM 2707 C CA . ARG B 1 85 ? 9.281 -4.102 -11.469 1 89.75 85 ARG B CA 1
ATOM 2708 C C . ARG B 1 85 ? 9.938 -5.367 -12.008 1 89.75 85 ARG B C 1
ATOM 2710 O O . ARG B 1 85 ? 11.062 -5.328 -12.5 1 89.75 85 ARG B O 1
ATOM 2717 N N . GLY B 1 86 ? 9.273 -6.422 -11.758 1 93.88 86 GLY B N 1
ATOM 2718 C CA . GLY B 1 86 ? 9.711 -7.691 -12.328 1 93.88 86 GLY B CA 1
ATOM 2719 C C . GLY B 1 86 ? 10.742 -8.398 -11.469 1 93.88 86 GLY B C 1
ATOM 2720 O O . GLY B 1 86 ? 11.18 -9.5 -11.805 1 93.88 86 GLY B O 1
ATOM 2721 N N . ILE B 1 87 ? 11.141 -7.734 -10.352 1 94.81 87 ILE B N 1
ATOM 2722 C CA . ILE B 1 87 ? 12.164 -8.266 -9.469 1 94.81 87 ILE B CA 1
ATOM 2723 C C . ILE B 1 87 ? 11.508 -8.836 -8.203 1 94.81 87 ILE B C 1
ATOM 2725 O O . ILE B 1 87 ? 10.672 -8.18 -7.59 1 94.81 87 ILE B O 1
ATOM 2729 N N . VAL B 1 88 ? 11.914 -10.039 -7.859 1 96.75 88 VAL B N 1
ATOM 2730 C CA . VAL B 1 88 ? 11.383 -10.672 -6.652 1 96.75 88 VAL B CA 1
ATOM 2731 C C . VAL B 1 88 ? 12.094 -10.109 -5.422 1 96.75 88 VAL B C 1
ATOM 2733 O O . VAL B 1 88 ? 13.32 -10.211 -5.309 1 96.75 88 VAL B O 1
ATOM 2736 N N . ILE B 1 89 ? 11.305 -9.539 -4.562 1 96.25 89 ILE B N 1
ATOM 2737 C CA . ILE B 1 89 ? 11.836 -9.016 -3.307 1 96.25 89 ILE B CA 1
ATOM 2738 C C . ILE B 1 89 ? 11.75 -10.094 -2.227 1 96.25 89 ILE B C 1
ATOM 2740 O O . ILE B 1 89 ? 12.664 -10.25 -1.417 1 96.25 89 ILE B O 1
ATOM 2744 N N . HIS B 1 90 ? 10.648 -10.82 -2.275 1 95.19 90 HIS B N 1
ATOM 2745 C CA . HIS B 1 90 ? 10.43 -11.938 -1.358 1 95.19 90 HIS B CA 1
ATOM 2746 C C . HIS B 1 90 ? 9.328 -12.859 -1.872 1 95.19 90 HIS B C 1
ATOM 2748 O O . HIS B 1 90 ? 8.312 -12.398 -2.396 1 95.19 90 HIS B O 1
ATOM 2754 N N . THR B 1 91 ? 9.516 -14.133 -1.72 1 93.44 91 THR B N 1
ATOM 2755 C CA . THR B 1 91 ? 8.484 -15.117 -2.023 1 93.44 91 THR B CA 1
ATOM 2756 C C . THR B 1 91 ? 8.367 -16.141 -0.898 1 93.44 91 THR B C 1
ATOM 2758 O O . THR B 1 91 ? 9.367 -16.703 -0.459 1 93.44 91 THR B O 1
ATOM 2761 N N . PRO B 1 92 ? 7.207 -16.344 -0.398 1 86.5 92 PRO B N 1
ATOM 2762 C CA . PRO B 1 92 ? 7.043 -17.188 0.79 1 86.5 92 PRO B CA 1
ATOM 2763 C C . PRO B 1 92 ? 7.156 -18.672 0.477 1 86.5 92 PRO B C 1
ATOM 2765 O O . PRO B 1 92 ? 7.559 -19.453 1.339 1 86.5 92 PRO B O 1
ATOM 2768 N N . HIS B 1 93 ? 6.852 -19.094 -0.733 1 86.75 93 HIS B N 1
ATOM 2769 C CA . HIS B 1 93 ? 6.707 -20.516 -1.039 1 86.75 93 HIS B CA 1
ATOM 2770 C C . HIS B 1 93 ? 7.988 -21.078 -1.65 1 86.75 93 HIS B C 1
ATOM 2772 O O . HIS B 1 93 ? 8.445 -22.156 -1.257 1 86.75 93 HIS B O 1
ATOM 2778 N N . TYR B 1 94 ? 8.578 -20.328 -2.473 1 94.12 94 TYR B N 1
ATOM 2779 C CA . TYR B 1 94 ? 9.625 -20.875 -3.332 1 94.12 94 TYR B CA 1
ATOM 2780 C C . TYR B 1 94 ? 10.953 -20.953 -2.59 1 94.12 94 TYR B C 1
ATOM 2782 O O . TYR B 1 94 ? 11.891 -21.609 -3.053 1 94.12 94 TYR B O 1
ATOM 2790 N N . ILE B 1 95 ? 10.977 -20.344 -1.396 1 95.06 95 ILE B N 1
ATOM 2791 C CA . ILE B 1 95 ? 12.219 -20.391 -0.625 1 95.06 95 ILE B CA 1
ATOM 2792 C C . ILE B 1 95 ? 12.211 -21.609 0.292 1 95.06 95 ILE B C 1
ATOM 2794 O O . ILE B 1 95 ? 13.102 -21.766 1.135 1 95.06 95 ILE B O 1
ATOM 2798 N N . ARG B 1 96 ? 11.195 -22.406 0.122 1 92.69 96 ARG B N 1
ATOM 2799 C CA . ARG B 1 96 ? 11.055 -23.609 0.926 1 92.69 96 ARG B CA 1
ATOM 2800 C C . ARG B 1 96 ? 11.352 -24.859 0.101 1 92.69 96 ARG B C 1
ATOM 2802 O O . ARG B 1 96 ? 10.812 -25.031 -0.995 1 92.69 96 ARG B O 1
ATOM 2809 N N . SER B 1 97 ? 12.125 -25.797 0.673 1 91.94 97 SER B N 1
ATOM 2810 C CA . SER B 1 97 ? 12.633 -26.938 -0.085 1 91.94 97 SER B CA 1
ATOM 2811 C C . SER B 1 97 ? 11.508 -27.875 -0.498 1 91.94 97 SER B C 1
ATOM 2813 O O . SER B 1 97 ? 11.57 -28.5 -1.559 1 91.94 97 SER B O 1
ATOM 2815 N N . GLY B 1 98 ? 10.531 -28 0.335 1 89.5 98 GLY B N 1
ATOM 2816 C CA . GLY B 1 98 ? 9.438 -28.922 0.055 1 89.5 98 GLY B CA 1
ATOM 2817 C C . GLY B 1 98 ? 8.172 -28.234 -0.394 1 89.5 98 GLY B C 1
ATOM 2818 O O . GLY B 1 98 ? 7.094 -28.828 -0.397 1 89.5 98 GLY B O 1
ATOM 2819 N N . GLY B 1 99 ? 8.305 -26.938 -0.664 1 85.44 99 GLY B N 1
ATOM 2820 C CA . GLY B 1 99 ? 7.117 -26.188 -1.045 1 85.44 99 GLY B CA 1
ATOM 2821 C C . GLY B 1 99 ? 6.402 -25.562 0.136 1 85.44 99 GLY B C 1
ATOM 2822 O O . GLY B 1 99 ? 6.969 -25.453 1.224 1 85.44 99 GLY B O 1
ATOM 2823 N N . PRO B 1 100 ? 5.117 -25.078 -0.1 1 78.44 100 PRO B N 1
ATOM 2824 C CA . PRO B 1 100 ? 4.367 -24.422 0.969 1 78.44 100 PRO B CA 1
ATOM 2825 C C . PRO B 1 100 ? 4.289 -25.266 2.242 1 78.44 100 PRO B C 1
ATOM 2827 O O . PRO B 1 100 ? 3.998 -26.453 2.18 1 78.44 100 PRO B O 1
ATOM 2830 N N . GLY B 1 101 ? 4.605 -24.625 3.385 1 76.81 101 GLY B N 1
ATOM 2831 C CA . GLY B 1 101 ? 4.562 -25.328 4.664 1 76.81 101 GLY B CA 1
ATOM 2832 C C . GLY B 1 101 ? 5.875 -25.984 5.02 1 76.81 101 GLY B C 1
ATOM 2833 O O . GLY B 1 101 ? 6.07 -26.422 6.16 1 76.81 101 GLY B O 1
ATOM 2834 N N . GLY B 1 102 ? 6.773 -26.078 3.977 1 83 102 GLY B N 1
ATOM 2835 C CA . GLY B 1 102 ? 8.07 -26.688 4.223 1 83 102 GLY B CA 1
ATOM 2836 C C . GLY B 1 102 ? 9.039 -25.766 4.93 1 83 102 GLY B C 1
ATOM 2837 O O . GLY B 1 102 ? 8.68 -24.656 5.332 1 83 102 GLY B O 1
ATOM 2838 N N . GLU B 1 103 ? 10.219 -26.312 5.086 1 91.88 103 GLU B N 1
ATOM 2839 C CA . GLU B 1 103 ? 11.258 -25.547 5.773 1 91.88 103 GLU B CA 1
ATOM 2840 C C . GLU B 1 103 ? 11.922 -24.547 4.832 1 91.88 103 GLU B C 1
ATOM 2842 O O . GLU B 1 103 ? 12.125 -24.828 3.652 1 91.88 103 GLU B O 1
ATOM 2847 N N . ILE B 1 104 ? 12.305 -23.484 5.43 1 93.56 104 ILE B N 1
ATOM 2848 C CA . ILE B 1 104 ? 13.008 -22.469 4.656 1 93.56 104 ILE B CA 1
ATOM 2849 C C . ILE B 1 104 ? 14.422 -22.953 4.34 1 93.56 104 ILE B C 1
ATOM 2851 O O . ILE B 1 104 ? 15.125 -23.453 5.219 1 93.56 104 ILE B O 1
ATOM 2855 N N . ASP B 1 105 ? 14.82 -22.891 3.117 1 95.94 105 ASP B N 1
ATOM 2856 C CA . ASP B 1 105 ? 16.172 -23.172 2.639 1 95.94 105 ASP B CA 1
ATOM 2857 C C . ASP B 1 105 ? 16.938 -21.891 2.369 1 95.94 105 ASP B C 1
ATOM 2859 O O . ASP B 1 105 ? 16.625 -21.156 1.422 1 95.94 105 ASP B O 1
ATOM 2863 N N . PRO B 1 106 ? 17.969 -21.609 3.193 1 94.38 106 PRO B N 1
ATOM 2864 C CA . PRO B 1 106 ? 18.703 -20.359 3.041 1 94.38 106 PRO B CA 1
ATOM 2865 C C . PRO B 1 106 ? 19.312 -20.188 1.647 1 94.38 106 PRO B C 1
ATOM 2867 O O . PRO B 1 106 ? 19.438 -19.062 1.156 1 94.38 106 PRO B O 1
ATOM 2870 N N . TYR B 1 107 ? 19.672 -21.281 1.092 1 94.94 107 TYR B N 1
ATOM 2871 C CA . TYR B 1 107 ? 20.234 -21.219 -0.256 1 94.94 107 TYR B CA 1
ATOM 2872 C C . TYR B 1 107 ? 19.172 -20.766 -1.258 1 94.94 107 TYR B C 1
ATOM 2874 O O . TYR B 1 107 ? 19.438 -19.922 -2.107 1 94.94 107 TYR B O 1
ATOM 2882 N N . LEU B 1 108 ? 17.984 -21.281 -1.146 1 95.5 108 LEU B N 1
ATOM 2883 C CA . LEU B 1 108 ? 16.875 -20.859 -2.002 1 95.5 108 LEU B CA 1
ATOM 2884 C C . LEU B 1 108 ? 16.531 -19.391 -1.738 1 95.5 108 LEU B C 1
ATOM 2886 O O . LEU B 1 108 ? 16.266 -18.641 -2.676 1 95.5 108 LEU B O 1
ATOM 2890 N N . SER B 1 109 ? 16.516 -19.047 -0.467 1 95.31 109 SER B N 1
ATOM 2891 C CA . SER B 1 109 ? 16.219 -17.672 -0.094 1 95.31 109 SER B CA 1
ATOM 2892 C C . SER B 1 109 ? 17.188 -16.703 -0.781 1 95.31 109 SER B C 1
ATOM 2894 O O . SER B 1 109 ? 16.766 -15.664 -1.31 1 95.31 109 SER B O 1
ATOM 2896 N N . GLU B 1 110 ? 18.406 -17.047 -0.825 1 96.06 110 GLU B N 1
ATOM 2897 C CA . GLU B 1 110 ? 19.422 -16.203 -1.455 1 96.06 110 GLU B CA 1
ATOM 2898 C C . GLU B 1 110 ? 19.203 -16.109 -2.963 1 96.06 110 GLU B C 1
ATOM 2900 O O . GLU B 1 110 ? 19.344 -15.039 -3.551 1 96.06 110 GLU B O 1
ATOM 2905 N N . GLN B 1 111 ? 18.812 -17.172 -3.566 1 96.94 111 GLN B N 1
ATOM 2906 C CA . GLN B 1 111 ? 18.625 -17.203 -5.012 1 96.94 111 GLN B CA 1
ATOM 2907 C C . GLN B 1 111 ? 17.438 -16.328 -5.434 1 96.94 111 GLN B C 1
ATOM 2909 O O . GLN B 1 111 ? 17.469 -15.695 -6.488 1 96.94 111 GLN B O 1
ATOM 2914 N N . TRP B 1 112 ? 16.438 -16.328 -4.602 1 97.56 112 TRP B N 1
ATOM 2915 C CA . TRP B 1 112 ? 15.219 -15.625 -4.969 1 97.56 112 TRP B CA 1
ATOM 2916 C C . TRP B 1 112 ? 15.32 -14.141 -4.621 1 97.56 112 TRP B C 1
ATOM 2918 O O . TRP B 1 112 ? 14.664 -13.305 -5.242 1 97.56 112 TRP B O 1
ATOM 2928 N N . ASP B 1 113 ? 16.172 -13.852 -3.613 1 95.94 113 ASP B N 1
ATOM 2929 C CA . ASP B 1 113 ? 16.312 -12.469 -3.15 1 95.94 113 ASP B CA 1
ATOM 2930 C C . ASP B 1 113 ? 16.891 -11.586 -4.242 1 95.94 113 ASP B C 1
ATOM 2932 O O . ASP B 1 113 ? 18.094 -11.672 -4.555 1 95.94 113 ASP B O 1
ATOM 2936 N N . GLY B 1 114 ? 16 -10.758 -4.879 1 95.62 114 GLY B N 1
ATOM 2937 C CA . GLY B 1 114 ? 16.469 -9.836 -5.906 1 95.62 114 GLY B CA 1
ATOM 2938 C C . GLY B 1 114 ? 16.5 -10.461 -7.289 1 95.62 114 GLY B C 1
ATOM 2939 O O . GLY B 1 114 ? 17.062 -9.883 -8.219 1 95.62 114 GLY B O 1
ATOM 2940 N N . ALA B 1 115 ? 15.891 -11.617 -7.445 1 97.5 115 ALA B N 1
ATOM 2941 C CA . ALA B 1 115 ? 15.875 -12.266 -8.758 1 97.5 115 ALA B CA 1
ATOM 2942 C C . ALA B 1 115 ? 15.062 -11.445 -9.758 1 97.5 115 ALA B C 1
ATOM 2944 O O . ALA B 1 115 ? 13.867 -11.227 -9.555 1 97.5 115 ALA B O 1
ATOM 2945 N N . ASP B 1 116 ? 15.734 -11 -10.805 1 97 116 ASP B N 1
ATOM 2946 C CA . ASP B 1 116 ? 15.07 -10.258 -11.859 1 97 116 ASP B CA 1
ATOM 2947 C C . ASP B 1 116 ? 14.383 -11.195 -12.852 1 97 116 ASP B C 1
ATOM 2949 O O . ASP B 1 116 ? 14.883 -11.422 -13.953 1 97 116 ASP B O 1
ATOM 2953 N N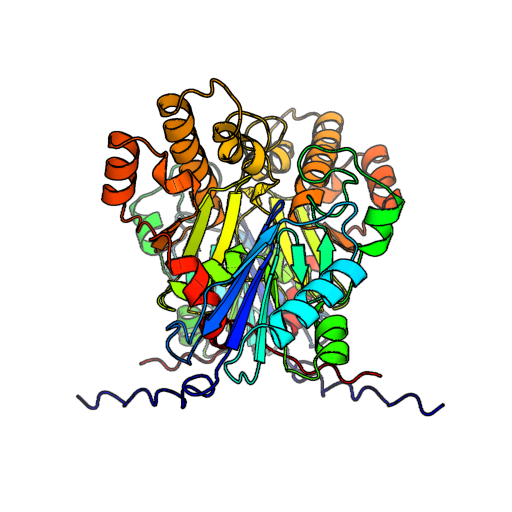 . ILE B 1 117 ? 13.242 -11.688 -12.461 1 97.62 117 ILE B N 1
ATOM 2954 C CA . ILE B 1 117 ? 12.539 -12.727 -13.203 1 97.62 117 ILE B CA 1
ATOM 2955 C C . ILE B 1 117 ? 12.109 -12.188 -14.562 1 97.62 117 ILE B C 1
ATOM 2957 O O . ILE B 1 117 ? 12.133 -12.914 -15.562 1 97.62 117 ILE B O 1
ATOM 2961 N N . GLN B 1 118 ? 11.672 -10.922 -14.594 1 97.19 118 GLN B N 1
ATOM 2962 C CA . GLN B 1 118 ? 11.273 -10.344 -15.867 1 97.19 118 GLN B CA 1
ATOM 2963 C C . GLN B 1 118 ? 12.414 -10.414 -16.891 1 97.19 118 GLN B C 1
ATOM 2965 O O . GLN B 1 118 ? 12.227 -10.906 -18 1 97.19 118 GLN B O 1
ATOM 2970 N N . HIS B 1 119 ? 13.562 -9.984 -16.484 1 96.56 119 HIS B N 1
ATOM 2971 C CA . HIS B 1 119 ? 14.719 -9.992 -17.359 1 96.56 119 HIS B CA 1
ATOM 2972 C C . HIS B 1 119 ? 15.102 -11.414 -17.766 1 96.56 119 HIS B C 1
ATOM 2974 O O . HIS B 1 119 ? 15.391 -11.68 -18.938 1 96.56 119 HIS B O 1
ATOM 2980 N N . MET B 1 120 ? 15.094 -12.281 -16.797 1 97.5 120 MET B N 1
ATOM 2981 C CA . MET B 1 120 ? 15.461 -13.672 -17.062 1 97.5 120 MET B CA 1
ATOM 2982 C C . MET B 1 120 ? 14.523 -14.312 -18.078 1 97.5 120 MET B C 1
ATOM 2984 O O . MET B 1 120 ? 14.969 -15.008 -18.984 1 97.5 120 MET B O 1
ATOM 2988 N N . VAL B 1 121 ? 13.25 -14.047 -17.953 1 97.75 121 VAL B N 1
ATOM 2989 C CA . VAL B 1 121 ? 12.258 -14.609 -18.875 1 97.75 121 VAL B CA 1
ATOM 2990 C C . VAL B 1 121 ? 12.43 -13.984 -20.266 1 97.75 121 VAL B C 1
ATOM 2992 O O . VAL B 1 121 ? 12.422 -14.688 -21.266 1 97.75 121 VAL B O 1
ATOM 2995 N N . GLU B 1 122 ? 12.578 -12.695 -20.281 1 96.69 122 GLU B N 1
ATOM 2996 C CA . GLU B 1 122 ? 12.734 -12 -21.562 1 96.69 122 GLU B CA 1
ATOM 2997 C C . GLU B 1 122 ? 13.977 -12.5 -22.297 1 96.69 122 GLU B C 1
ATOM 2999 O O . GLU B 1 122 ? 13.945 -12.664 -23.531 1 96.69 122 GLU B O 1
ATOM 3004 N N . ASN B 1 123 ? 15.023 -12.727 -21.609 1 95.5 123 ASN B N 1
ATOM 3005 C CA . ASN B 1 123 ? 16.234 -13.25 -22.219 1 95.5 123 ASN B CA 1
ATOM 3006 C C . ASN B 1 123 ? 16.031 -14.656 -22.781 1 95.5 123 ASN B C 1
ATOM 3008 O O . ASN B 1 123 ? 16.578 -14.992 -23.828 1 95.5 123 ASN B O 1
ATOM 3012 N N . SER B 1 124 ? 15.289 -15.406 -22.078 1 96.12 124 SER B N 1
ATOM 3013 C CA . SER B 1 124 ? 15.086 -16.797 -22.453 1 96.12 124 SER B CA 1
ATOM 3014 C C . SER B 1 124 ? 14.094 -16.922 -23.609 1 96.12 124 SER B C 1
ATOM 3016 O O . SER B 1 124 ? 14.25 -17.781 -24.484 1 96.12 124 SER B O 1
ATOM 3018 N N . THR B 1 125 ? 13.062 -16.078 -23.688 1 95.69 125 THR B N 1
ATOM 3019 C CA . THR B 1 125 ? 11.961 -16.25 -24.609 1 95.69 125 THR B CA 1
ATOM 3020 C C . THR B 1 125 ? 12.008 -15.188 -25.719 1 95.69 125 THR B C 1
ATOM 3022 O O . THR B 1 125 ? 11.32 -15.312 -26.734 1 95.69 125 THR B O 1
ATOM 3025 N N . GLN B 1 126 ? 12.727 -14.125 -25.469 1 94.06 126 GLN B N 1
ATOM 3026 C CA . GLN B 1 126 ? 12.805 -12.969 -26.359 1 94.06 126 GLN B CA 1
ATOM 3027 C C . GLN B 1 126 ? 11.43 -12.328 -26.547 1 94.06 126 GLN B C 1
ATOM 3029 O O . GLN B 1 126 ? 11.109 -11.828 -27.625 1 94.06 126 GLN B O 1
ATOM 3034 N N . CYS B 1 127 ? 10.617 -12.461 -25.531 1 95.25 127 CYS B N 1
ATOM 3035 C CA . CYS B 1 127 ? 9.281 -11.867 -25.531 1 95.25 127 CYS B CA 1
ATOM 3036 C C . CYS B 1 127 ? 9.156 -10.828 -24.422 1 95.25 127 CYS B C 1
ATOM 3038 O O . CYS B 1 127 ? 9.594 -11.055 -23.297 1 95.25 127 CYS B O 1
ATOM 3040 N N . PRO B 1 128 ? 8.555 -9.617 -24.797 1 96 128 PRO B N 1
ATOM 3041 C CA . PRO B 1 128 ? 8.234 -8.695 -23.703 1 96 128 PRO B CA 1
ATOM 3042 C C . PRO B 1 128 ? 7.438 -9.359 -22.594 1 96 128 PRO B C 1
ATOM 3044 O O . PRO B 1 128 ? 6.504 -10.125 -22.859 1 96 128 PRO B O 1
ATOM 3047 N N . THR B 1 129 ? 7.859 -9.102 -21.328 1 96.69 129 THR B N 1
ATOM 3048 C CA . THR B 1 129 ? 7.273 -9.82 -20.203 1 96.69 129 THR B CA 1
ATOM 3049 C C . THR B 1 129 ? 6.984 -8.875 -19.031 1 96.69 129 THR B C 1
ATOM 3051 O O . THR B 1 129 ? 7.789 -7.984 -18.734 1 96.69 129 THR B O 1
ATOM 3054 N N . ILE B 1 130 ? 5.816 -9.023 -18.438 1 95.62 130 ILE B N 1
ATOM 3055 C CA . ILE B 1 130 ? 5.594 -8.406 -17.141 1 95.62 130 ILE B CA 1
ATOM 3056 C C . ILE B 1 130 ? 5.484 -9.492 -16.078 1 95.62 130 ILE B C 1
ATOM 3058 O O . ILE B 1 130 ? 4.898 -10.555 -16.312 1 95.62 130 ILE B O 1
ATOM 3062 N N . VAL B 1 131 ? 6.145 -9.273 -14.945 1 95.94 131 VAL B N 1
ATOM 3063 C CA . VAL B 1 131 ? 6.102 -10.148 -13.781 1 95.94 131 VAL B CA 1
ATOM 3064 C C . VAL B 1 131 ? 5.578 -9.375 -12.57 1 95.94 131 VAL B C 1
ATOM 3066 O O . VAL B 1 131 ? 6.164 -8.367 -12.172 1 95.94 131 VAL B O 1
ATOM 3069 N N . VAL B 1 132 ? 4.453 -9.836 -12.031 1 94.94 132 VAL B N 1
ATOM 3070 C CA . VAL B 1 132 ? 3.82 -9.148 -10.914 1 94.94 132 VAL B CA 1
ATOM 3071 C C . VAL B 1 132 ? 3.27 -10.172 -9.922 1 94.94 132 VAL B C 1
ATOM 3073 O O . VAL B 1 132 ? 3.301 -11.375 -10.18 1 94.94 132 VAL B O 1
ATOM 3076 N N . ASN B 1 133 ? 2.881 -9.711 -8.773 1 95.06 133 ASN B N 1
ATOM 3077 C CA . ASN B 1 133 ? 2.15 -10.562 -7.84 1 95.06 133 ASN B CA 1
ATOM 3078 C C . ASN B 1 133 ? 0.88 -11.125 -8.469 1 95.06 133 ASN B C 1
ATOM 3080 O O . ASN B 1 133 ? 0.195 -10.43 -9.227 1 95.06 133 ASN B O 1
ATOM 3084 N N . ASP B 1 134 ? 0.538 -12.312 -8.133 1 91.5 134 ASP B N 1
ATOM 3085 C CA . ASP B 1 134 ? -0.604 -13 -8.727 1 91.5 134 ASP B CA 1
ATOM 3086 C C . ASP B 1 134 ? -1.905 -12.258 -8.438 1 91.5 134 ASP B C 1
ATOM 3088 O O . ASP B 1 134 ? -2.822 -12.258 -9.266 1 91.5 134 ASP B O 1
ATOM 3092 N N . ALA B 1 135 ? -2.029 -11.594 -7.316 1 91.94 135 ALA B N 1
ATOM 3093 C CA . ALA B 1 135 ? -3.236 -10.828 -7.012 1 91.94 135 ALA B CA 1
ATOM 3094 C C . ALA B 1 135 ? -3.391 -9.648 -7.965 1 91.94 135 ALA B C 1
ATOM 3096 O O . ALA B 1 135 ? -4.512 -9.227 -8.266 1 91.94 135 ALA B O 1
ATOM 3097 N N . ILE B 1 136 ? -2.316 -9.094 -8.422 1 93.38 136 ILE B N 1
ATOM 3098 C CA . ILE B 1 136 ? -2.348 -7.98 -9.367 1 93.38 136 ILE B CA 1
ATOM 3099 C C . ILE B 1 136 ? -2.918 -8.453 -10.703 1 93.38 136 ILE B C 1
ATOM 3101 O O . ILE B 1 136 ? -3.725 -7.762 -11.32 1 93.38 136 ILE B O 1
ATOM 3105 N N . VAL B 1 137 ? -2.529 -9.648 -11.109 1 91.94 137 VAL B N 1
ATOM 3106 C CA . VAL B 1 137 ? -3.064 -10.203 -12.344 1 91.94 137 VAL B CA 1
ATOM 3107 C C . VAL B 1 137 ? -4.57 -10.422 -12.211 1 91.94 137 VAL B C 1
ATOM 3109 O O . VAL B 1 137 ? -5.34 -10.062 -13.102 1 91.94 137 VAL B O 1
ATOM 3112 N N . ALA B 1 138 ? -4.969 -10.969 -11.141 1 89.94 138 ALA B N 1
ATOM 3113 C CA . ALA B 1 138 ? -6.391 -11.172 -10.875 1 89.94 138 ALA B CA 1
ATOM 3114 C C . ALA B 1 138 ? -7.148 -9.852 -10.898 1 89.94 138 ALA B C 1
ATOM 3116 O O . ALA B 1 138 ? -8.234 -9.758 -11.469 1 89.94 138 ALA B O 1
ATOM 3117 N N . ALA B 1 139 ? -6.57 -8.852 -10.281 1 93.25 139 ALA B N 1
ATOM 3118 C CA . ALA B 1 139 ? -7.203 -7.535 -10.211 1 93.25 139 ALA B CA 1
ATOM 3119 C C . ALA B 1 139 ? -7.375 -6.934 -11.602 1 93.25 139 ALA B C 1
ATOM 3121 O O . ALA B 1 139 ? -8.414 -6.352 -11.906 1 93.25 139 ALA B O 1
ATOM 3122 N N . ALA B 1 140 ? -6.422 -7.098 -12.391 1 92.06 140 ALA B N 1
ATOM 3123 C CA . ALA B 1 140 ? -6.457 -6.531 -13.734 1 92.06 140 ALA B CA 1
ATOM 3124 C C . ALA B 1 140 ? -7.664 -7.047 -14.516 1 92.06 140 ALA B C 1
ATOM 3126 O O . ALA B 1 140 ? -8.203 -6.344 -15.375 1 92.06 140 ALA B O 1
ATOM 3127 N N . ALA B 1 141 ? -8.125 -8.195 -14.18 1 89.31 141 ALA B N 1
ATOM 3128 C CA . ALA B 1 141 ? -9.219 -8.836 -14.906 1 89.31 141 ALA B CA 1
ATOM 3129 C C . ALA B 1 141 ? -10.555 -8.18 -14.578 1 89.31 141 ALA B C 1
ATOM 3131 O O . ALA B 1 141 ? -11.523 -8.305 -15.344 1 89.31 141 ALA B O 1
ATOM 3132 N N . VAL B 1 142 ? -10.609 -7.438 -13.5 1 92 142 VAL B N 1
ATOM 3133 C CA . VAL B 1 142 ? -11.969 -7.172 -13.031 1 92 142 VAL B CA 1
ATOM 3134 C C . VAL B 1 142 ? -12.125 -5.684 -12.727 1 92 142 VAL B C 1
ATOM 3136 O O . VAL B 1 142 ? -13.25 -5.176 -12.648 1 92 142 VAL B O 1
ATOM 3139 N N . ILE B 1 143 ? -11.062 -4.973 -12.469 1 92.75 143 ILE B N 1
ATOM 3140 C CA . ILE B 1 143 ? -11.203 -3.58 -12.062 1 92.75 143 ILE B CA 1
ATOM 3141 C C . ILE B 1 143 ? -11.828 -2.77 -13.195 1 92.75 143 ILE B C 1
ATOM 3143 O O . ILE B 1 143 ? -11.609 -3.066 -14.367 1 92.75 143 ILE B O 1
ATOM 3147 N N . SER B 1 144 ? -12.594 -1.789 -12.875 1 92.62 144 SER B N 1
ATOM 3148 C CA . SER B 1 144 ? -13.289 -0.933 -13.836 1 92.62 144 SER B CA 1
ATOM 3149 C C . SER B 1 144 ? -12.422 0.252 -14.242 1 92.62 144 SER B C 1
ATOM 3151 O O . SER B 1 144 ? -12.672 0.884 -15.273 1 92.62 144 SER B O 1
ATOM 3153 N N . GLY B 1 145 ? -11.469 0.592 -13.383 1 91.19 145 GLY B N 1
ATOM 3154 C CA . GLY B 1 145 ? -10.625 1.754 -13.633 1 91.19 145 GLY B CA 1
ATOM 3155 C C . GLY B 1 145 ? -11.188 3.029 -13.031 1 91.19 145 GLY B C 1
ATOM 3156 O O . GLY B 1 145 ? -10.719 4.125 -13.344 1 91.19 145 GLY B O 1
ATOM 3157 N N . ARG B 1 146 ? -12.18 2.877 -12.188 1 91.75 146 ARG B N 1
ATOM 3158 C CA . ARG B 1 146 ? -12.812 4.043 -11.578 1 91.75 146 ARG B CA 1
ATOM 3159 C C . ARG B 1 146 ? -12.719 3.99 -10.055 1 91.75 146 ARG B C 1
ATOM 3161 O O . ARG B 1 146 ? -12.898 2.928 -9.461 1 91.75 146 ARG B O 1
ATOM 3168 N N . GLY B 1 147 ? -12.359 5.148 -9.492 1 92.81 147 GLY B N 1
ATOM 3169 C CA . GLY B 1 147 ? -12.305 5.219 -8.039 1 92.81 147 GLY B CA 1
ATOM 3170 C C . GLY B 1 147 ? -11.211 4.352 -7.441 1 92.81 147 GLY B C 1
ATOM 3171 O O . GLY B 1 147 ? -10.125 4.238 -8.008 1 92.81 147 GLY B O 1
ATOM 3172 N N . SER B 1 148 ? -11.445 3.928 -6.215 1 95.62 148 SER B N 1
ATOM 3173 C CA . SER B 1 148 ? -10.539 3.021 -5.527 1 95.62 148 SER B CA 1
ATOM 3174 C C . SER B 1 148 ? -11.125 1.618 -5.426 1 95.62 148 SER B C 1
ATOM 3176 O O . SER B 1 148 ? -12.242 1.441 -4.945 1 95.62 148 SER B O 1
ATOM 3178 N N . GLU B 1 149 ? -10.383 0.644 -5.945 1 96.88 149 GLU B N 1
ATOM 3179 C CA . GLU B 1 149 ? -10.875 -0.724 -6.055 1 96.88 149 GLU B CA 1
ATOM 3180 C C . GLU B 1 149 ? -9.945 -1.708 -5.352 1 96.88 149 GLU B C 1
ATOM 3182 O O . GLU B 1 149 ? -8.766 -1.794 -5.684 1 96.88 149 GLU B O 1
ATOM 3187 N N . LEU B 1 150 ? -10.484 -2.406 -4.352 1 98.06 150 LEU B N 1
ATOM 3188 C CA . LEU B 1 150 ? -9.742 -3.424 -3.619 1 98.06 150 LEU B CA 1
ATOM 3189 C C . LEU B 1 150 ? -10.109 -4.82 -4.102 1 98.06 150 LEU B C 1
ATOM 3191 O O . LEU B 1 150 ? -11.297 -5.145 -4.238 1 98.06 150 LEU B O 1
ATOM 3195 N N . VAL B 1 151 ? -9.109 -5.621 -4.441 1 96.62 151 VAL B N 1
ATOM 3196 C CA . VAL B 1 151 ? -9.312 -7.004 -4.863 1 96.62 151 VAL B CA 1
ATOM 3197 C C . VAL B 1 151 ? -8.641 -7.949 -3.871 1 96.62 151 VAL B C 1
ATOM 3199 O O . VAL B 1 151 ? -7.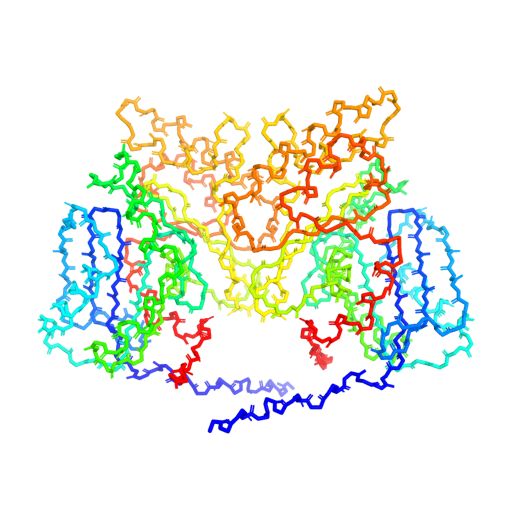434 -7.848 -3.629 1 96.62 151 VAL B O 1
ATOM 3202 N N . LEU B 1 152 ? -9.445 -8.797 -3.305 1 97.12 152 LEU B N 1
ATOM 3203 C CA . LEU B 1 152 ? -8.953 -9.836 -2.414 1 97.12 152 LEU B CA 1
ATOM 3204 C C . LEU B 1 152 ? -9.078 -11.211 -3.064 1 97.12 152 LEU B C 1
ATOM 3206 O O . LEU B 1 152 ? -10.109 -11.531 -3.658 1 97.12 152 LEU B O 1
ATOM 3210 N N . THR B 1 153 ? -7.984 -11.945 -3.012 1 93.06 153 THR B N 1
ATOM 3211 C CA . THR B 1 153 ? -8.047 -13.328 -3.473 1 93.06 153 THR B CA 1
ATOM 3212 C C . THR B 1 153 ? -7.801 -14.297 -2.318 1 93.06 153 THR B C 1
ATOM 3214 O O . THR B 1 153 ? -6.801 -14.18 -1.606 1 93.06 153 THR B O 1
ATOM 3217 N N . LEU B 1 154 ? -8.766 -15.227 -2.123 1 93.75 154 LEU B N 1
ATOM 3218 C CA . LEU B 1 154 ? -8.672 -16.219 -1.062 1 93.75 154 LEU B CA 1
ATOM 3219 C C . LEU B 1 154 ? -8.133 -17.547 -1.601 1 93.75 154 LEU B C 1
ATOM 3221 O O . LEU B 1 154 ? -8.781 -18.203 -2.418 1 93.75 154 LEU B O 1
ATOM 3225 N N . GLY B 1 155 ? -6.953 -17.922 -1.249 1 88.12 155 GLY B N 1
ATOM 3226 C CA . GLY B 1 155 ? -6.289 -19.172 -1.597 1 88.12 155 GLY B CA 1
ATOM 3227 C C . GLY B 1 155 ? -5.535 -19.797 -0.435 1 88.12 155 GLY B C 1
ATOM 3228 O O . GLY B 1 155 ? -6.086 -19.938 0.659 1 88.12 155 GLY B O 1
ATOM 3229 N N . THR B 1 156 ? -4.238 -20.125 -0.722 1 83.94 156 THR B N 1
ATOM 3230 C CA . THR B 1 156 ? -3.41 -20.594 0.382 1 83.94 156 THR B CA 1
ATOM 3231 C C . THR B 1 156 ? -3.258 -19.516 1.443 1 83.94 156 THR B C 1
ATOM 3233 O O . THR B 1 156 ? -3.141 -19.812 2.633 1 83.94 156 THR B O 1
ATOM 3236 N N . GLY B 1 157 ? -3.297 -18.375 1.006 1 90.31 157 GLY B N 1
ATOM 3237 C CA . GLY B 1 157 ? -3.303 -17.203 1.856 1 90.31 157 GLY B CA 1
ATOM 3238 C C . GLY B 1 157 ? -4.227 -16.109 1.354 1 90.31 157 GLY B C 1
ATOM 3239 O O . GLY B 1 157 ? -5.297 -16.391 0.812 1 90.31 157 GLY B O 1
ATOM 3240 N N . LEU B 1 158 ? -3.898 -14.922 1.648 1 94.62 158 LEU B N 1
ATOM 3241 C CA . LEU B 1 158 ? -4.688 -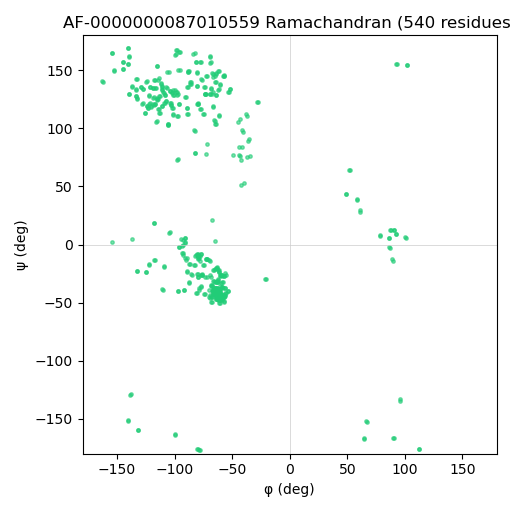13.766 1.233 1 94.62 158 LEU B CA 1
ATOM 3242 C C . LEU B 1 158 ? -3.918 -12.914 0.232 1 94.62 158 LEU B C 1
ATOM 3244 O O . LEU B 1 158 ? -2.857 -12.375 0.557 1 94.62 158 LEU B O 1
ATOM 3248 N N . GLY B 1 159 ? -4.402 -12.875 -0.988 1 94.25 159 GLY B N 1
ATOM 3249 C CA . GLY B 1 159 ? -3.895 -11.906 -1.949 1 94.25 159 GLY B CA 1
ATOM 3250 C C . GLY B 1 159 ? -4.594 -10.562 -1.872 1 94.25 159 GLY B C 1
ATOM 3251 O O . GLY B 1 159 ? -5.809 -10.5 -1.653 1 94.25 159 GLY B O 1
ATOM 3252 N N . VAL B 1 160 ? -3.844 -9.516 -2.002 1 96.62 160 VAL B N 1
ATOM 3253 C CA . VAL B 1 160 ? -4.398 -8.164 -1.947 1 96.62 160 VAL B CA 1
ATOM 3254 C C . VAL B 1 160 ? -3.861 -7.336 -3.111 1 96.62 160 VAL B C 1
ATOM 3256 O O . VAL B 1 160 ? -2.65 -7.281 -3.338 1 96.62 160 VAL B O 1
ATOM 3259 N N . ALA B 1 161 ? -4.684 -6.773 -3.869 1 95.56 161 ALA B N 1
ATOM 3260 C CA . ALA B 1 161 ? -4.348 -5.793 -4.898 1 95.56 161 ALA B CA 1
ATOM 3261 C C . ALA B 1 161 ? -5.27 -4.578 -4.82 1 95.56 161 ALA B C 1
ATOM 3263 O O . ALA B 1 161 ? -6.445 -4.707 -4.477 1 95.56 161 ALA B O 1
ATOM 3264 N N . PHE B 1 162 ? -4.734 -3.451 -5.055 1 96.12 162 PHE B N 1
ATOM 3265 C CA . P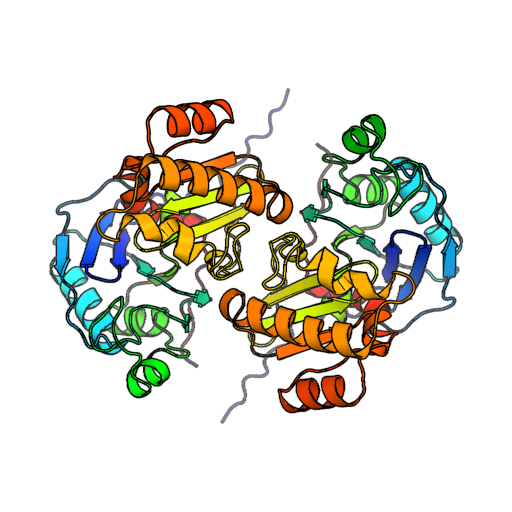HE B 1 162 ? -5.465 -2.195 -4.91 1 96.12 162 PHE B CA 1
ATOM 3266 C C . PHE B 1 162 ? -5.238 -1.297 -6.121 1 96.12 162 PHE B C 1
ATOM 3268 O O . PHE B 1 162 ? -4.113 -1.185 -6.613 1 96.12 162 PHE B O 1
ATOM 3275 N N . ALA B 1 163 ? -6.289 -0.725 -6.656 1 93.75 163 ALA B N 1
ATOM 3276 C CA . ALA B 1 163 ? -6.211 0.195 -7.789 1 93.75 163 ALA B CA 1
ATOM 3277 C C . ALA B 1 163 ? -6.875 1.529 -7.457 1 93.75 163 ALA B C 1
ATOM 3279 O O . ALA B 1 163 ? -7.922 1.564 -6.805 1 93.75 163 ALA B O 1
ATOM 3280 N N . ILE B 1 164 ? -6.266 2.576 -7.891 1 91.56 164 ILE B N 1
ATOM 3281 C CA . ILE B 1 164 ? -6.809 3.922 -7.762 1 91.56 164 ILE B CA 1
ATOM 3282 C C . ILE B 1 164 ? -6.926 4.562 -9.141 1 91.56 164 ILE B C 1
ATOM 3284 O O . ILE B 1 164 ? -5.922 4.75 -9.836 1 91.56 164 ILE B O 1
ATOM 3288 N N . GLU B 1 165 ? -8.094 4.871 -9.539 1 88.06 165 GLU B N 1
ATOM 3289 C CA . GLU B 1 165 ? -8.375 5.508 -10.828 1 88.06 165 GLU B CA 1
ATOM 3290 C C . GLU B 1 165 ? -7.668 4.781 -11.969 1 88.06 165 GLU B C 1
ATOM 3292 O O . GLU B 1 165 ? -6.996 5.41 -12.789 1 88.06 165 GLU B O 1
ATOM 3297 N N . GLY B 1 166 ? -7.742 3.516 -11.883 1 86.19 166 GLY B N 1
ATOM 3298 C CA . GLY B 1 166 ? -7.25 2.688 -12.969 1 86.19 166 GLY B CA 1
ATOM 3299 C C . GLY B 1 166 ? -5.766 2.391 -12.875 1 86.19 166 GLY B C 1
ATOM 3300 O O . GLY B 1 166 ? -5.176 1.835 -13.805 1 86.19 166 GLY B O 1
ATOM 3301 N N . THR B 1 167 ? -5.219 2.803 -11.828 1 84.5 167 THR B N 1
ATOM 3302 C CA . THR B 1 167 ? -3.809 2.496 -11.625 1 84.5 167 THR B CA 1
ATOM 3303 C C . THR B 1 167 ? -3.633 1.501 -10.484 1 84.5 167 THR B C 1
ATOM 3305 O O . THR B 1 167 ? -4.031 1.773 -9.352 1 84.5 167 THR B O 1
ATOM 3308 N N . LEU B 1 168 ? -3.051 0.357 -10.852 1 89.19 168 LEU B N 1
ATOM 3309 C CA . LEU B 1 168 ? -2.729 -0.614 -9.812 1 89.19 168 LEU B CA 1
ATOM 3310 C C . LEU B 1 168 ? -1.525 -0.154 -9 1 89.19 168 LEU B C 1
ATOM 3312 O O . LEU B 1 168 ? -0.501 0.24 -9.562 1 89.19 168 LEU B O 1
ATOM 3316 N N . THR B 1 169 ? -1.681 -0.172 -7.707 1 87.62 169 THR B N 1
ATOM 3317 C CA . THR B 1 169 ? -0.619 0.303 -6.828 1 87.62 169 THR B CA 1
ATOM 3318 C C . THR B 1 169 ? 0.486 -0.742 -6.699 1 87.62 169 THR B C 1
ATOM 3320 O O . THR B 1 169 ? 0.261 -1.926 -6.961 1 87.62 169 THR B O 1
ATOM 3323 N N . GLU B 1 170 ? 1.64 -0.192 -6.34 1 84.5 170 GLU B N 1
ATOM 3324 C CA . GLU B 1 170 ? 2.74 -1.111 -6.066 1 84.5 170 GLU B CA 1
ATOM 3325 C C . GLU B 1 170 ? 2.371 -2.105 -4.973 1 84.5 170 GLU B C 1
ATOM 3327 O O . GLU B 1 170 ? 1.684 -1.751 -4.012 1 84.5 170 GLU B O 1
ATOM 3332 N N . HIS B 1 171 ? 2.928 -3.217 -5.223 1 82.38 171 HIS B N 1
ATOM 3333 C CA . HIS B 1 171 ? 2.5 -4.297 -4.34 1 82.38 171 HIS B CA 1
ATOM 3334 C C . HIS B 1 171 ? 3.232 -4.238 -3.004 1 82.38 171 HIS B C 1
ATOM 3336 O O . HIS B 1 171 ? 4.465 -4.164 -2.967 1 82.38 171 HIS B O 1
ATOM 3342 N N . ILE B 1 172 ? 2.502 -4.121 -1.955 1 90.12 172 ILE B N 1
ATOM 3343 C CA . ILE B 1 172 ? 2.936 -4.438 -0.598 1 90.12 172 ILE B CA 1
ATOM 3344 C C . ILE B 1 172 ? 2.121 -5.613 -0.059 1 90.12 172 ILE B C 1
ATOM 3346 O O . ILE B 1 172 ? 1.013 -5.875 -0.53 1 90.12 172 ILE B O 1
ATOM 3350 N N . GLU B 1 173 ? 2.715 -6.352 0.865 1 94.5 173 GLU B N 1
ATOM 3351 C CA . GLU B 1 173 ? 2.039 -7.539 1.373 1 94.5 173 GLU B CA 1
ATOM 3352 C C . GLU B 1 173 ? 1.318 -7.246 2.686 1 94.5 173 GLU B C 1
ATOM 3354 O O . GLU B 1 173 ? 1.673 -7.793 3.73 1 94.5 173 GLU B O 1
ATOM 3359 N N . VAL B 1 174 ? 0.256 -6.543 2.541 1 95.88 174 VAL B N 1
ATOM 3360 C CA . VAL B 1 174 ? -0.538 -6.18 3.711 1 95.88 174 VAL B CA 1
ATOM 3361 C C . VAL B 1 174 ? -1.066 -7.441 4.387 1 95.88 174 VAL B C 1
ATOM 3363 O O . VAL B 1 174 ? -1.355 -7.438 5.586 1 95.88 174 VAL B O 1
ATOM 3366 N N . SER B 1 175 ? -1.123 -8.531 3.611 1 95.81 175 SER B N 1
ATOM 3367 C CA . SER B 1 175 ? -1.638 -9.789 4.156 1 95.81 175 SER B CA 1
ATOM 3368 C C . SER B 1 175 ? -0.759 -10.297 5.293 1 95.81 175 SER B C 1
ATOM 3370 O O . SER B 1 175 ? -1.198 -11.117 6.105 1 95.81 175 SER B O 1
ATOM 3372 N N . HIS B 1 176 ? 0.428 -9.844 5.359 1 95.62 176 HIS B N 1
ATOM 3373 C CA . HIS B 1 176 ? 1.344 -10.328 6.387 1 95.62 176 HIS B CA 1
ATOM 3374 C C . HIS B 1 176 ? 1.302 -9.438 7.625 1 95.62 176 HIS B C 1
ATOM 3376 O O . HIS B 1 176 ? 2.002 -9.695 8.609 1 95.62 176 HIS B O 1
ATOM 3382 N N . ALA B 1 177 ? 0.506 -8.383 7.637 1 96.88 177 ALA B N 1
ATOM 3383 C CA . ALA B 1 177 ? 0.252 -7.609 8.844 1 96.88 177 ALA B CA 1
ATOM 3384 C C . ALA B 1 177 ? -0.584 -8.406 9.844 1 96.88 177 ALA B C 1
ATOM 3386 O O . ALA B 1 177 ? -1.243 -9.383 9.469 1 96.88 177 ALA B O 1
ATOM 3387 N N . PRO B 1 178 ? -0.565 -7.996 11.062 1 97.44 178 PRO B N 1
ATOM 3388 C CA . PRO B 1 178 ? -1.378 -8.68 12.07 1 97.44 178 PRO B CA 1
ATOM 3389 C C . PRO B 1 178 ? -2.873 -8.609 11.766 1 97.44 178 PRO B C 1
ATOM 3391 O O . PRO B 1 178 ? -3.338 -7.656 11.141 1 97.44 178 PRO B O 1
ATOM 3394 N N . SER B 1 179 ? -3.518 -9.617 12.18 1 97.19 179 SER B N 1
ATOM 3395 C CA . SER B 1 179 ? -4.973 -9.625 12.086 1 97.19 179 SER B CA 1
ATOM 3396 C C . SER B 1 179 ? -5.621 -9.25 13.414 1 97.19 179 SER B C 1
ATOM 3398 O O . SER B 1 179 ? -4.965 -9.273 14.453 1 97.19 179 SER B O 1
ATOM 3400 N N . PRO B 1 180 ? -6.906 -8.898 13.383 1 94.62 180 PRO B N 1
ATOM 3401 C CA . PRO B 1 180 ? -7.574 -8.516 14.625 1 94.62 180 PRO B CA 1
ATOM 3402 C C . PRO B 1 180 ? -7.844 -9.703 15.547 1 94.62 180 PRO B C 1
ATOM 3404 O O . PRO B 1 180 ? -8.195 -9.516 16.703 1 94.62 180 PRO B O 1
ATOM 3407 N N . ILE B 1 181 ? -7.703 -10.914 15.062 1 94.62 181 ILE B N 1
ATOM 3408 C CA . ILE B 1 181 ? -8.055 -12.07 15.883 1 94.62 181 ILE B CA 1
ATOM 3409 C C . ILE B 1 181 ? -6.812 -12.93 16.125 1 94.62 181 ILE B C 1
ATOM 3411 O O . ILE B 1 181 ? -6.922 -14.109 16.453 1 94.62 181 ILE B O 1
ATOM 3415 N N . GLY B 1 182 ? -5.672 -12.352 15.922 1 93.38 182 GLY B N 1
ATOM 3416 C CA . GLY B 1 182 ? -4.422 -13.07 16.109 1 93.38 182 GLY B CA 1
ATOM 3417 C C . GLY B 1 182 ? -3.789 -13.531 14.812 1 93.38 182 GLY B C 1
ATOM 3418 O O . GLY B 1 182 ? -4.484 -13.727 13.812 1 93.38 182 GLY B O 1
ATOM 3419 N N . GLY B 1 183 ? -2.467 -13.719 14.797 1 94.94 183 GLY B N 1
ATOM 3420 C CA . GLY B 1 183 ? -1.775 -14.047 13.562 1 94.94 183 GLY B CA 1
ATOM 3421 C C . GLY B 1 183 ? -1.845 -12.938 12.523 1 94.94 183 GLY B C 1
ATOM 3422 O O . GLY B 1 183 ? -2.141 -11.789 12.859 1 94.94 183 GLY B O 1
ATOM 3423 N N . THR B 1 184 ? -1.484 -13.266 11.312 1 96.56 184 THR B N 1
ATOM 3424 C CA . THR B 1 184 ? -1.56 -12.297 10.219 1 96.56 184 THR B CA 1
ATOM 3425 C C . THR B 1 184 ? -2.857 -12.469 9.438 1 96.56 184 THR B C 1
ATOM 3427 O O . THR B 1 184 ? -3.576 -13.453 9.625 1 96.56 184 THR B O 1
ATOM 3430 N N . PHE B 1 185 ? -3.195 -11.484 8.617 1 97.75 185 PHE B N 1
ATOM 3431 C CA . PHE B 1 185 ? -4.328 -11.648 7.715 1 97.75 185 PHE B CA 1
ATOM 3432 C C . PHE B 1 185 ? -4.184 -12.914 6.879 1 97.75 185 PHE B C 1
ATOM 3434 O O . PHE B 1 185 ? -5.164 -13.617 6.641 1 97.75 185 PHE B O 1
ATOM 3441 N N . ASP B 1 186 ? -2.988 -13.172 6.449 1 95.06 186 ASP B N 1
ATOM 3442 C CA . ASP B 1 186 ? -2.68 -14.336 5.625 1 95.06 186 ASP B CA 1
ATOM 3443 C C . ASP B 1 186 ? -2.994 -15.641 6.363 1 95.06 186 ASP B C 1
ATOM 3445 O O . ASP B 1 186 ? -3.596 -16.547 5.797 1 95.06 186 ASP B O 1
ATOM 3449 N N . ASP B 1 187 ? -2.598 -15.711 7.621 1 93.81 187 ASP B N 1
ATOM 3450 C CA . ASP B 1 187 ? -2.865 -16.891 8.453 1 93.81 187 ASP B CA 1
ATOM 3451 C C . ASP B 1 187 ? -4.367 -17.141 8.562 1 93.81 187 ASP B C 1
ATOM 3453 O O . ASP B 1 187 ? -4.82 -18.281 8.406 1 93.81 187 ASP B O 1
ATOM 3457 N N . VAL B 1 188 ? -5.059 -16.109 8.828 1 96.69 188 VAL B N 1
ATOM 3458 C CA . VAL B 1 188 ? -6.492 -16.219 9.07 1 96.69 188 VAL B CA 1
ATOM 3459 C C . VAL B 1 188 ? -7.203 -16.625 7.781 1 96.69 188 VAL B C 1
ATOM 3461 O O . VAL B 1 188 ? -8.008 -17.562 7.785 1 96.69 188 VAL B O 1
ATOM 3464 N N . ALA B 1 189 ? -6.863 -16 6.688 1 96.69 189 ALA B N 1
ATOM 3465 C CA . ALA B 1 189 ? -7.496 -16.328 5.406 1 96.69 189 ALA B CA 1
ATOM 3466 C C . ALA B 1 189 ? -7.145 -17.734 4.957 1 96.69 189 ALA B C 1
ATOM 3468 O O . ALA B 1 189 ? -7.996 -18.469 4.434 1 96.69 189 ALA B O 1
ATOM 3469 N N . GLY B 1 190 ? -5.965 -18.125 5.188 1 93.69 190 GLY B N 1
ATOM 3470 C CA . GLY B 1 190 ? -5.492 -19.422 4.73 1 93.69 190 GLY B CA 1
ATOM 3471 C C . GLY B 1 190 ? -5.934 -20.578 5.621 1 93.69 190 GLY B C 1
ATOM 3472 O O . GLY B 1 190 ? -5.77 -21.75 5.27 1 93.69 190 GLY B O 1
ATOM 3473 N N . ALA B 1 191 ? -6.531 -20.312 6.777 1 95.44 191 ALA B N 1
ATOM 3474 C CA . ALA B 1 191 ? -6.863 -21.328 7.777 1 95.44 191 ALA B CA 1
ATOM 3475 C C . ALA B 1 191 ? -7.812 -22.375 7.207 1 95.44 191 ALA B C 1
ATOM 3477 O O . ALA B 1 191 ? -7.809 -23.531 7.637 1 95.44 191 ALA B O 1
ATOM 3478 N N . ILE B 1 192 ? -8.57 -22.031 6.234 1 95.81 192 ILE B N 1
ATOM 3479 C CA . ILE B 1 192 ? -9.57 -22.906 5.648 1 95.81 192 ILE B CA 1
ATOM 3480 C C . ILE B 1 192 ? -8.891 -24.109 5 1 95.81 192 ILE B C 1
ATOM 3482 O O . ILE B 1 192 ? -9.531 -25.125 4.727 1 95.81 192 ILE B O 1
ATOM 3486 N N . ASN B 1 193 ? -7.602 -23.984 4.695 1 89.69 193 ASN B N 1
ATOM 3487 C CA . ASN B 1 193 ? -6.863 -25.062 4.047 1 89.69 193 ASN B CA 1
ATOM 3488 C C . ASN B 1 193 ? -6.449 -26.141 5.047 1 89.69 193 ASN B C 1
ATOM 3490 O O . ASN B 1 193 ? -5.977 -27.219 4.652 1 89.69 193 ASN B O 1
ATOM 3494 N N . TYR B 1 194 ? -6.637 -25.875 6.336 1 90.88 194 TYR B N 1
ATOM 3495 C CA . TYR B 1 194 ? -6.297 -26.859 7.359 1 90.88 194 TYR B CA 1
ATOM 3496 C C . TYR B 1 194 ? -7.469 -27.781 7.633 1 90.88 194 TYR B C 1
ATOM 3498 O O . TYR B 1 194 ? -8.625 -27.359 7.613 1 90.88 194 TYR B O 1
ATOM 3506 N N . PRO B 1 195 ? -7.043 -28.938 7.973 1 90.88 195 PRO B N 1
ATOM 3507 C CA . PRO B 1 195 ? -8.102 -29.906 8.258 1 90.88 195 PRO B CA 1
ATOM 3508 C C . PRO B 1 195 ? -8.961 -29.516 9.461 1 90.88 195 PRO B C 1
ATOM 3510 O O . PRO B 1 195 ? -8.445 -28.953 10.43 1 90.88 195 PRO B O 1
ATOM 3513 N N . HIS B 1 196 ? -10.211 -29.688 9.43 1 92 196 HIS B N 1
ATOM 3514 C CA . HIS B 1 196 ? -11.18 -29.578 10.508 1 92 196 HIS B CA 1
ATOM 3515 C C . HIS B 1 196 ? -11.523 -28.109 10.797 1 92 196 HIS B C 1
ATOM 3517 O O . HIS B 1 196 ? -12.133 -27.812 11.82 1 92 196 HIS B O 1
ATOM 3523 N N . THR B 1 197 ? -10.992 -27.25 9.906 1 95.06 197 THR B N 1
ATOM 3524 C CA . THR B 1 197 ? -11.43 -25.859 10.055 1 95.06 197 THR B CA 1
ATOM 3525 C C . THR B 1 197 ? -12.93 -25.734 9.852 1 95.06 197 THR B C 1
ATOM 3527 O O . THR B 1 197 ? -13.492 -26.344 8.93 1 95.06 197 THR B O 1
ATOM 3530 N N . ASN B 1 198 ? -13.594 -25 10.758 1 97.31 198 ASN B N 1
ATOM 3531 C CA . ASN B 1 198 ? -15.016 -24.719 10.641 1 97.31 198 ASN B CA 1
ATOM 3532 C C . ASN B 1 198 ? -15.297 -23.625 9.617 1 97.31 198 ASN B C 1
ATOM 3534 O O . ASN B 1 198 ? -14.977 -22.453 9.852 1 97.31 198 ASN B O 1
ATOM 3538 N N . PRO B 1 199 ? -16 -24 8.578 1 97.25 199 PRO B N 1
ATOM 3539 C CA . PRO B 1 199 ? -16.219 -23.031 7.5 1 97.25 199 PRO B CA 1
ATOM 3540 C C . PRO B 1 199 ? -17.031 -21.812 7.953 1 97.25 199 PRO B C 1
ATOM 3542 O O . PRO B 1 199 ? -16.828 -20.703 7.457 1 97.25 199 PRO B O 1
ATOM 3545 N N . GLN B 1 200 ? -17.906 -22.031 8.852 1 98.19 200 GLN B N 1
ATOM 3546 C CA . GLN B 1 200 ? -18.719 -20.922 9.336 1 98.19 200 GLN B CA 1
ATOM 3547 C C . GLN B 1 200 ? -17.875 -19.922 10.109 1 98.19 200 GLN B C 1
ATOM 3549 O O . GLN B 1 200 ? -17.953 -18.719 9.867 1 98.19 200 GLN B O 1
ATOM 3554 N N . GLN B 1 201 ? -17.141 -20.469 11 1 98.12 201 GLN B N 1
ATOM 3555 C CA . GLN B 1 201 ? -16.266 -19.594 11.773 1 98.12 201 GLN B CA 1
ATOM 3556 C C . GLN B 1 201 ? -15.25 -18.906 10.875 1 98.12 201 GLN B C 1
ATOM 3558 O O . GLN B 1 201 ? -14.977 -17.719 11.047 1 98.12 201 GLN B O 1
ATOM 3563 N N . TRP B 1 202 ? -14.656 -19.641 9.977 1 98.5 202 TRP B N 1
ATOM 3564 C CA . TRP B 1 202 ? -13.711 -19.078 9.016 1 98.5 202 TRP B CA 1
ATOM 3565 C C . TRP B 1 202 ? -14.359 -17.953 8.211 1 98.5 202 TRP B C 1
ATOM 3567 O O . TRP B 1 202 ? -13.766 -16.891 8.023 1 98.5 202 TRP B O 1
ATOM 3577 N N . SER B 1 203 ? -15.555 -18.188 7.777 1 98.75 203 SER B N 1
ATOM 3578 C CA . SER B 1 203 ? -16.281 -17.203 6.996 1 98.75 203 SER B CA 1
ATOM 3579 C C . SER B 1 203 ? -16.484 -15.914 7.793 1 98.75 203 SER B C 1
ATOM 3581 O O . SER B 1 203 ? -16.328 -14.812 7.258 1 98.75 203 SER B O 1
ATOM 3583 N N . HIS B 1 204 ? -16.812 -16.062 9.008 1 98.62 204 HIS B N 1
ATOM 3584 C CA . HIS B 1 204 ? -16.953 -14.891 9.867 1 98.62 204 HIS B CA 1
ATOM 3585 C C . HIS B 1 204 ? -15.633 -14.172 10.055 1 98.62 204 HIS B C 1
ATOM 3587 O O . HIS B 1 204 ? -15.594 -12.945 10.148 1 98.62 204 HIS B O 1
ATOM 3593 N N . ASN B 1 205 ? -14.602 -14.961 10.141 1 98.44 205 ASN B N 1
ATOM 3594 C CA . ASN B 1 205 ? -13.281 -14.359 10.273 1 98.44 205 ASN B CA 1
ATOM 3595 C C . ASN B 1 205 ? -12.906 -13.562 9.031 1 98.44 205 ASN B C 1
ATOM 3597 O O . ASN B 1 205 ? -12.211 -12.547 9.125 1 98.44 205 ASN B O 1
ATOM 3601 N N . ILE B 1 206 ? -13.359 -13.969 7.844 1 98.62 206 ILE B N 1
ATOM 3602 C CA . ILE B 1 206 ? -13.125 -13.219 6.613 1 98.62 206 ILE B CA 1
ATOM 3603 C C . ILE B 1 206 ? -13.812 -11.859 6.695 1 98.62 206 ILE B C 1
ATOM 3605 O O . ILE B 1 206 ? -13.242 -10.844 6.297 1 98.62 206 ILE B O 1
ATOM 3609 N N . VAL B 1 207 ? -14.977 -11.844 7.273 1 98.69 207 VAL B N 1
ATOM 3610 C CA . VAL B 1 207 ? -15.68 -10.578 7.465 1 98.69 207 VAL B CA 1
ATOM 3611 C C . VAL B 1 207 ? -14.859 -9.664 8.375 1 98.69 207 VAL B C 1
ATOM 3613 O O . VAL B 1 207 ? -14.711 -8.469 8.102 1 98.69 207 VAL B O 1
ATOM 3616 N N . ARG B 1 208 ? -14.289 -10.242 9.406 1 98.25 208 ARG B N 1
ATOM 3617 C CA . ARG B 1 208 ? -13.469 -9.469 10.336 1 98.25 208 ARG B CA 1
ATOM 3618 C C . ARG B 1 208 ? -12.234 -8.906 9.641 1 98.25 208 ARG B C 1
ATOM 3620 O O . ARG B 1 208 ? -11.797 -7.793 9.93 1 98.25 208 ARG B O 1
ATOM 3627 N N . ILE B 1 209 ? -11.656 -9.672 8.727 1 98.19 209 ILE B N 1
ATOM 3628 C CA . ILE B 1 209 ? -10.523 -9.219 7.926 1 98.19 209 ILE B CA 1
ATOM 3629 C C . ILE B 1 209 ? -10.93 -8.008 7.094 1 98.19 209 ILE B C 1
ATOM 3631 O O . ILE B 1 209 ? -10.234 -6.992 7.078 1 98.19 209 ILE B O 1
ATOM 3635 N N . ILE B 1 210 ? -12.039 -8.148 6.461 1 98.56 210 ILE B N 1
ATOM 3636 C CA . ILE B 1 210 ? -12.523 -7.094 5.574 1 98.56 210 ILE B CA 1
ATOM 3637 C C . ILE B 1 210 ? -12.805 -5.824 6.375 1 98.56 210 ILE B C 1
ATOM 3639 O O . ILE B 1 210 ? -12.422 -4.727 5.961 1 98.56 210 ILE B O 1
ATOM 3643 N N . GLU B 1 211 ? -13.391 -5.988 7.559 1 98.19 211 GLU B N 1
ATOM 3644 C CA . GLU B 1 211 ? -13.664 -4.852 8.43 1 98.19 211 GLU B CA 1
ATOM 3645 C C . GLU B 1 211 ? -12.375 -4.172 8.875 1 98.19 211 GLU B C 1
ATOM 3647 O O . GLU B 1 211 ? -12.305 -2.945 8.961 1 98.19 211 GLU B O 1
ATOM 3652 N N . ALA B 1 212 ? -11.383 -4.941 9.117 1 97.88 212 ALA B N 1
ATOM 3653 C CA . ALA B 1 212 ? -10.102 -4.406 9.578 1 97.88 212 ALA B CA 1
ATOM 3654 C C . ALA B 1 212 ? -9.367 -3.699 8.438 1 97.88 212 ALA B C 1
ATOM 3656 O O . ALA B 1 212 ? -8.578 -2.785 8.68 1 97.88 212 ALA B O 1
ATOM 3657 N N . LEU B 1 213 ? -9.617 -4.113 7.199 1 98.12 213 LEU B N 1
ATOM 3658 C CA . LEU B 1 213 ? -8.938 -3.535 6.043 1 98.12 213 LEU B CA 1
ATOM 3659 C C . LEU B 1 213 ? -9.617 -2.244 5.602 1 98.12 213 LEU B C 1
ATOM 3661 O O . LEU B 1 213 ? -9.008 -1.424 4.91 1 98.12 213 LEU B O 1
ATOM 3665 N N . TRP B 1 214 ? -10.828 -2.01 6.02 1 97.75 214 TRP B N 1
ATOM 3666 C CA . TRP B 1 214 ? -11.602 -0.862 5.559 1 97.75 214 TRP B CA 1
ATOM 3667 C C . TRP B 1 214 ? -10.906 0.445 5.926 1 97.75 214 TRP B C 1
ATOM 3669 O O . TRP B 1 214 ? -10.656 1.288 5.062 1 97.75 214 TRP B O 1
ATOM 3679 N N . PRO B 1 215 ? -10.5 0.652 7.168 1 96 215 PRO B N 1
ATOM 3680 C CA . PRO B 1 215 ? -9.875 1.93 7.504 1 96 215 PRO B CA 1
ATOM 3681 C C . PRO B 1 215 ? -8.484 2.088 6.879 1 96 215 PRO B C 1
ATOM 3683 O O . PRO B 1 215 ? -7.938 3.191 6.859 1 96 215 PRO B O 1
ATOM 3686 N N . VAL B 1 216 ? -7.918 1.048 6.383 1 96.75 216 VAL B N 1
ATOM 3687 C CA . VAL B 1 216 ? -6.602 1.077 5.754 1 96.75 216 VAL B CA 1
ATOM 3688 C C . VAL B 1 216 ? -6.73 1.574 4.316 1 96.75 216 VAL B C 1
ATOM 3690 O O . VAL B 1 216 ? -5.945 2.418 3.873 1 96.75 216 VAL B O 1
ATOM 3693 N N . TYR B 1 217 ? -7.75 1.1 3.623 1 96.75 217 TYR B N 1
ATOM 3694 C CA . TYR B 1 217 ? -7.789 1.307 2.182 1 96.75 217 TYR B CA 1
ATOM 3695 C C . TYR B 1 217 ? -8.891 2.287 1.801 1 96.75 217 TYR B C 1
ATOM 3697 O O . TYR B 1 217 ? -8.75 3.055 0.845 1 96.75 217 TYR B O 1
ATOM 3705 N N . ARG B 1 218 ? -10.07 2.223 2.465 1 96.62 218 ARG B N 1
ATOM 3706 C CA . ARG B 1 218 ? -11.25 3.014 2.141 1 96.62 218 ARG B CA 1
ATOM 3707 C C . ARG B 1 218 ? -11.609 2.885 0.663 1 96.62 218 ARG B C 1
ATOM 3709 O O . ARG B 1 218 ? -11.68 3.885 -0.054 1 96.62 218 ARG B O 1
ATOM 3716 N N . TRP B 1 219 ? -11.953 1.723 0.249 1 97.19 219 TRP B N 1
ATOM 3717 C CA . TRP B 1 219 ? -12.227 1.43 -1.154 1 97.19 219 TRP B CA 1
ATOM 3718 C C . TRP B 1 219 ? -13.641 1.852 -1.537 1 97.19 219 TRP B C 1
ATOM 3720 O O . TRP B 1 219 ? -14.492 2.041 -0.668 1 97.19 219 TRP B O 1
ATOM 3730 N N . ASP B 1 220 ? -13.844 2.08 -2.877 1 97.19 220 ASP B N 1
ATOM 3731 C CA . ASP B 1 220 ? -15.18 2.275 -3.434 1 97.19 220 ASP B CA 1
ATOM 3732 C C . ASP B 1 220 ? -15.82 0.942 -3.818 1 97.19 220 ASP B C 1
ATOM 3734 O O . ASP B 1 220 ? -17.031 0.771 -3.703 1 97.19 220 ASP B O 1
ATOM 3738 N N . GLN B 1 221 ? -15 0.01 -4.238 1 98.25 221 GLN B N 1
ATOM 3739 C CA . GLN B 1 221 ? -15.469 -1.29 -4.715 1 98.25 221 GLN B CA 1
ATOM 3740 C C . GLN B 1 221 ? -14.562 -2.414 -4.211 1 98.25 221 GLN B C 1
ATOM 3742 O O . GLN B 1 221 ? -13.336 -2.314 -4.289 1 98.25 221 GLN B O 1
ATOM 3747 N N . LEU B 1 222 ? -15.203 -3.426 -3.625 1 98.56 222 LEU B N 1
ATOM 3748 C CA . LEU B 1 222 ? -14.492 -4.613 -3.174 1 98.56 222 LEU B CA 1
ATOM 3749 C C . LEU B 1 222 ? -14.797 -5.809 -4.066 1 98.56 222 LEU B C 1
ATOM 3751 O O . LEU B 1 222 ? -15.969 -6.074 -4.371 1 98.56 222 LEU B O 1
ATOM 3755 N N . TYR B 1 223 ? -13.75 -6.469 -4.543 1 97.38 223 TYR B N 1
ATOM 3756 C CA . TYR B 1 223 ? -13.844 -7.738 -5.254 1 97.38 223 TYR B CA 1
ATOM 3757 C C . TYR B 1 223 ? -13.242 -8.875 -4.43 1 97.38 223 TYR B C 1
ATOM 3759 O O . TYR B 1 223 ? -12.203 -8.695 -3.789 1 97.38 223 TYR B O 1
ATOM 3767 N N . ILE B 1 224 ? -13.914 -10.008 -4.441 1 97.12 224 ILE B N 1
ATOM 3768 C CA . ILE B 1 224 ? -13.359 -11.18 -3.768 1 97.12 224 ILE B CA 1
ATOM 3769 C C . ILE B 1 224 ? -13.336 -12.367 -4.73 1 97.12 224 ILE B C 1
ATOM 3771 O O . ILE B 1 224 ? -14.359 -12.711 -5.328 1 97.12 224 ILE B O 1
ATOM 3775 N N . GLY B 1 225 ? -12.18 -12.883 -4.941 1 93 225 GLY B N 1
ATOM 3776 C CA . GLY B 1 225 ? -12.008 -14.07 -5.754 1 93 225 GLY B CA 1
ATOM 3777 C C . GLY B 1 225 ? -11.125 -15.117 -5.094 1 93 225 GLY B C 1
ATOM 3778 O O . GLY B 1 225 ? -11.039 -15.188 -3.865 1 93 225 GLY B O 1
ATOM 3779 N N . GLY B 1 226 ? -10.586 -16.031 -5.961 1 88.44 226 GLY B N 1
ATOM 3780 C CA . GLY B 1 226 ? -9.773 -17.141 -5.457 1 88.44 226 GLY B CA 1
ATOM 3781 C C . GLY B 1 226 ? -10.578 -18.391 -5.199 1 88.44 226 GLY B C 1
ATOM 3782 O O . GLY B 1 226 ? -11.789 -18.328 -4.945 1 88.44 226 GLY B O 1
ATOM 3783 N N . GLY B 1 227 ? -9.883 -19.5 -5.25 1 86.75 227 GLY B N 1
ATOM 3784 C CA . GLY B 1 227 ? -10.547 -20.781 -5.094 1 86.75 227 GLY B CA 1
ATOM 3785 C C . GLY B 1 227 ? -11.289 -20.906 -3.777 1 86.75 227 GLY B C 1
ATOM 3786 O O . GLY B 1 227 ? -12.375 -21.5 -3.725 1 86.75 227 GLY B O 1
ATOM 3787 N N . ASN B 1 228 ? -10.75 -20.375 -2.713 1 92.12 228 ASN B N 1
ATOM 3788 C CA . ASN B 1 228 ? -11.344 -20.547 -1.392 1 92.12 228 ASN B CA 1
ATOM 3789 C C . ASN B 1 228 ? -12.523 -19.594 -1.182 1 92.12 228 ASN B C 1
ATOM 3791 O O . ASN B 1 228 ? -13.266 -19.734 -0.205 1 92.12 228 ASN B O 1
ATOM 3795 N N . ALA B 1 229 ? -12.703 -18.641 -2.109 1 94.62 229 ALA B N 1
ATOM 3796 C CA . ALA B 1 229 ? -13.875 -17.766 -2.016 1 94.62 229 ALA B CA 1
ATOM 3797 C C . ALA B 1 229 ? -15.164 -18.578 -2.096 1 94.62 229 ALA B C 1
ATOM 3799 O O . ALA B 1 229 ? -16.188 -18.188 -1.53 1 94.62 229 ALA B O 1
ATOM 3800 N N . PHE B 1 230 ? -15.086 -19.719 -2.736 1 93.62 230 PHE B N 1
ATOM 3801 C CA . PHE B 1 230 ? -16.25 -20.578 -2.922 1 93.62 230 PHE B CA 1
ATOM 3802 C C . PHE B 1 230 ? -16.578 -21.344 -1.643 1 93.62 230 PHE B C 1
ATOM 3804 O O . PHE B 1 230 ? -17.656 -21.938 -1.522 1 93.62 230 PHE B O 1
ATOM 3811 N N . LYS B 1 231 ? -15.734 -21.266 -0.679 1 95.75 231 LYS B N 1
ATOM 3812 C CA . LYS B 1 231 ? -15.945 -21.969 0.586 1 95.75 231 LYS B CA 1
ATOM 3813 C C . LYS B 1 231 ? -16.641 -21.062 1.602 1 95.75 231 LYS B C 1
ATOM 3815 O O . LYS B 1 231 ? -17 -21.516 2.695 1 95.75 231 LYS B O 1
ATOM 3820 N N . LEU B 1 232 ? -16.812 -19.781 1.254 1 97.81 232 LEU B N 1
ATOM 3821 C CA . LEU B 1 232 ? -17.578 -18.906 2.117 1 97.81 232 LEU B CA 1
ATOM 3822 C C . LEU B 1 232 ? -19.016 -19.422 2.266 1 97.81 232 LEU B C 1
ATOM 3824 O O . LEU B 1 232 ? -19.625 -19.859 1.289 1 97.81 232 LEU B O 1
ATOM 3828 N N . THR B 1 233 ? -19.531 -19.375 3.48 1 98.44 233 THR B N 1
ATOM 3829 C CA . THR B 1 233 ? -20.891 -19.812 3.709 1 98.44 233 THR B CA 1
ATOM 3830 C C . THR B 1 233 ? -21.891 -18.844 3.068 1 98.44 233 THR B C 1
ATOM 3832 O O . THR B 1 233 ? -21.578 -17.672 2.867 1 98.44 233 THR B O 1
ATOM 3835 N N . ALA B 1 234 ? -23.016 -19.344 2.795 1 98.06 234 ALA B N 1
ATOM 3836 C CA . ALA B 1 234 ? -24.031 -18.594 2.055 1 98.06 234 ALA B CA 1
ATOM 3837 C C . ALA B 1 234 ? -24.406 -17.297 2.789 1 98.06 234 ALA B C 1
ATOM 3839 O O . ALA B 1 234 ? -24.562 -16.25 2.168 1 98.06 234 ALA B O 1
ATOM 3840 N N . ASP B 1 235 ? -24.578 -17.344 4.051 1 98.38 235 ASP B N 1
ATOM 3841 C CA . ASP B 1 235 ? -24.984 -16.172 4.82 1 98.38 235 ASP B CA 1
ATOM 3842 C C . ASP B 1 235 ? -23.922 -15.086 4.762 1 98.38 235 ASP B C 1
ATOM 3844 O O . ASP B 1 235 ? -24.234 -13.906 4.621 1 98.38 235 ASP B O 1
ATOM 3848 N N . VAL B 1 236 ? -22.719 -15.508 4.879 1 98.56 236 VAL B N 1
ATOM 3849 C CA . VAL B 1 236 ? -21.641 -14.539 4.824 1 98.56 236 VAL B CA 1
ATOM 3850 C C . VAL B 1 236 ? -21.516 -13.977 3.408 1 98.56 236 VAL B C 1
ATOM 3852 O O . VAL B 1 236 ? -21.328 -12.773 3.227 1 98.56 236 VAL B O 1
ATOM 3855 N N . ARG B 1 237 ? -21.594 -14.781 2.416 1 97.94 237 ARG B N 1
ATOM 3856 C CA . ARG B 1 237 ? -21.562 -14.32 1.032 1 97.94 237 ARG B CA 1
ATOM 3857 C C . ARG B 1 237 ? -22.672 -13.312 0.764 1 97.94 237 ARG B C 1
ATOM 3859 O O . ARG B 1 237 ? -22.438 -12.273 0.155 1 97.94 237 ARG B O 1
ATOM 3866 N N . ASP B 1 238 ? -23.828 -13.641 1.232 1 98.25 238 ASP B N 1
ATOM 3867 C CA . ASP B 1 238 ? -24.969 -12.75 1.062 1 98.25 238 ASP B CA 1
ATOM 3868 C C . ASP B 1 238 ? -24.734 -11.414 1.766 1 98.25 238 ASP B C 1
ATOM 3870 O O . ASP B 1 238 ? -25.047 -10.359 1.221 1 98.25 238 ASP B O 1
ATOM 3874 N N . HIS B 1 239 ? -24.219 -11.516 2.953 1 98.44 239 HIS B N 1
ATOM 3875 C CA . HIS B 1 239 ? -23.922 -10.312 3.713 1 98.44 239 HIS B CA 1
ATOM 3876 C C . HIS B 1 239 ? -22.938 -9.422 2.959 1 98.44 239 HIS B C 1
ATOM 3878 O O . HIS B 1 239 ? -23.188 -8.227 2.779 1 98.44 239 HIS B O 1
ATOM 3884 N N . LEU B 1 240 ? -21.891 -9.992 2.471 1 98.44 240 LEU B N 1
ATOM 3885 C CA . LEU B 1 240 ? -20.875 -9.242 1.743 1 98.44 240 LEU B CA 1
ATOM 3886 C C . LEU B 1 240 ? -21.438 -8.688 0.438 1 98.44 240 LEU B C 1
ATOM 3888 O O . LEU B 1 240 ? -21.125 -7.555 0.058 1 98.44 240 LEU B O 1
ATOM 3892 N N . SER B 1 241 ? -22.234 -9.445 -0.231 1 98 241 SER B N 1
ATOM 3893 C CA . SER B 1 241 ? -22.891 -8.977 -1.446 1 98 241 SER B CA 1
ATOM 3894 C C . SER B 1 241 ? -23.797 -7.777 -1.16 1 98 241 SER B C 1
ATOM 3896 O O . SER B 1 241 ? -23.844 -6.836 -1.953 1 98 241 SER B O 1
ATOM 3898 N N . SER B 1 242 ? -24.453 -7.812 -0.045 1 98.25 242 SER B N 1
ATOM 3899 C CA . SER B 1 242 ? -25.359 -6.723 0.326 1 98.25 242 SER B CA 1
ATOM 3900 C C . SER B 1 242 ? -24.578 -5.434 0.582 1 98.25 242 SER B C 1
ATOM 3902 O O . SER B 1 242 ? -25.141 -4.34 0.494 1 98.25 242 SER B O 1
ATOM 3904 N N . LEU B 1 243 ? -23.328 -5.617 0.862 1 97.62 243 LEU B N 1
ATOM 3905 C CA . LEU B 1 243 ? -22.469 -4.461 1.092 1 97.62 243 LEU B CA 1
ATOM 3906 C C . LEU B 1 243 ? -21.812 -4 -0.207 1 97.62 243 LEU B C 1
ATOM 3908 O O . LEU B 1 243 ? -20.969 -3.109 -0.197 1 97.62 243 LEU B O 1
ATOM 3912 N N . GLY B 1 244 ? -22.141 -4.68 -1.32 1 97.56 244 GLY B N 1
ATOM 3913 C CA . GLY B 1 244 ? -21.672 -4.23 -2.621 1 97.56 244 GLY B CA 1
ATOM 3914 C C . GLY B 1 244 ? -20.469 -5.01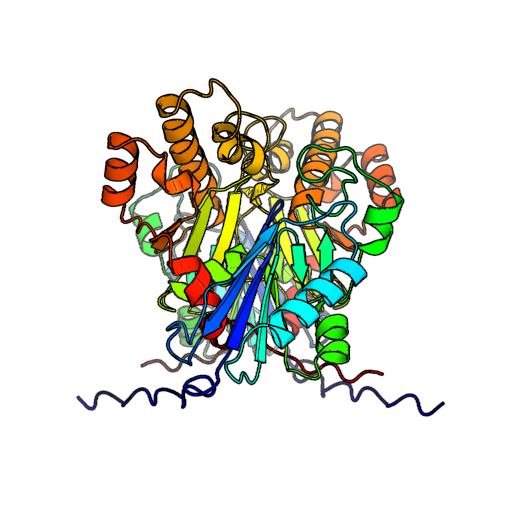6 -3.129 1 97.56 244 GLY B C 1
ATOM 3915 O O . GLY B 1 244 ? -19.891 -4.672 -4.156 1 97.56 244 GLY B O 1
ATOM 3916 N N . THR B 1 245 ? -20.109 -6.059 -2.41 1 98.31 245 THR B N 1
ATOM 3917 C CA . THR B 1 245 ? -18.984 -6.883 -2.828 1 98.31 245 THR B CA 1
ATOM 3918 C C . THR B 1 245 ? -19.312 -7.652 -4.102 1 98.31 245 THR B C 1
ATOM 3920 O O . THR B 1 245 ? -20.406 -8.195 -4.234 1 98.31 245 THR B O 1
ATOM 3923 N N . ILE B 1 246 ? -18.391 -7.656 -5.066 1 96.62 246 ILE B N 1
ATOM 3924 C CA . ILE B 1 246 ? -18.531 -8.453 -6.281 1 96.62 246 ILE B CA 1
ATOM 3925 C C . ILE B 1 246 ? -17.625 -9.688 -6.191 1 96.62 246 ILE B C 1
ATOM 3927 O O . ILE B 1 246 ? -16.422 -9.57 -6.012 1 96.62 246 ILE B O 1
ATOM 3931 N N . PHE B 1 247 ? -18.203 -10.82 -6.285 1 95.94 247 PHE B N 1
ATOM 3932 C CA . PHE B 1 247 ? -17.453 -12.07 -6.266 1 95.94 247 PHE B CA 1
ATOM 3933 C C . PHE B 1 247 ? -17.016 -12.469 -7.676 1 95.94 247 PHE B C 1
ATOM 3935 O O . PHE B 1 247 ? -17.797 -12.344 -8.625 1 95.94 247 PHE B O 1
ATOM 3942 N N . LEU B 1 248 ? -15.773 -12.859 -7.699 1 89.31 248 LEU B N 1
ATOM 3943 C CA . LEU B 1 248 ? -15.203 -13.219 -8.992 1 89.31 248 LEU B CA 1
ATOM 3944 C C . LEU B 1 248 ? -15.445 -14.688 -9.297 1 89.31 248 LEU B C 1
ATOM 3946 O O . LEU B 1 248 ? -15.5 -15.523 -8.391 1 89.31 248 LEU B O 1
ATOM 3950 N N . ASP B 1 249 ? -15.578 -14.883 -10.602 1 78.75 249 ASP B N 1
ATOM 3951 C CA . ASP B 1 249 ? -15.672 -16.266 -11.047 1 78.75 249 ASP B CA 1
ATOM 3952 C C . ASP B 1 249 ? -14.289 -16.891 -11.203 1 78.75 249 ASP B C 1
ATOM 3954 O O . ASP B 1 249 ? -13.273 -16.203 -11.078 1 78.75 249 ASP B O 1
ATOM 3958 N N . TYR B 1 250 ? -14.25 -18.25 -11.281 1 64.31 250 TYR B N 1
ATOM 3959 C CA . TYR B 1 250 ? -13.008 -19.016 -11.359 1 64.31 250 TYR B CA 1
ATOM 3960 C C . TYR B 1 250 ? -12.156 -18.547 -12.531 1 64.31 250 TYR B C 1
ATOM 3962 O O . TYR B 1 250 ? -10.922 -18.547 -12.453 1 64.31 250 TYR B O 1
ATOM 3970 N N . GLU B 1 251 ? -12.836 -17.984 -13.539 1 60.56 251 GLU B N 1
ATOM 3971 C CA . GLU B 1 251 ? -12.133 -17.703 -14.781 1 60.56 251 GLU B CA 1
ATOM 3972 C C . GLU B 1 251 ? -11.539 -16.297 -14.773 1 60.56 251 GLU B C 1
ATOM 3974 O O . GLU B 1 251 ? -10.727 -15.945 -15.641 1 60.56 251 GLU B O 1
ATOM 3979 N N . ALA B 1 252 ? -11.938 -15.484 -13.781 1 59.28 252 ALA B N 1
ATOM 3980 C CA . ALA B 1 252 ? -11.484 -14.094 -13.797 1 59.28 252 ALA B CA 1
ATOM 3981 C C . ALA B 1 252 ? -9.969 -14.008 -13.719 1 59.28 252 ALA B C 1
ATOM 3983 O O . ALA B 1 252 ? -9.352 -13.188 -14.406 1 59.28 252 ALA B O 1
ATOM 3984 N N . GLY B 1 253 ? -9.359 -14.836 -12.961 1 60 253 GLY B N 1
ATOM 3985 C CA . GLY B 1 253 ? -7.91 -14.812 -12.812 1 60 253 GLY B CA 1
ATOM 3986 C C . GLY B 1 253 ? -7.172 -15.031 -14.117 1 60 253 GLY B C 1
ATOM 3987 O O . GLY B 1 253 ? -6.207 -14.328 -14.414 1 60 253 GLY B O 1
ATOM 3988 N N . ALA B 1 254 ? -7.777 -15.828 -14.961 1 62.16 254 ALA B N 1
ATOM 3989 C CA . ALA B 1 254 ? -7.098 -16.156 -16.203 1 62.16 254 ALA B CA 1
ATOM 3990 C C . ALA B 1 254 ? -7.18 -14.984 -17.188 1 62.16 254 ALA B C 1
ATOM 3992 O O . ALA B 1 254 ? -6.227 -14.711 -17.922 1 62.16 254 ALA B O 1
ATOM 3993 N N . ARG B 1 255 ? -8.141 -14.188 -17.078 1 73.25 255 ARG B N 1
ATOM 3994 C CA . ARG B 1 255 ? -8.336 -13.047 -17.969 1 73.25 255 ARG B CA 1
ATOM 3995 C C . ARG B 1 255 ? -7.434 -11.883 -17.578 1 73.25 255 ARG B C 1
ATOM 3997 O O . ARG B 1 255 ? -7.168 -10.992 -18.391 1 73.25 255 ARG B O 1
ATOM 4004 N N . GLY B 1 256 ? -6.891 -12 -16.484 1 89.25 256 GLY B N 1
ATOM 4005 C CA . GLY B 1 256 ? -6.137 -10.852 -15.984 1 89.25 256 GLY B CA 1
ATOM 4006 C C . GLY B 1 256 ? -4.773 -10.711 -16.641 1 89.25 256 GLY B C 1
ATOM 4007 O O . GLY B 1 256 ? -4.168 -9.641 -16.594 1 89.25 256 GLY B O 1
ATOM 4008 N N . GLY B 1 257 ? -4.355 -11.812 -17.328 1 91.88 257 GLY B N 1
ATOM 4009 C CA . GLY B 1 257 ? -3.023 -11.781 -17.906 1 91.88 257 GLY B CA 1
ATOM 4010 C C . GLY B 1 257 ? -2.914 -10.812 -19.078 1 91.88 257 GLY B C 1
ATOM 4011 O O . GLY B 1 257 ? -1.891 -10.141 -19.234 1 91.88 257 GLY B O 1
ATOM 4012 N N . ALA B 1 258 ? -3.945 -10.742 -19.922 1 92.38 258 ALA B N 1
ATOM 4013 C CA . ALA B 1 258 ? -3.965 -9.789 -21.031 1 92.38 258 ALA B CA 1
ATOM 4014 C C . ALA B 1 258 ? -4.23 -8.375 -20.547 1 92.38 258 ALA B C 1
ATOM 4016 O O . ALA B 1 258 ? -3.516 -7.438 -20.906 1 92.38 258 ALA B O 1
ATOM 4017 N N . ALA B 1 259 ? -5.172 -8.297 -19.625 1 91.12 259 ALA B N 1
ATOM 4018 C CA . ALA B 1 259 ? -5.605 -6.992 -19.125 1 91.12 259 ALA B CA 1
ATOM 4019 C C . ALA B 1 259 ? -4.508 -6.324 -18.312 1 91.12 259 ALA B C 1
ATOM 4021 O O . ALA B 1 259 ? -4.438 -5.094 -18.234 1 91.12 259 ALA B O 1
ATOM 4022 N N . ALA B 1 260 ? -3.625 -7.062 -17.688 1 91.88 260 ALA B N 1
ATOM 4023 C CA . ALA B 1 260 ? -2.555 -6.527 -16.859 1 91.88 260 ALA B CA 1
ATOM 4024 C C . ALA B 1 260 ? -1.68 -5.551 -17.641 1 91.88 260 ALA B C 1
ATOM 4026 O O . ALA B 1 260 ? -1.133 -4.605 -17.062 1 91.88 260 ALA B O 1
ATOM 4027 N N . TRP B 1 261 ? -1.588 -5.695 -18.891 1 91.25 261 TRP B N 1
ATOM 4028 C CA . TRP B 1 261 ? -0.735 -4.863 -19.719 1 91.25 261 TRP B CA 1
ATOM 4029 C C . TRP B 1 261 ? -1.315 -3.459 -19.859 1 91.25 261 TRP B C 1
ATOM 4031 O O . TRP B 1 261 ? -0.629 -2.539 -20.312 1 91.25 261 TRP B O 1
ATOM 4041 N N . ASN B 1 262 ? -2.559 -3.305 -19.453 1 87.38 262 ASN B N 1
ATOM 4042 C CA . ASN B 1 262 ? -3.178 -1.984 -19.453 1 87.38 262 ASN B CA 1
ATOM 4043 C C . ASN B 1 262 ? -2.889 -1.229 -18.156 1 87.38 262 ASN B C 1
ATOM 4045 O O . ASN B 1 262 ? -3.059 -0.01 -18.094 1 87.38 262 ASN B O 1
ATOM 4049 N N . TYR B 1 263 ? -2.459 -2.029 -17.203 1 85.38 263 TYR B N 1
ATOM 4050 C CA . TYR B 1 263 ? -2.471 -1.424 -15.875 1 85.38 263 TYR B CA 1
ATOM 4051 C C . TYR B 1 263 ? -1.08 -1.449 -15.25 1 85.38 263 TYR B C 1
ATOM 4053 O O . TYR B 1 263 ? -0.823 -0.754 -14.266 1 85.38 263 TYR B O 1
ATOM 4061 N N . VAL B 1 264 ? -0.197 -2.207 -15.703 1 85.19 264 VAL B N 1
ATOM 4062 C CA . VAL B 1 264 ? 1.16 -2.35 -15.188 1 85.19 264 VAL B CA 1
ATOM 4063 C C . VAL B 1 264 ? 2.152 -1.713 -16.156 1 85.19 264 VAL B C 1
ATOM 4065 O O . VAL B 1 264 ? 2.199 -2.076 -17.328 1 85.19 264 VAL B O 1
ATOM 4068 N N . PRO B 1 265 ? 2.898 -0.75 -15.648 1 79.56 265 PRO B N 1
ATOM 4069 C CA . PRO B 1 265 ? 3.895 -0.149 -16.531 1 79.56 265 PRO B CA 1
ATOM 4070 C C . PRO B 1 265 ? 4.969 -1.142 -16.969 1 79.56 265 PRO B C 1
ATOM 4072 O O . PRO B 1 265 ? 5.434 -1.951 -16.172 1 79.56 265 PRO B O 1
ATOM 4075 N N . TYR B 1 266 ? 5.18 -1.213 -18.266 1 83.88 266 TYR B N 1
ATOM 4076 C CA . TYR B 1 266 ? 6.234 -2.043 -18.844 1 83.88 266 TYR B CA 1
ATOM 4077 C C . TYR B 1 266 ? 7.438 -1.195 -19.234 1 83.88 266 TYR B C 1
ATOM 4079 O O . TYR B 1 266 ? 7.293 -0.173 -19.906 1 83.88 266 TYR B O 1
ATOM 4087 N N . GLN B 1 267 ? 8.578 -1.432 -18.641 1 73.62 267 GLN B N 1
ATOM 4088 C CA . GLN B 1 267 ? 9.82 -0.771 -19.016 1 73.62 267 GLN B CA 1
ATOM 4089 C C . GLN B 1 267 ? 10.82 -1.771 -19.594 1 73.62 267 GLN B C 1
ATOM 4091 O O . GLN B 1 267 ? 11.156 -2.762 -18.953 1 73.62 267 GLN B O 1
ATOM 4096 N N . LEU B 1 268 ? 11.133 -1.522 -20.891 1 65.25 268 LEU B N 1
ATOM 4097 C CA . LEU B 1 268 ? 12.188 -2.342 -21.484 1 65.25 268 LEU B CA 1
ATOM 4098 C C . LEU B 1 268 ? 13.523 -2.078 -20.812 1 65.25 268 LEU B C 1
ATOM 4100 O O . LEU B 1 268 ? 13.938 -0.925 -20.656 1 65.25 268 LEU B O 1
ATOM 4104 N N . ARG B 1 269 ? 13.984 -2.941 -20.031 1 62.22 269 ARG B N 1
ATOM 4105 C CA . ARG B 1 269 ? 15.25 -2.744 -19.344 1 62.22 269 ARG B CA 1
ATOM 4106 C C . ARG B 1 269 ? 16.422 -3.111 -20.234 1 62.22 269 ARG B C 1
ATOM 4108 O O . ARG B 1 269 ? 16.375 -4.094 -20.984 1 62.22 269 ARG B O 1
ATOM 4115 N N . THR B 1 270 ? 16.953 -2.035 -20.828 1 52.94 270 THR B N 1
ATOM 4116 C CA . THR B 1 270 ? 18.156 -2.289 -21.625 1 52.94 270 THR B CA 1
ATOM 4117 C C . THR B 1 270 ? 19.281 -2.84 -20.75 1 52.94 270 THR B C 1
ATOM 4119 O O . THR B 1 270 ? 19.438 -2.414 -19.609 1 52.94 270 THR B O 1
ATOM 4122 N N . ALA B 1 271 ? 19.531 -4.031 -21 1 43.84 271 ALA B N 1
ATOM 4123 C CA . ALA B 1 271 ? 20.734 -4.574 -20.359 1 43.84 271 ALA B CA 1
ATOM 4124 C C . ALA B 1 271 ? 21.875 -3.555 -20.375 1 43.84 271 ALA B C 1
ATOM 4126 O O . ALA B 1 271 ? 22.125 -2.904 -21.391 1 43.84 271 ALA B O 1
ATOM 4127 N N . ASP B 1 272 ? 22.094 -2.766 -19.234 1 37.06 272 ASP B N 1
ATOM 4128 C CA . ASP B 1 272 ? 23.422 -2.18 -19.328 1 37.06 272 ASP B CA 1
ATOM 4129 C C . ASP B 1 272 ? 24.469 -3.238 -19.672 1 37.06 272 ASP B C 1
ATOM 4131 O O . ASP B 1 272 ? 24.406 -4.367 -19.172 1 37.06 272 ASP B O 1
#

Organism: NCBI:txid2722751

Nearest PDB structures (foldseek):
  6jdc-assembly1_A-2  TM=7.276E-01  e=2.763E-13  Haemophilus influenzae 86-028NP
  6jdo-assembly1_A  TM=7.028E-01  e=3.309E-13  Pasteurella multocida
  5f7p-assembly1_A  TM=6.987E-01  e=1.552E-11  Listeria monocytogenes EGD-e
  3hrg-assembly1_A  TM=4.399E-01  e=3.499E-06  Bacteroides thetaiotaomicron VPI-5482
  4ld0-assembly1_B  TM=5.781E-01  e=9.218E-03  Thermus thermophilus HB8

Sequence (544 aa):
MTAESHIQLPDLNSGHATLSLDFGGSRVKSAVLDGDGTQLGTYIVEFMDYPFTPDSLIRVVARHAATHNVAFERITIGMPGIVRRGIVIHTPHYIRSGGPGGEIDPYLSEQWDGADIQHMVENSTQCPTIVVNDAIVAAAAVISGRGSELVLTLGTGLGVAFAIEGTLTEHIEVSHAPSPIGGTFDDVAGAINYPHTNPQQWSHNIVRIIEALWPVYRWDQLYIGGGNAFKLTADVRDHLSSLGTIFLDYEAGARGGAAAWNYVPYQLRTADMTAESHIQLPDLNSGHATLSLDFGGSRVKSAVLDGDGTQLGTYIVEFMDYPFTPDSLIRVVARHAATHNVAFERITIGMPGIVRRGIVIHTPHYIRSGGPGGEIDPYLSEQWDGADIQHMVENSTQCPTIVVNDAIVAAAAVISGRGSELVLTLGTGLGVAFAIEGTLTEHIEVSHAPSPIGGTFDDVAGAINYPHTNPQQWSHNIVRIIEALWPVYRWDQLYIGGGNAFKLTADVRDHLSSLGTIFLDYEAGARGGAAAWNYVPYQLRTAD

Foldseek 3Di:
DPPPPPPPPPLPLQAFWEWEWEDEQFKIWTFIAGLQLHGDDDIDIDTDDFLAFLVNVLVVLLVVCVPDPDDGAAYEYADAAADDQQWGQDHQFNQAGHGPPHDGNVVRRVRRHGDNSQVSNCVSPVHRYDYGHLQLLLCLLDDPLAAKEWEWEQDLFIDIWIDGNLATDRDDPQQQPAAPVGGGVRCLSNVVVDPPDDLAVSLVSVVSRVVVCCVVGVTPAYEYEYPCVVSRDPVSVVVVVVVVYHYDDPSSSSSSRSSSPVHDDGDDDPDD/DPPPPPPPPPLPLQAFWEWEWEDDQFKIWTFIAGLQLHGDDDIDIDTDDFLAFLVNVLVVLVVVCVPDPDDGAAYEYADAAADDQQWGQDHQFNQAGHGPPHDGNVVRRVRRHGDNSQVSNCVSPVHRYDYGHLQLLLCLLDDPLAAKEWEWEQDLFIDIWIDGNLATDRDDPQQQPAAPVGGGVRCLSNVVVDPPDDLAVSLVSVVSRVVVCCVVRVTPAYEYEYPCVVSRDPVSVVVVVVVHYHYDDPSSSSSSRSSSPSHDDGDDDPDD

InterPro domains:
  IPR000600 ROK family [PF00480] (19-168)
  IPR043129 ATPase, nucleotide binding domain [SSF53067] (18-260)

Solvent-accessible surface area (backbone atoms only — not comparable to full-atom values): 28328 Å² total; per-residue (Å²): 135,81,75,75,72,75,72,68,68,77,60,86,56,62,71,45,27,19,37,21,35,44,40,60,68,54,38,34,36,37,35,32,17,31,35,88,27,47,74,45,84,67,79,49,78,46,77,61,68,61,64,43,48,67,67,53,50,46,52,50,52,52,49,52,63,68,65,51,88,60,85,59,63,30,36,24,38,19,29,68,45,41,32,58,93,19,20,26,64,42,46,81,30,51,21,9,46,70,20,65,92,42,56,78,31,69,70,42,42,56,57,43,51,61,31,47,51,25,58,53,41,25,70,74,66,74,32,59,53,50,36,39,26,37,36,47,26,31,34,38,44,66,65,85,45,64,56,31,36,34,30,38,30,29,48,83,30,42,35,63,26,44,27,49,60,44,35,56,54,81,68,53,37,65,30,53,25,38,24,90,86,54,63,22,38,21,52,58,52,15,41,71,78,42,88,87,53,53,49,63,62,50,32,52,49,50,51,52,51,52,60,46,44,39,73,21,64,64,57,76,39,46,35,42,21,49,77,49,47,74,56,45,37,66,68,53,49,50,52,44,40,74,73,59,41,44,73,51,57,91,62,38,47,66,23,0,34,35,38,26,67,77,40,48,91,83,75,87,74,70,80,125,128,87,70,75,74,74,74,69,67,79,63,85,55,59,73,46,26,20,36,22,36,44,41,59,66,54,37,35,38,34,35,33,16,32,35,86,27,48,74,46,83,66,77,48,76,44,77,62,67,62,65,42,48,67,67,53,52,44,51,50,51,51,49,51,62,66,65,50,89,60,85,59,62,30,36,24,38,18,28,71,45,42,32,58,94,18,20,28,64,42,45,80,29,52,22,10,46,70,20,66,92,41,56,77,30,71,69,41,41,56,57,41,50,62,32,47,51,25,59,54,42,23,70,74,68,73,34,58,52,49,35,38,25,36,35,47,24,33,32,39,43,66,64,86,45,62,56,30,34,34,31,37,29,29,47,81,28,42,33,63,27,46,26,51,59,45,36,57,54,81,70,54,37,64,29,53,25,38,24,89,86,54,64,22,38,21,54,58,53,16,42,72,79,41,87,87,52,52,50,63,61,50,33,53,49,50,53,52,50,51,59,46,44,37,73,20,63,64,57,76,39,44,35,42,21,50,76,48,48,74,58,46,36,68,69,54,49,50,53,44,41,73,72,58,40,45,74,53,57,89,61,38,48,67,21,1,34,35,37,27,68,76,41,48,90,82,74,86,73,69,78,126

Secondary structure (DSSP, 8-state):
-----------TTTT--EEEEEE-SSEEEEEEE-TTS-EEEEEEEEEPPSS--HHHHHHHHHHHHHH--S--SEEEEEESSEEETTEEEE-TTTTBTTSTTS-B-HHHHHHHTT-BHHHHHHHHH-S-EEEEEHHHHHHHTT--SSSEEEEEEESSSEEEEEEETTEEPPP--GGGSBPTTSSBHHHHHHGGGSTT--HHHHHHHHHHHHHHHHHHH--SEEEEESGGGGGS-HHHHHHHHHTTPEEPPTTHHHHHHHHGGGTS--------/-----------TTTT--EEEEEE-SSEEEEEEE-TTS-EEEEEEEEEPPSS--HHHHHHHHHHHHHH--S--SEEEEEESSEEETTEEEE-TTTTBTTSTTS-B-HHHHHHHTT-BHHHHHHHHH-S-EEEEEHHHHHHHTT--SSSEEEEEEESSSEEEEEEETTEEPPP--GGGSBPTTSSBHHHHHHGGGSTT--HHHHHHHHHHHHHHHHHHH--SEEEEESGGGGGS-HHHHHHHHHTTPEEPPTTHHHHHHHHGGGTS--------

pLDDT: mean 89.18, std 15.4, range [20.45, 98.75]